Protein AF-A0A1M7PQL8-F1 (afdb_monomer)

Solvent-accessible surface area (backbone atoms only — not comparable to full-atom values): 23890 Å² total; per-residue (Å²): 131,82,83,75,63,72,38,68,62,72,72,78,59,60,89,75,49,54,70,71,56,49,52,54,48,48,51,36,32,55,42,34,55,55,24,52,73,41,58,70,81,51,71,71,56,58,67,63,54,74,60,62,89,80,75,95,67,90,59,54,65,70,33,50,55,44,54,72,72,46,70,92,71,74,80,54,58,63,59,41,51,53,42,38,59,57,44,66,77,55,67,74,61,66,78,37,24,42,46,60,50,46,44,52,52,38,19,65,71,71,73,48,77,70,73,78,43,85,56,72,45,51,51,88,59,36,72,87,49,68,38,62,46,65,55,90,87,39,71,55,61,39,37,46,62,77,56,66,45,72,47,49,54,58,20,20,50,37,52,26,50,33,37,58,48,45,38,53,45,93,69,59,35,70,61,37,21,52,34,52,24,44,47,46,36,20,63,72,71,72,43,82,85,45,79,76,59,59,73,59,63,53,58,54,44,74,41,50,63,61,41,40,51,54,48,12,29,61,72,56,49,47,69,57,41,54,52,50,54,47,47,45,46,34,50,52,17,56,59,48,64,73,54,91,54,74,76,69,48,49,50,58,49,39,50,53,52,51,52,51,50,56,69,75,44,93,62,93,65,56,84,89,72,50,81,85,66,82,53,52,70,66,44,52,50,53,31,22,76,68,68,60,22,44,50,68,59,53,51,52,50,50,53,52,51,56,58,51,47,78,28,24,50,72,76,52,74,48,60,54,68,64,65,44,50,42,92,76,66,92,56,49,53,55,31,38,38,37,28,40,46,77,35,61,70,63,38,65,64,45,50,59,54,52,36,64,75,36,48,93,78,32,36,68,40,77,49,74,64,90,63,88,95,70,66,79,56,44,38,39,38,36,32,32,34,77,66,69,75,45,101,82,72,55,86,74,7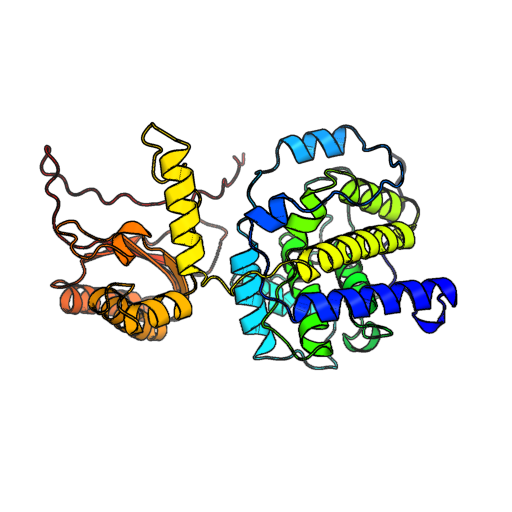9,86,77,83,72,80,75,73,83,75,73,90,75,133

Organism: NCBI:txid551987

Sequence (410 aa):
MEQTTYHMFQPLDWNRLSKPAQQAWQQADRQLRKAMACAQPTYELLATLDSTPHTEVDIRDSISTALAQRSPYSYSVTQEKTCLAQVMRRLPPRQASIYEIASGVRALLFGQREPLRTFNVSIIYLPWLHIAPPQPDNPVFRRWCDIDQGPPLFAALNLYVLMLSAHPFSDGNGRTARILFNLLLSWRHGSADHYIPLADIFKRDPGRYEELMARAAADGSHHRVLAHLRRALTAYAQQIQHIETPREDDLERAVRLSQAHAQAQASHLGLNETPPYPVGVDAVRAAAQGGRARQSLVQALDAVAAELRTYGRISYVLVRLDDLLAVSCDTPVPVAYFIHLERKEAFTLHVREMRSRYKEVIHLQFAVFTGDVVIDAKVLIGLASLYSKGADNRSTPPAIVHGFDAGDTN

pLDDT: mean 74.2, std 20.43, range [19.73, 98.06]

Radius of gyration: 23.34 Å; Cα contacts (8 Å, |Δi|>4): 497; chains: 1; bounding box: 71×51×65 Å

Nearest PDB structures (foldseek):
  3eqx-assembly1_B  TM=5.444E-01  e=1.096E-04  Shewanella oneidensis
  3zcn-assembly2_B  TM=5.449E-01  e=1.331E-04  Shewanella oneidensis
  6i7k-assembly1_A  TM=5.901E-01  e=1.246E-03  Homo sapiens
  8cil-assembly1_B  TM=5.036E-01  e=5.623E-03  Coxiella burnetii
  6wqe-assembly1_A  TM=2.311E-01  e=3.444E+00  Shewanella woodyi

Mean predicted aligned error: 13.0 Å

Structure (mmCIF, N/CA/C/O backbone):
data_AF-A0A1M7PQL8-F1
#
_entry.id   AF-A0A1M7PQL8-F1
#
loop_
_atom_site.group_PDB
_atom_site.id
_atom_site.type_symbol
_atom_site.label_atom_id
_atom_site.label_alt_id
_atom_site.label_comp_id
_atom_site.label_asym_id
_atom_site.label_entity_id
_atom_site.label_seq_id
_atom_site.pdbx_PDB_ins_code
_atom_site.Cartn_x
_atom_site.Cartn_y
_atom_site.Cartn_z
_atom_site.occupancy
_atom_site.B_iso_or_equiv
_atom_site.auth_seq_id
_atom_site.auth_comp_id
_atom_site.auth_asym_id
_atom_site.auth_atom_id
_atom_site.pdbx_PDB_model_num
ATOM 1 N N . MET A 1 1 ? 1.493 8.187 -35.130 1.00 49.38 1 MET A N 1
ATOM 2 C CA . MET A 1 1 ? 1.844 7.900 -33.726 1.00 49.38 1 MET A CA 1
ATOM 3 C C . MET A 1 1 ? 2.810 6.737 -33.738 1.00 49.38 1 MET A C 1
ATOM 5 O O . MET A 1 1 ? 2.400 5.646 -34.115 1.00 49.38 1 MET A O 1
ATOM 9 N N . GLU A 1 2 ? 4.085 6.976 -33.440 1.00 44.75 2 GLU A N 1
ATOM 10 C CA . GLU A 1 2 ? 5.041 5.886 -33.225 1.00 44.75 2 GLU A CA 1
ATOM 11 C C . GLU A 1 2 ? 4.548 5.035 -32.049 1.00 44.75 2 GLU A C 1
ATOM 13 O O . GLU A 1 2 ? 4.126 5.572 -31.024 1.00 44.75 2 GLU A O 1
ATOM 18 N N . GLN A 1 3 ? 4.528 3.712 -32.213 1.00 55.28 3 GLN A N 1
ATOM 19 C CA . GLN A 1 3 ? 4.263 2.801 -31.106 1.00 55.28 3 GLN A CA 1
ATOM 20 C C . GLN A 1 3 ? 5.455 2.880 -30.153 1.00 55.28 3 GLN A C 1
ATOM 22 O O . GLN A 1 3 ? 6.477 2.239 -30.380 1.00 55.28 3 GLN A O 1
ATOM 27 N N . THR A 1 4 ? 5.350 3.696 -29.106 1.00 65.12 4 THR A N 1
ATOM 28 C CA . THR A 1 4 ? 6.354 3.719 -28.044 1.00 65.12 4 THR A CA 1
ATOM 29 C C . THR A 1 4 ? 6.377 2.341 -27.391 1.00 65.12 4 THR A C 1
ATOM 31 O O . THR A 1 4 ? 5.390 1.917 -26.787 1.00 65.12 4 THR A O 1
ATOM 34 N N . THR A 1 5 ? 7.484 1.616 -27.544 1.00 80.56 5 THR A N 1
ATOM 35 C CA . THR A 1 5 ? 7.668 0.299 -26.932 1.00 80.56 5 THR A CA 1
ATOM 36 C C . THR A 1 5 ? 7.567 0.431 -25.416 1.00 80.56 5 THR A C 1
ATOM 38 O O . THR A 1 5 ? 8.381 1.098 -24.785 1.00 80.56 5 THR A O 1
ATOM 41 N N . TYR A 1 6 ? 6.553 -0.199 -24.823 1.00 87.81 6 TYR A N 1
ATOM 42 C CA . TYR A 1 6 ? 6.398 -0.255 -23.374 1.00 87.81 6 TYR A CA 1
ATOM 43 C C . TYR A 1 6 ? 7.397 -1.256 -22.783 1.00 87.81 6 TYR A C 1
ATOM 45 O O . TYR A 1 6 ? 7.320 -2.460 -23.037 1.00 87.81 6 TYR A O 1
ATOM 53 N N . HIS A 1 7 ? 8.318 -0.771 -21.958 1.00 92.81 7 HIS A N 1
ATOM 54 C CA . HIS A 1 7 ? 9.251 -1.606 -21.217 1.00 92.81 7 HIS A CA 1
ATOM 55 C C . HIS A 1 7 ? 8.623 -2.032 -19.890 1.00 92.81 7 HIS A C 1
ATOM 57 O O . HIS A 1 7 ? 8.544 -1.252 -18.945 1.00 92.81 7 HIS A O 1
ATOM 63 N N . MET A 1 8 ? 8.201 -3.293 -19.795 1.00 93.69 8 MET A N 1
ATOM 64 C CA . MET A 1 8 ? 7.762 -3.859 -18.521 1.00 93.69 8 MET A CA 1
ATOM 65 C C . MET A 1 8 ? 8.951 -4.066 -17.575 1.00 93.69 8 MET A C 1
ATOM 67 O O . MET A 1 8 ? 10.018 -4.538 -17.978 1.00 93.69 8 MET A O 1
ATOM 71 N N . PHE A 1 9 ? 8.744 -3.787 -16.290 1.00 96.12 9 PHE A N 1
ATOM 72 C CA . PHE A 1 9 ? 9.739 -4.035 -15.261 1.00 96.12 9 PHE A CA 1
ATOM 73 C C . PHE A 1 9 ? 10.102 -5.521 -15.138 1.00 96.12 9 PHE A C 1
ATOM 75 O O . PHE A 1 9 ? 9.248 -6.383 -14.919 1.00 96.12 9 PHE A O 1
ATOM 82 N N . GLN A 1 10 ? 11.403 -5.799 -15.190 1.00 95.75 10 GLN A N 1
ATOM 83 C CA . GLN A 1 10 ? 11.985 -7.085 -14.826 1.00 95.75 10 GLN A CA 1
ATOM 84 C C . GLN A 1 10 ? 12.623 -6.955 -13.436 1.00 95.75 10 GLN A C 1
ATOM 86 O O . GLN A 1 10 ? 13.514 -6.114 -13.279 1.00 95.75 10 GLN A O 1
ATOM 91 N N . PRO A 1 11 ? 12.206 -7.760 -12.437 1.00 96.06 11 PRO A N 1
ATOM 92 C CA . PRO A 1 11 ? 12.820 -7.743 -11.114 1.00 96.06 11 PRO A CA 1
ATOM 93 C C . PRO A 1 11 ? 14.341 -7.882 -11.184 1.00 96.06 11 PRO A C 1
ATOM 95 O O . PRO A 1 11 ? 14.864 -8.730 -11.912 1.00 96.06 11 PRO A O 1
ATOM 98 N N . LEU A 1 12 ? 15.046 -7.042 -10.428 1.00 95.69 12 LEU A N 1
ATOM 99 C CA . LEU A 1 12 ? 16.500 -7.062 -10.373 1.00 95.69 12 LEU A CA 1
ATOM 100 C C . LEU A 1 12 ? 16.983 -8.293 -9.598 1.00 95.69 12 LEU A C 1
ATOM 102 O O . LEU A 1 12 ? 16.497 -8.588 -8.508 1.00 95.69 12 LEU A O 1
ATOM 106 N N . ASP A 1 13 ? 17.992 -8.970 -10.138 1.00 95.19 13 ASP A N 1
ATOM 107 C CA . ASP A 1 13 ? 18.681 -10.068 -9.460 1.00 95.19 13 ASP A CA 1
ATOM 108 C C . ASP A 1 13 ? 19.663 -9.494 -8.429 1.00 95.19 13 ASP A C 1
ATOM 110 O O . ASP A 1 13 ? 20.608 -8.777 -8.777 1.00 95.19 13 ASP A O 1
ATOM 114 N N . TRP A 1 14 ? 19.439 -9.819 -7.154 1.00 96.50 14 TRP A N 1
ATOM 115 C CA . TRP A 1 14 ? 20.276 -9.376 -6.038 1.00 96.50 14 TRP A CA 1
ATOM 116 C C . TRP A 1 14 ? 21.760 -9.690 -6.264 1.00 96.50 14 TRP A C 1
ATOM 118 O O . TRP A 1 14 ? 22.627 -8.851 -5.999 1.00 96.50 14 TRP A O 1
ATOM 128 N N . ASN A 1 15 ? 22.056 -10.876 -6.798 1.00 96.56 15 ASN A N 1
ATOM 129 C CA . ASN A 1 15 ? 23.420 -11.366 -6.978 1.00 96.56 15 ASN A CA 1
ATOM 130 C C . ASN A 1 15 ? 24.146 -10.678 -8.141 1.00 96.56 15 ASN A C 1
ATOM 132 O O . ASN A 1 15 ? 25.369 -10.759 -8.228 1.00 96.56 15 ASN A O 1
ATOM 136 N N . ARG A 1 16 ? 23.411 -9.974 -9.013 1.00 96.25 16 ARG A N 1
ATOM 137 C CA . ARG A 1 16 ? 23.969 -9.199 -10.133 1.00 96.25 16 ARG A CA 1
ATOM 138 C C . ARG A 1 16 ? 24.224 -7.734 -9.792 1.00 96.25 16 ARG A C 1
ATOM 140 O O . ARG A 1 16 ? 24.802 -7.014 -10.603 1.00 96.25 16 ARG A O 1
ATOM 147 N N . LEU A 1 17 ? 23.794 -7.267 -8.620 1.00 96.06 17 LEU A N 1
ATOM 148 C CA . LEU A 1 17 ? 24.092 -5.911 -8.172 1.00 96.06 17 LEU A CA 1
ATOM 149 C C . LEU A 1 17 ? 25.580 -5.755 -7.837 1.00 96.06 17 LEU A C 1
ATOM 151 O O . LEU A 1 17 ? 26.220 -6.665 -7.313 1.00 96.06 17 LEU A O 1
ATOM 155 N N . SER A 1 18 ? 26.122 -4.558 -8.066 1.00 96.94 18 SER A N 1
ATOM 156 C CA . SER A 1 18 ? 27.468 -4.222 -7.601 1.00 96.94 18 SER A CA 1
ATOM 157 C C . SER A 1 18 ? 27.540 -4.252 -6.068 1.00 96.94 18 SER A C 1
ATOM 159 O O . SER A 1 18 ? 26.557 -3.957 -5.382 1.00 96.94 18 SER A O 1
ATOM 161 N N . LYS A 1 19 ? 28.718 -4.552 -5.504 1.00 97.81 19 LYS A N 1
ATOM 162 C CA . LYS A 1 19 ? 28.919 -4.556 -4.040 1.00 97.81 19 LYS A CA 1
ATOM 163 C C . LYS A 1 19 ? 28.482 -3.238 -3.371 1.00 97.81 19 LYS A C 1
ATOM 165 O O . LYS A 1 19 ? 27.768 -3.320 -2.371 1.00 97.81 19 LYS A O 1
ATOM 170 N N . PRO A 1 20 ? 28.808 -2.041 -3.908 1.00 97.81 20 PRO A N 1
ATOM 171 C CA . PRO A 1 20 ? 28.310 -0.788 -3.339 1.00 97.81 20 PRO A CA 1
ATOM 172 C C . PRO A 1 20 ? 26.779 -0.690 -3.346 1.00 97.81 20 PRO A C 1
ATOM 174 O O . PRO A 1 20 ? 26.184 -0.251 -2.363 1.00 97.81 20 PRO A O 1
ATOM 177 N N . ALA A 1 21 ? 26.116 -1.146 -4.415 1.00 96.38 21 ALA A N 1
ATOM 178 C CA . ALA A 1 21 ? 24.656 -1.153 -4.480 1.00 96.38 21 ALA A CA 1
ATOM 179 C C . ALA A 1 21 ? 24.049 -2.111 -3.442 1.00 96.38 21 ALA A C 1
ATOM 181 O O . ALA A 1 21 ? 23.117 -1.730 -2.734 1.00 96.38 21 ALA A O 1
ATOM 182 N N . GLN A 1 22 ? 24.603 -3.319 -3.296 1.00 97.88 22 GLN A N 1
ATOM 183 C CA . GLN A 1 22 ? 24.173 -4.275 -2.270 1.00 97.88 22 GLN A CA 1
ATOM 184 C C . GLN A 1 22 ? 24.321 -3.693 -0.855 1.00 97.88 22 GLN A C 1
ATOM 186 O O . GLN A 1 22 ? 23.382 -3.746 -0.060 1.00 97.88 22 GLN A O 1
ATOM 191 N N . GLN A 1 23 ? 25.460 -3.069 -0.546 1.00 98.00 23 GLN A N 1
ATOM 192 C CA . GLN A 1 23 ? 25.683 -2.414 0.748 1.00 98.00 23 GLN A CA 1
ATOM 193 C C . GLN A 1 23 ? 24.655 -1.306 1.011 1.00 98.00 23 GLN A C 1
ATOM 195 O O . GLN A 1 23 ? 24.094 -1.227 2.106 1.00 98.00 23 GLN A O 1
ATOM 200 N N . ALA A 1 24 ? 24.348 -0.496 -0.005 1.00 97.06 24 ALA A N 1
ATOM 201 C CA . ALA A 1 24 ? 23.373 0.584 0.089 1.00 97.06 24 ALA A CA 1
ATOM 202 C C . ALA A 1 24 ? 21.938 0.069 0.346 1.00 97.06 24 ALA A C 1
ATOM 204 O O . ALA A 1 24 ? 21.175 0.695 1.087 1.00 97.06 24 ALA A O 1
ATOM 205 N N . TRP A 1 25 ? 21.568 -1.078 -0.229 1.00 97.94 25 TRP A N 1
ATOM 206 C CA . TRP A 1 25 ? 20.296 -1.759 0.045 1.00 97.94 25 TRP A CA 1
ATOM 207 C C . TRP A 1 25 ? 20.239 -2.363 1.445 1.00 97.94 25 TRP A C 1
ATOM 209 O O . TRP A 1 25 ? 19.253 -2.170 2.151 1.00 97.94 25 TRP A O 1
ATOM 219 N N . GLN A 1 26 ? 21.302 -3.042 1.876 1.00 98.06 26 GLN A N 1
ATOM 220 C CA . GLN A 1 26 ? 21.389 -3.606 3.225 1.00 98.06 26 GLN A CA 1
ATOM 221 C C . GLN A 1 26 ? 21.332 -2.521 4.305 1.00 98.06 26 GLN A C 1
ATOM 223 O O . GLN A 1 26 ? 20.722 -2.720 5.352 1.00 98.06 26 GLN A O 1
ATOM 228 N N . GLN A 1 27 ? 21.968 -1.370 4.074 1.00 97.56 27 GLN A N 1
ATOM 229 C CA . GLN A 1 27 ? 21.899 -0.239 4.995 1.00 97.56 27 GLN A CA 1
ATOM 230 C C . GLN A 1 27 ? 20.477 0.318 5.100 1.00 97.56 27 GLN A C 1
ATOM 232 O O . GLN A 1 27 ? 19.996 0.512 6.217 1.00 97.56 27 GLN A O 1
ATOM 237 N N . ALA A 1 28 ? 19.808 0.531 3.963 1.00 96.69 28 ALA A N 1
ATOM 238 C CA . ALA A 1 28 ? 18.430 1.013 3.932 1.00 96.69 28 ALA A CA 1
ATOM 239 C C . ALA A 1 28 ? 17.472 0.035 4.634 1.00 96.69 28 ALA A C 1
ATOM 241 O O . ALA A 1 28 ? 16.659 0.455 5.450 1.00 96.69 28 ALA A O 1
ATOM 242 N N . ASP A 1 29 ? 17.626 -1.271 4.394 1.00 97.19 29 ASP A N 1
ATOM 243 C CA . ASP A 1 29 ? 16.840 -2.319 5.054 1.00 97.19 29 ASP A CA 1
ATOM 244 C C . ASP A 1 29 ? 17.034 -2.319 6.578 1.00 97.19 29 ASP A C 1
ATOM 246 O O . ASP A 1 29 ? 16.063 -2.325 7.332 1.00 97.19 29 ASP A O 1
ATOM 250 N N . ARG A 1 30 ? 18.284 -2.210 7.057 1.00 96.25 30 ARG A N 1
ATOM 251 C CA . ARG A 1 30 ? 18.570 -2.105 8.499 1.00 96.25 30 ARG A CA 1
ATOM 252 C C . ARG A 1 30 ? 17.926 -0.874 9.133 1.00 96.25 30 ARG A C 1
ATOM 254 O O . ARG A 1 30 ? 17.442 -0.966 10.258 1.00 96.25 30 ARG A O 1
ATOM 261 N N . GLN A 1 31 ? 17.949 0.271 8.450 1.00 94.75 31 GLN A N 1
ATOM 262 C CA . GLN A 1 31 ? 17.297 1.487 8.939 1.00 94.75 31 GLN A CA 1
ATOM 263 C C . GLN A 1 31 ? 15.778 1.309 8.977 1.00 94.75 31 GLN A C 1
ATOM 265 O O . GLN A 1 31 ? 15.152 1.596 9.994 1.00 94.75 31 GLN A O 1
ATOM 270 N N . LEU A 1 32 ? 15.187 0.774 7.912 1.00 94.38 32 LEU A N 1
ATOM 271 C CA . LEU A 1 32 ? 13.749 0.556 7.863 1.00 94.38 32 LEU A CA 1
ATOM 272 C C . LEU A 1 32 ? 13.291 -0.434 8.936 1.00 94.38 32 LEU A C 1
ATOM 274 O O . LEU A 1 32 ? 12.334 -0.152 9.645 1.00 94.38 32 LEU A O 1
ATOM 278 N N . ARG A 1 33 ? 14.026 -1.531 9.149 1.00 93.62 33 ARG A N 1
ATOM 279 C CA . ARG A 1 33 ? 13.736 -2.500 10.214 1.00 93.62 33 ARG A CA 1
ATOM 280 C C . ARG A 1 33 ? 13.748 -1.862 11.604 1.00 93.62 33 ARG A C 1
ATOM 282 O O . ARG A 1 33 ? 12.894 -2.186 12.421 1.00 93.62 33 ARG A O 1
ATOM 289 N N . LYS A 1 34 ? 14.702 -0.964 11.878 1.00 92.00 34 LYS A N 1
ATOM 290 C CA . LYS A 1 34 ? 14.731 -0.198 13.135 1.00 92.00 34 LYS A CA 1
ATOM 291 C C . LYS A 1 34 ? 13.512 0.718 13.257 1.00 92.00 34 LYS A C 1
ATOM 293 O O . LYS A 1 34 ? 12.881 0.720 14.302 1.00 92.00 34 LYS A O 1
ATOM 298 N N . ALA A 1 35 ? 13.152 1.432 12.189 1.00 90.19 35 ALA A N 1
ATOM 299 C CA . ALA A 1 35 ? 11.970 2.296 12.176 1.00 90.19 35 ALA A CA 1
ATOM 300 C C . ALA A 1 35 ? 10.662 1.506 12.363 1.00 90.19 35 ALA A C 1
ATOM 302 O O . ALA A 1 35 ? 9.774 1.948 13.078 1.00 90.19 35 ALA A O 1
ATOM 303 N N . MET A 1 36 ? 10.564 0.300 11.796 1.00 89.81 36 MET A N 1
ATOM 304 C CA . MET A 1 36 ? 9.406 -0.583 11.976 1.00 89.81 36 MET A CA 1
ATOM 305 C C . MET A 1 36 ? 9.271 -1.137 13.402 1.00 89.81 36 MET A C 1
ATOM 307 O O . MET A 1 36 ? 8.200 -1.619 13.764 1.00 89.81 36 MET A O 1
ATOM 311 N N . ALA A 1 37 ? 10.337 -1.093 14.208 1.00 88.25 37 ALA A N 1
ATOM 312 C CA . ALA A 1 37 ? 10.271 -1.413 15.633 1.00 88.25 37 ALA A CA 1
ATOM 313 C C . ALA A 1 37 ? 9.764 -0.230 16.481 1.00 88.25 37 ALA A C 1
ATOM 315 O O . ALA A 1 37 ? 9.406 -0.424 17.641 1.00 88.25 37 ALA A O 1
ATOM 316 N N . CYS A 1 38 ? 9.722 0.981 15.915 1.00 85.75 38 CYS A N 1
ATOM 317 C CA . CYS A 1 38 ? 9.117 2.152 16.539 1.00 85.75 38 CYS A CA 1
ATOM 318 C C . CYS A 1 38 ? 7.586 2.127 16.384 1.00 85.75 38 CYS A C 1
ATOM 320 O O . CYS A 1 38 ? 7.021 1.381 15.572 1.00 85.75 38 CYS A O 1
ATOM 322 N N . ALA A 1 39 ? 6.907 2.983 17.152 1.00 80.81 39 ALA A N 1
ATOM 323 C CA . ALA A 1 39 ? 5.477 3.216 16.994 1.00 80.81 39 ALA A CA 1
ATOM 324 C C . ALA A 1 39 ? 5.142 3.683 15.565 1.00 80.81 39 ALA A C 1
ATOM 326 O O . ALA A 1 39 ? 5.950 4.314 14.881 1.00 80.81 39 ALA A O 1
ATOM 327 N N . GLN A 1 40 ? 3.931 3.357 15.112 1.00 82.81 40 GLN A N 1
ATOM 328 C CA . GLN A 1 40 ? 3.425 3.799 13.818 1.00 82.81 40 GLN A CA 1
ATOM 329 C C . GLN A 1 40 ? 3.420 5.341 13.758 1.00 82.81 40 GLN A C 1
ATOM 331 O O . GLN A 1 40 ? 2.816 5.960 14.635 1.00 82.81 40 GLN A O 1
ATOM 336 N N . PRO A 1 41 ? 4.016 5.977 12.731 1.00 78.50 41 PRO A N 1
ATOM 337 C CA . PRO A 1 41 ? 3.990 7.431 12.597 1.00 78.50 41 PRO A CA 1
ATOM 338 C C . PRO A 1 41 ? 2.565 7.983 12.465 1.00 78.50 41 PRO A C 1
ATOM 340 O O . PRO A 1 41 ? 1.694 7.380 11.820 1.00 78.50 41 PRO A O 1
ATOM 343 N N . THR A 1 42 ? 2.348 9.171 13.031 1.00 71.88 42 THR A N 1
ATOM 344 C CA . THR A 1 42 ? 1.105 9.935 12.871 1.00 71.88 42 THR A CA 1
ATOM 345 C C . THR A 1 42 ? 1.029 10.610 11.493 1.00 71.88 42 THR A C 1
ATOM 347 O O . THR A 1 42 ? 2.018 10.662 10.772 1.00 71.88 42 THR A O 1
ATOM 350 N N . TYR A 1 43 ? -0.135 11.114 11.073 1.00 69.31 43 TYR A N 1
ATOM 351 C CA . TYR A 1 43 ? -0.323 11.707 9.735 1.00 69.31 43 TYR A CA 1
ATOM 352 C C . TYR A 1 43 ? 0.334 13.077 9.697 1.00 69.31 43 TYR A C 1
ATOM 354 O O . TYR A 1 43 ? 0.850 13.482 8.669 1.00 69.31 43 TYR A O 1
ATOM 362 N N . GLU A 1 44 ? 0.335 13.752 10.837 1.00 69.75 44 GLU A N 1
ATOM 363 C CA . GLU A 1 44 ? 1.013 15.002 11.116 1.00 69.75 44 GLU A CA 1
ATOM 364 C C . GLU A 1 44 ? 2.513 14.820 10.962 1.00 69.75 44 GLU A C 1
ATOM 366 O O . GLU A 1 44 ? 3.160 15.594 10.270 1.00 69.75 44 GLU A O 1
ATOM 371 N N . LEU A 1 45 ? 3.053 13.729 11.502 1.00 76.50 45 LEU A N 1
ATOM 372 C CA . LEU A 1 45 ? 4.444 13.381 11.283 1.00 76.50 45 LEU A CA 1
ATOM 373 C C . LEU A 1 45 ? 4.724 12.995 9.823 1.00 76.50 45 LEU A C 1
ATOM 375 O O . LEU A 1 45 ? 5.700 13.444 9.233 1.00 76.50 45 LEU A O 1
ATOM 379 N N . LEU A 1 46 ? 3.857 12.194 9.200 1.00 77.31 46 LEU A N 1
ATOM 380 C CA . LEU A 1 46 ? 3.957 11.932 7.761 1.00 77.31 46 LEU A CA 1
ATOM 381 C C . LEU A 1 46 ? 3.871 13.234 6.949 1.00 77.31 46 LEU A C 1
ATOM 383 O O . LEU A 1 46 ? 4.377 13.294 5.828 1.00 77.31 46 LEU A O 1
ATOM 387 N N . ALA A 1 47 ? 3.239 14.271 7.512 1.00 74.12 47 ALA A N 1
ATOM 388 C CA . ALA A 1 47 ? 3.129 15.590 6.925 1.00 74.12 47 ALA A CA 1
ATOM 389 C C . ALA A 1 47 ? 4.374 16.458 7.061 1.00 74.12 47 ALA A C 1
ATOM 391 O O . ALA A 1 47 ? 4.575 17.335 6.223 1.00 74.12 47 ALA A O 1
ATOM 392 N N . THR A 1 48 ? 5.230 16.165 8.033 1.00 77.75 48 THR A N 1
ATOM 393 C CA . THR A 1 48 ? 6.529 16.815 8.204 1.00 77.75 48 THR A CA 1
ATOM 394 C C . THR A 1 48 ? 7.675 16.006 7.608 1.00 77.75 48 THR A C 1
ATOM 396 O O . THR A 1 48 ? 8.827 16.376 7.813 1.00 77.75 48 THR A O 1
ATOM 399 N N . LEU A 1 49 ? 7.396 14.906 6.892 1.00 77.62 49 LEU A N 1
ATOM 400 C CA . LEU A 1 49 ? 8.443 14.132 6.228 1.00 77.62 49 LEU A CA 1
ATOM 401 C C . LEU A 1 49 ? 9.222 15.012 5.254 1.00 77.62 49 LEU A C 1
ATOM 403 O O . LEU A 1 49 ? 8.639 15.528 4.295 1.00 77.62 49 LEU A O 1
ATOM 407 N N . ASP A 1 50 ? 10.527 15.136 5.485 1.00 72.94 50 ASP A N 1
ATOM 408 C CA . ASP A 1 50 ? 11.391 15.894 4.591 1.00 72.94 50 ASP A CA 1
ATOM 409 C C . ASP A 1 50 ? 11.405 15.238 3.208 1.00 72.94 50 ASP A C 1
ATOM 411 O O . ASP A 1 50 ? 11.546 14.017 3.056 1.00 72.94 50 ASP A O 1
ATOM 415 N N . SER A 1 51 ? 11.267 16.062 2.170 1.00 66.38 51 SER A N 1
ATOM 416 C CA . SER A 1 51 ? 11.434 15.598 0.798 1.00 66.38 51 SER A CA 1
ATOM 417 C C . SER A 1 51 ? 12.858 15.075 0.617 1.00 66.38 51 SER A C 1
ATOM 419 O O . SER A 1 51 ? 13.824 15.723 1.020 1.00 66.38 51 SER A O 1
ATOM 421 N N . THR A 1 52 ? 13.014 13.914 -0.020 1.00 63.25 52 THR A N 1
ATOM 422 C CA . THR A 1 52 ? 14.346 13.370 -0.297 1.00 63.25 52 THR A CA 1
ATOM 423 C C . THR A 1 52 ? 15.207 14.346 -1.096 1.00 63.25 52 THR A C 1
ATOM 425 O O . THR A 1 52 ? 14.696 14.924 -2.058 1.00 63.25 52 THR A O 1
ATOM 428 N N . PRO A 1 53 ? 16.518 14.453 -0.799 1.00 56.88 53 PRO A N 1
ATOM 429 C CA . PRO A 1 53 ? 17.431 15.252 -1.602 1.00 56.88 53 PRO A CA 1
ATOM 430 C C . PRO A 1 53 ? 17.345 14.866 -3.084 1.00 56.88 53 PRO A C 1
ATOM 432 O O . PRO A 1 53 ? 17.352 13.687 -3.465 1.00 56.88 53 PRO A O 1
ATOM 435 N N . HIS A 1 54 ? 17.194 15.903 -3.900 1.00 60.12 54 HIS A N 1
ATOM 436 C CA . HIS A 1 54 ? 16.696 15.833 -5.262 1.00 60.12 54 HIS A CA 1
ATOM 437 C C . HIS A 1 54 ? 17.701 15.198 -6.228 1.00 60.12 54 HIS A C 1
ATOM 439 O O . HIS A 1 54 ? 18.867 15.570 -6.290 1.00 60.12 54 HIS A O 1
ATOM 445 N N . THR A 1 55 ? 17.227 14.260 -7.048 1.00 64.81 55 THR A N 1
ATOM 446 C CA . THR A 1 55 ? 17.802 14.059 -8.387 1.00 64.81 55 THR A CA 1
ATOM 447 C C . THR A 1 55 ? 16.997 14.960 -9.307 1.00 64.81 55 THR A C 1
ATOM 449 O O . THR A 1 55 ? 15.787 14.753 -9.370 1.00 64.81 55 THR A O 1
ATOM 452 N N . GLU A 1 56 ? 17.595 15.968 -9.938 1.00 77.00 56 GLU A N 1
ATOM 453 C CA . GLU A 1 56 ? 16.871 16.844 -10.869 1.00 77.00 56 GLU A CA 1
ATOM 454 C C . GLU A 1 56 ? 16.184 15.993 -11.945 1.00 77.00 56 GLU A C 1
ATOM 456 O O . GLU A 1 56 ? 16.825 15.287 -12.724 1.00 77.00 56 GLU A O 1
ATOM 461 N N . VAL A 1 57 ? 14.855 15.989 -11.912 1.00 87.81 57 VAL A N 1
ATOM 462 C CA . VAL A 1 57 ? 14.005 15.335 -12.897 1.00 87.81 57 VAL A CA 1
ATOM 463 C C . VAL A 1 57 ? 12.973 16.374 -13.272 1.00 87.81 57 VAL A C 1
ATOM 465 O O . VAL A 1 57 ? 12.213 16.818 -12.415 1.00 87.81 57 VAL A O 1
ATOM 468 N N . ASP A 1 58 ? 12.981 16.757 -14.540 1.00 91.44 58 ASP A N 1
ATOM 469 C CA . ASP A 1 58 ? 11.969 17.639 -15.098 1.00 91.44 58 ASP A CA 1
ATOM 470 C C . ASP A 1 58 ? 10.629 16.895 -15.177 1.00 91.44 58 ASP A C 1
ATOM 472 O O . ASP A 1 58 ? 10.546 15.828 -15.806 1.00 91.44 58 ASP A O 1
ATOM 476 N N . ILE A 1 59 ? 9.628 17.413 -14.462 1.00 91.81 59 ILE A N 1
ATOM 477 C CA . ILE A 1 59 ? 8.294 16.821 -14.339 1.00 91.81 59 ILE A CA 1
ATOM 478 C C . ILE A 1 59 ? 7.436 17.393 -15.459 1.00 91.81 59 ILE A C 1
ATOM 480 O O . ILE A 1 59 ? 7.234 18.600 -15.535 1.00 91.81 59 ILE A O 1
ATOM 484 N N . ARG A 1 60 ? 6.887 16.519 -16.305 1.00 91.00 60 ARG A N 1
ATOM 485 C CA . ARG A 1 60 ? 5.996 16.938 -17.392 1.00 91.00 60 ARG A CA 1
ATOM 486 C C . ARG A 1 60 ? 4.772 17.689 -16.864 1.00 91.00 60 ARG A C 1
ATOM 488 O O . ARG A 1 60 ? 4.121 17.219 -15.930 1.00 91.00 60 ARG A O 1
ATOM 495 N N . ASP A 1 61 ? 4.384 18.761 -17.557 1.00 91.12 61 ASP A N 1
ATOM 496 C CA . ASP A 1 61 ? 3.174 19.545 -17.258 1.00 91.12 61 ASP A CA 1
ATOM 497 C C . ASP A 1 61 ? 1.935 18.667 -17.109 1.00 91.12 61 ASP A C 1
ATOM 499 O O . ASP A 1 61 ? 1.141 18.842 -16.192 1.00 91.12 61 ASP A O 1
ATOM 503 N N . SER A 1 62 ? 1.801 17.657 -17.964 1.00 88.19 62 SER A N 1
ATOM 504 C CA . SER A 1 62 ? 0.657 16.757 -17.948 1.00 88.19 62 SER A CA 1
ATOM 505 C C . SER A 1 62 ? 0.577 15.893 -16.677 1.00 88.19 62 SER A C 1
ATOM 507 O O . SER A 1 62 ? -0.523 15.546 -16.249 1.00 88.19 62 SER A O 1
ATOM 509 N N . ILE A 1 63 ? 1.710 15.585 -16.031 1.00 90.12 63 ILE A N 1
ATOM 510 C CA . ILE A 1 63 ? 1.745 14.940 -14.706 1.00 90.12 63 ILE A CA 1
ATOM 511 C C . ILE A 1 63 ? 1.349 15.954 -13.635 1.00 90.12 63 ILE A C 1
ATOM 513 O O . ILE A 1 63 ? 0.504 15.657 -12.791 1.00 90.12 63 ILE A O 1
ATOM 517 N N . SER A 1 64 ? 1.919 17.158 -13.690 1.00 90.50 64 SER A N 1
ATOM 518 C CA . SER A 1 64 ? 1.613 18.244 -12.755 1.00 90.50 64 SER A CA 1
ATOM 519 C C . SER A 1 64 ? 0.120 18.598 -12.760 1.00 90.50 64 SER A C 1
ATOM 521 O O . SER A 1 64 ? -0.492 18.689 -11.697 1.00 90.50 64 SER A O 1
ATOM 523 N N . THR A 1 65 ? -0.503 18.709 -13.939 1.00 88.94 65 THR A N 1
ATOM 524 C CA . THR A 1 65 ? -1.947 18.944 -14.095 1.00 88.94 65 THR A CA 1
ATOM 525 C C . THR A 1 65 ? -2.774 17.810 -13.494 1.00 88.94 65 THR A C 1
ATOM 527 O O . THR A 1 65 ? -3.702 18.073 -12.731 1.00 88.94 65 THR A O 1
ATOM 530 N N . ALA A 1 66 ? -2.428 16.552 -13.785 1.00 84.94 66 ALA A N 1
ATOM 531 C CA . ALA A 1 66 ? -3.148 15.402 -13.240 1.00 84.94 66 ALA A CA 1
ATOM 532 C C . ALA A 1 66 ? -3.042 15.325 -11.706 1.00 84.94 66 ALA A C 1
ATOM 534 O O . ALA A 1 66 ? -3.991 14.936 -11.025 1.00 84.94 66 ALA A O 1
ATOM 535 N N . LEU A 1 67 ? -1.900 15.721 -11.140 1.00 85.00 67 LEU A N 1
ATOM 536 C CA . LEU A 1 67 ? -1.708 15.772 -9.694 1.00 85.00 67 LEU A CA 1
ATOM 537 C C . LEU A 1 67 ? -2.435 16.936 -9.025 1.00 85.00 67 LEU A C 1
ATOM 539 O O . LEU A 1 67 ? -2.893 16.768 -7.899 1.00 85.00 67 LEU A O 1
ATOM 543 N N . ALA A 1 68 ? -2.596 18.076 -9.699 1.00 84.88 68 ALA A N 1
ATOM 544 C CA . ALA A 1 68 ? -3.371 19.201 -9.176 1.00 84.88 68 ALA A CA 1
ATOM 545 C C . ALA A 1 68 ? -4.862 18.857 -8.992 1.00 84.88 68 ALA A C 1
ATOM 547 O O . ALA A 1 68 ? -5.523 19.410 -8.119 1.00 84.88 68 ALA A O 1
ATOM 548 N N . GLN A 1 69 ? -5.381 17.910 -9.780 1.00 80.81 69 GLN A N 1
ATOM 549 C CA . GLN A 1 69 ? -6.753 17.396 -9.670 1.00 80.81 69 GLN A CA 1
ATOM 550 C C . GLN A 1 69 ? -6.908 16.312 -8.592 1.00 80.81 69 GLN A C 1
ATOM 552 O O . GLN A 1 69 ? -8.014 15.848 -8.314 1.00 80.81 69 GLN A O 1
ATOM 557 N N . ARG A 1 70 ? -5.805 15.857 -7.989 1.00 74.19 70 ARG A N 1
ATOM 558 C CA . ARG A 1 70 ? -5.822 14.763 -7.021 1.00 74.19 70 ARG A CA 1
ATOM 559 C C . ARG A 1 70 ? -6.385 15.246 -5.689 1.00 74.19 70 ARG A C 1
ATOM 561 O O . ARG A 1 70 ? -5.936 16.251 -5.146 1.00 74.19 70 ARG A O 1
ATOM 568 N N . SER A 1 71 ? -7.270 14.443 -5.094 1.00 66.94 71 SER A N 1
ATOM 569 C CA . SER A 1 71 ? -7.670 14.649 -3.700 1.00 66.94 71 SER A CA 1
ATOM 570 C C . SER A 1 71 ? -6.425 14.729 -2.796 1.00 66.94 71 SER A C 1
ATOM 572 O O . SER A 1 71 ? -5.608 13.790 -2.796 1.00 66.94 71 SER A O 1
ATOM 574 N N . PRO A 1 72 ? -6.276 15.794 -1.985 1.00 62.12 72 PRO A N 1
ATOM 575 C CA . PRO A 1 72 ? -5.151 15.917 -1.060 1.00 62.12 72 PRO A CA 1
ATOM 576 C C . PRO A 1 72 ? -5.143 14.758 -0.051 1.00 62.12 72 PRO A C 1
ATOM 578 O O . PRO A 1 72 ? -4.083 14.255 0.345 1.00 62.12 72 PRO A O 1
ATOM 581 N N . TYR A 1 73 ? -6.325 14.232 0.276 1.00 56.28 73 TYR A N 1
ATOM 582 C CA . TYR A 1 73 ? -6.512 13.150 1.231 1.00 56.28 73 TYR A CA 1
ATOM 583 C C . TYR A 1 73 ? -6.661 11.797 0.527 1.00 56.28 73 TYR A C 1
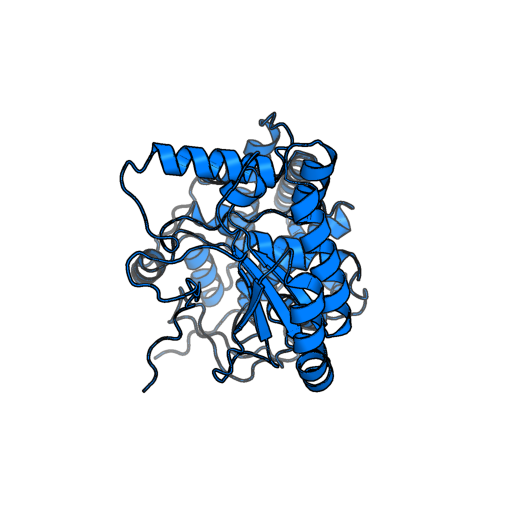ATOM 585 O O . TYR A 1 73 ? -7.421 11.639 -0.427 1.00 56.28 73 TYR A O 1
ATOM 593 N N . SER A 1 74 ? -5.908 10.800 1.002 1.00 57.19 74 SER A N 1
ATOM 594 C CA . SER A 1 74 ? -6.056 9.397 0.599 1.00 57.19 74 SER A CA 1
ATOM 595 C C . SER A 1 74 ? -6.368 8.581 1.843 1.00 57.19 74 SER A C 1
ATOM 597 O O . SER A 1 74 ? -5.460 8.187 2.564 1.00 57.19 74 SER A O 1
ATOM 599 N N . TYR A 1 75 ? -7.644 8.289 2.088 1.00 57.44 75 TYR A N 1
ATOM 600 C CA . TYR A 1 75 ? -8.073 7.487 3.244 1.00 57.44 75 TYR A CA 1
ATOM 601 C C . TYR A 1 75 ? -7.793 5.981 3.082 1.00 57.44 75 TYR A C 1
ATOM 603 O O . TYR A 1 75 ? -8.321 5.150 3.819 1.00 57.44 75 TYR A O 1
ATOM 611 N N . SER A 1 76 ? -6.955 5.598 2.113 1.00 69.81 76 SER A N 1
ATOM 612 C CA . SER A 1 76 ? -6.708 4.196 1.786 1.00 69.81 76 SER A CA 1
ATOM 613 C C . SER A 1 76 ? -5.868 3.468 2.834 1.00 69.81 76 SER A C 1
ATOM 615 O O . SER A 1 76 ? -5.974 2.251 2.927 1.00 69.81 76 SER A O 1
ATOM 617 N N . VAL A 1 77 ? -5.079 4.169 3.658 1.00 73.25 77 VAL A N 1
ATOM 618 C CA . VAL A 1 77 ? -4.169 3.535 4.632 1.00 73.25 77 VAL A CA 1
ATOM 619 C C . VAL A 1 77 ? -4.918 2.635 5.614 1.00 73.25 77 VAL A C 1
ATOM 621 O O . VAL A 1 77 ? -4.472 1.523 5.866 1.00 73.25 77 VAL A O 1
ATOM 624 N N . THR A 1 78 ? -6.075 3.045 6.137 1.00 67.50 78 THR A N 1
ATOM 625 C CA . THR A 1 78 ? -6.846 2.207 7.077 1.00 67.50 78 THR A CA 1
ATOM 626 C C . THR A 1 78 ? -7.383 0.948 6.405 1.00 67.50 78 THR A C 1
ATOM 628 O O . THR A 1 78 ? -7.298 -0.149 6.968 1.00 67.50 78 THR A O 1
ATOM 631 N N . GLN A 1 79 ? -7.902 1.087 5.182 1.00 72.94 79 GLN A N 1
ATOM 632 C CA . GLN A 1 79 ? -8.366 -0.044 4.380 1.00 72.94 79 GLN A CA 1
ATOM 633 C C . GLN A 1 79 ? -7.204 -1.002 4.074 1.00 72.94 79 GLN A C 1
ATOM 635 O O . GLN A 1 79 ? -7.338 -2.216 4.224 1.00 72.94 79 GLN A O 1
ATOM 640 N N . GLU A 1 80 ? -6.046 -0.453 3.705 1.00 83.00 80 GLU A N 1
ATOM 641 C CA . GLU A 1 80 ? -4.822 -1.194 3.408 1.00 83.00 80 GLU A CA 1
ATOM 642 C C . GLU A 1 80 ? -4.280 -1.920 4.651 1.00 83.00 80 GLU A C 1
ATOM 644 O O . GLU A 1 80 ? -4.003 -3.114 4.565 1.00 83.00 80 GLU A O 1
ATOM 649 N N . LYS A 1 81 ? -4.214 -1.257 5.817 1.00 81.12 81 LYS A N 1
ATOM 650 C CA . LYS A 1 81 ? -3.830 -1.855 7.113 1.00 81.12 81 LYS A CA 1
ATOM 651 C C . LYS A 1 81 ? -4.742 -3.018 7.488 1.00 81.12 81 LYS A C 1
ATOM 653 O O . LYS A 1 81 ? -4.269 -4.096 7.843 1.00 81.12 81 LYS A O 1
ATOM 658 N N . THR A 1 82 ? -6.054 -2.816 7.378 1.00 76.19 82 THR A N 1
ATOM 659 C CA . THR A 1 82 ? -7.049 -3.850 7.697 1.00 76.19 82 THR A CA 1
ATOM 660 C C . THR A 1 82 ? -6.904 -5.048 6.763 1.00 76.19 82 THR A C 1
ATOM 662 O O . THR A 1 82 ? -6.896 -6.196 7.211 1.00 76.19 82 THR A O 1
ATOM 665 N N . CYS A 1 83 ? -6.740 -4.793 5.463 1.00 81.31 83 CYS A N 1
ATOM 666 C CA . CYS A 1 83 ? -6.508 -5.840 4.479 1.00 81.31 83 CYS A CA 1
ATOM 667 C C . CYS A 1 83 ? -5.195 -6.585 4.751 1.00 81.31 83 CYS A C 1
ATOM 669 O O . CYS A 1 83 ? -5.189 -7.814 4.742 1.00 81.31 83 CYS A O 1
ATOM 671 N N . LEU A 1 84 ? -4.104 -5.875 5.049 1.00 87.31 84 LEU A N 1
ATOM 672 C CA . LEU A 1 84 ? -2.823 -6.477 5.413 1.00 87.31 84 LEU A CA 1
ATOM 673 C C . LEU A 1 84 ? -2.975 -7.412 6.617 1.00 87.31 84 LEU A C 1
ATOM 675 O O . LEU A 1 84 ? -2.546 -8.559 6.546 1.00 87.31 84 LEU A O 1
ATOM 679 N N . ALA A 1 85 ? -3.636 -6.963 7.687 1.00 81.75 85 ALA A N 1
ATOM 680 C CA . ALA A 1 85 ? -3.870 -7.781 8.874 1.00 81.75 85 ALA A CA 1
ATOM 681 C C . ALA A 1 85 ? -4.669 -9.058 8.553 1.00 81.75 85 ALA A C 1
ATOM 683 O O . ALA A 1 85 ? -4.373 -10.128 9.085 1.00 81.75 85 ALA A O 1
ATOM 684 N N . GLN A 1 86 ? -5.659 -8.978 7.656 1.00 82.06 86 GLN A N 1
ATOM 685 C CA . GLN A 1 86 ? -6.418 -10.149 7.202 1.00 82.06 86 GLN A CA 1
ATOM 686 C C . GLN A 1 86 ? -5.563 -11.114 6.373 1.00 82.06 86 GLN A C 1
ATOM 688 O O . GLN A 1 86 ? -5.639 -12.325 6.580 1.00 82.06 86 GLN A O 1
ATOM 693 N N . VAL A 1 87 ? -4.740 -10.592 5.462 1.00 87.38 87 VAL A N 1
ATOM 694 C CA . VAL A 1 87 ? -3.860 -11.402 4.606 1.00 87.38 87 VAL A CA 1
ATOM 695 C C . VAL A 1 87 ? -2.752 -12.057 5.430 1.00 87.38 87 VAL A C 1
ATOM 697 O O . VAL A 1 87 ? -2.470 -13.232 5.239 1.00 87.38 87 VAL A O 1
ATOM 700 N N . MET A 1 88 ? -2.183 -11.359 6.416 1.00 87.06 88 MET A N 1
ATOM 701 C CA . MET A 1 88 ? -1.159 -11.906 7.317 1.00 87.06 88 MET A CA 1
ATOM 702 C C . MET A 1 88 ? -1.650 -13.119 8.122 1.00 87.06 88 MET A C 1
ATOM 704 O O . MET A 1 88 ? -0.858 -14.006 8.428 1.00 87.06 88 MET A O 1
ATOM 708 N N . ARG A 1 89 ? -2.956 -13.212 8.421 1.00 84.88 89 ARG A N 1
ATOM 709 C CA . ARG A 1 89 ? -3.558 -14.400 9.069 1.00 84.88 89 ARG A CA 1
ATOM 710 C C . ARG A 1 89 ? -3.624 -15.619 8.147 1.00 84.88 89 ARG A C 1
ATOM 712 O O . ARG A 1 89 ? -3.825 -16.733 8.620 1.00 84.88 89 ARG A O 1
ATOM 719 N N . ARG A 1 90 ? -3.504 -15.414 6.836 1.00 83.50 90 ARG A N 1
ATOM 720 C CA . ARG A 1 90 ? -3.571 -16.440 5.792 1.00 83.50 90 ARG A CA 1
ATOM 721 C C . ARG A 1 90 ? -2.368 -16.269 4.875 1.00 83.50 90 ARG A C 1
ATOM 723 O O . ARG A 1 90 ? -2.516 -15.827 3.737 1.00 83.50 90 ARG A O 1
ATOM 730 N N . LEU A 1 91 ? -1.183 -16.578 5.409 1.00 75.25 91 LEU A N 1
ATOM 731 C CA . LEU A 1 91 ? 0.063 -16.442 4.660 1.00 75.25 91 LEU A CA 1
ATOM 732 C C . LEU A 1 91 ? -0.076 -17.098 3.280 1.00 75.25 91 LEU A C 1
ATOM 734 O O . LEU A 1 91 ? -0.579 -18.224 3.188 1.00 75.25 91 LEU A O 1
ATOM 738 N N . PRO A 1 92 ? 0.347 -16.406 2.211 1.00 78.19 92 PRO A N 1
ATOM 739 C CA . PRO A 1 92 ? 0.213 -16.945 0.876 1.00 78.19 92 PRO A CA 1
ATOM 740 C C . PRO A 1 92 ? 1.027 -18.240 0.733 1.00 78.19 92 PRO A C 1
ATOM 742 O O . PRO A 1 92 ? 2.128 -18.344 1.289 1.00 78.19 92 PRO A O 1
ATOM 745 N N . PRO A 1 93 ? 0.529 -19.234 -0.023 1.00 86.06 93 PRO A N 1
ATOM 746 C CA . PRO A 1 93 ? 1.303 -20.427 -0.327 1.00 86.06 93 PRO A CA 1
ATOM 747 C C . PRO A 1 93 ? 2.614 -20.036 -1.015 1.00 86.06 93 PRO A C 1
ATOM 749 O O . PRO A 1 93 ? 2.604 -19.259 -1.964 1.00 86.06 93 PRO A O 1
ATOM 752 N N . ARG A 1 94 ? 3.748 -20.612 -0.595 1.00 82.56 94 ARG A N 1
ATOM 753 C CA . ARG A 1 94 ? 5.063 -20.311 -1.202 1.00 82.56 94 ARG A CA 1
ATOM 754 C C . ARG A 1 94 ? 5.117 -20.550 -2.715 1.00 82.56 94 ARG A C 1
ATOM 756 O O . ARG A 1 94 ? 5.901 -19.902 -3.396 1.00 82.56 94 ARG A O 1
ATOM 763 N N . GLN A 1 95 ? 4.314 -21.492 -3.212 1.00 91.81 95 GLN A N 1
ATOM 764 C CA . GLN A 1 95 ? 4.237 -21.841 -4.633 1.00 91.81 95 GLN A CA 1
ATOM 765 C C . GLN A 1 95 ? 3.243 -20.975 -5.417 1.00 91.81 95 GLN A C 1
ATOM 767 O O . GLN A 1 95 ? 3.206 -21.088 -6.637 1.00 91.81 95 GLN A O 1
ATOM 772 N N . ALA A 1 96 ? 2.451 -20.129 -4.748 1.00 94.94 96 ALA A N 1
ATOM 773 C CA . ALA A 1 96 ? 1.539 -19.228 -5.437 1.00 94.94 96 ALA A CA 1
ATOM 774 C C . ALA A 1 96 ? 2.329 -18.192 -6.247 1.00 94.94 96 ALA A C 1
ATO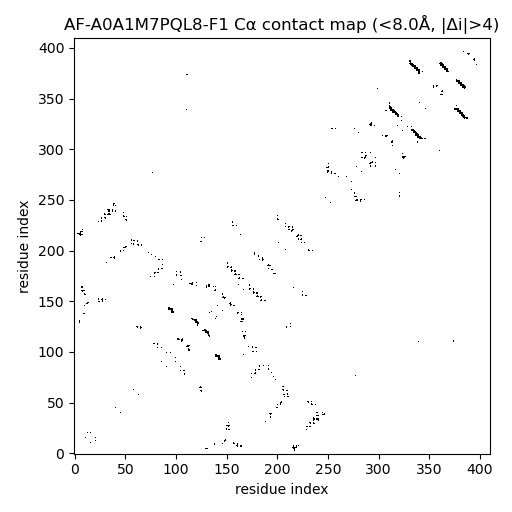M 776 O O . ALA A 1 96 ? 3.377 -17.688 -5.819 1.00 94.94 96 ALA A O 1
ATOM 777 N N . SER A 1 97 ? 1.809 -17.872 -7.422 1.00 96.88 97 SER A N 1
ATOM 778 C CA . SER A 1 97 ? 2.284 -16.766 -8.241 1.00 96.88 97 SER A CA 1
ATOM 779 C C . SER A 1 97 ? 2.026 -15.423 -7.559 1.00 96.88 97 SER A C 1
ATOM 781 O O . SER A 1 97 ? 1.123 -15.271 -6.730 1.00 96.88 97 SER A O 1
ATOM 783 N N . ILE A 1 98 ? 2.806 -14.413 -7.940 1.00 97.00 98 ILE A N 1
ATOM 784 C CA . ILE A 1 98 ? 2.596 -13.036 -7.48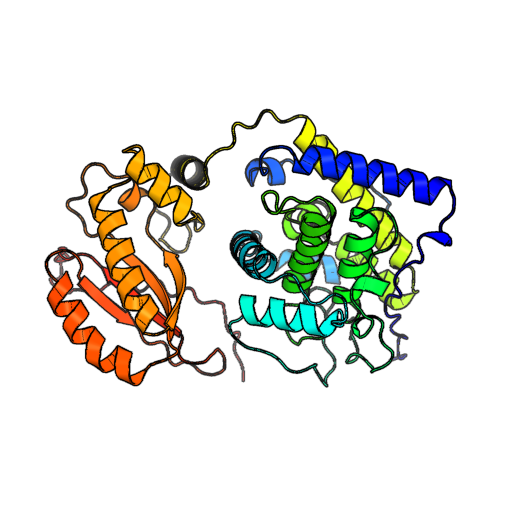0 1.00 97.00 98 ILE A CA 1
ATOM 785 C C . ILE A 1 98 ? 1.173 -12.567 -7.832 1.00 97.00 98 ILE A C 1
ATOM 787 O O . ILE A 1 98 ? 0.504 -11.968 -6.989 1.00 97.00 98 ILE A O 1
ATOM 791 N N . TYR A 1 99 ? 0.680 -12.894 -9.031 1.00 97.56 99 TYR A N 1
ATOM 792 C CA . TYR A 1 99 ? -0.679 -12.582 -9.471 1.00 97.56 99 TYR A CA 1
ATOM 793 C C . TYR A 1 99 ? -1.761 -13.225 -8.593 1.00 97.56 99 TYR A C 1
ATOM 795 O O . TYR A 1 99 ? -2.704 -12.538 -8.210 1.00 97.56 99 TYR A O 1
ATOM 803 N N . GLU A 1 100 ? -1.646 -14.507 -8.233 1.00 96.81 100 GLU A N 1
ATOM 804 C CA . GLU A 1 100 ? -2.647 -15.177 -7.385 1.00 96.81 100 GLU A CA 1
ATOM 805 C C . GLU A 1 100 ? -2.758 -14.514 -6.009 1.00 96.81 100 GLU A C 1
ATOM 807 O O . GLU A 1 100 ? -3.861 -14.274 -5.509 1.00 96.81 100 GLU A O 1
ATOM 812 N N . ILE A 1 101 ? -1.617 -14.148 -5.420 1.00 96.69 101 ILE A N 1
ATOM 813 C CA . ILE A 1 101 ? -1.572 -13.437 -4.139 1.00 96.69 101 ILE A CA 1
ATOM 814 C C . ILE A 1 101 ? -2.172 -12.039 -4.300 1.00 96.69 101 ILE A C 1
ATOM 816 O O . ILE A 1 101 ? -3.022 -11.637 -3.503 1.00 96.69 101 ILE A O 1
ATOM 820 N N . ALA A 1 102 ? -1.792 -11.316 -5.357 1.00 97.12 102 ALA A N 1
ATOM 821 C CA . ALA A 1 102 ? -2.341 -10.003 -5.675 1.00 97.12 102 ALA A CA 1
ATOM 822 C C . ALA A 1 102 ? -3.862 -10.040 -5.874 1.00 97.12 102 ALA A C 1
ATOM 824 O O . ALA A 1 102 ? -4.569 -9.173 -5.366 1.00 97.12 102 ALA A O 1
ATOM 825 N N . SER A 1 103 ? -4.374 -11.060 -6.566 1.00 95.88 103 SER A N 1
ATOM 826 C CA . SER A 1 103 ? -5.803 -11.265 -6.808 1.00 95.88 103 SER A CA 1
ATOM 827 C C . SER A 1 103 ? -6.550 -11.526 -5.499 1.00 95.88 103 SER A C 1
ATOM 829 O O . SER A 1 103 ? -7.602 -10.933 -5.260 1.00 95.88 103 SER A O 1
ATOM 831 N N . GLY A 1 104 ? -5.970 -12.316 -4.588 1.00 90.75 104 GLY A N 1
ATOM 832 C CA . GLY A 1 104 ? -6.504 -12.513 -3.238 1.00 90.75 104 GLY A CA 1
ATOM 833 C C . GLY A 1 104 ? -6.548 -11.223 -2.410 1.00 90.75 104 GLY A C 1
ATOM 834 O O . GLY A 1 104 ? -7.581 -10.905 -1.819 1.00 90.75 104 GLY A O 1
ATOM 835 N N . VAL A 1 105 ? -5.459 -10.446 -2.407 1.00 92.69 105 VAL A N 1
ATOM 836 C CA . VAL A 1 105 ? -5.388 -9.136 -1.733 1.00 92.69 105 VAL A CA 1
ATOM 837 C C . VAL A 1 105 ? -6.428 -8.172 -2.301 1.00 92.69 105 VAL A C 1
ATOM 839 O O . VAL A 1 105 ? -7.185 -7.554 -1.552 1.00 92.69 105 VAL A O 1
ATOM 842 N N . ARG A 1 106 ? -6.515 -8.069 -3.630 1.00 91.81 106 ARG A N 1
ATOM 843 C CA . ARG A 1 106 ? -7.504 -7.224 -4.297 1.00 91.81 106 ARG A CA 1
ATOM 844 C C . ARG A 1 106 ? -8.925 -7.674 -3.956 1.00 91.81 106 ARG A C 1
ATOM 846 O O . ARG A 1 106 ? -9.766 -6.842 -3.631 1.00 91.81 106 ARG A O 1
ATOM 853 N N . ALA A 1 107 ? -9.204 -8.973 -3.964 1.00 82.19 107 ALA A N 1
ATOM 854 C CA . ALA A 1 107 ? -10.521 -9.480 -3.600 1.00 82.19 107 ALA A CA 1
ATOM 855 C C . ALA A 1 107 ? -10.921 -9.095 -2.170 1.00 82.19 107 ALA A C 1
ATOM 857 O O . ALA A 1 107 ? -12.075 -8.756 -1.930 1.00 82.19 107 ALA A O 1
ATOM 858 N N . LEU A 1 108 ? -9.974 -9.064 -1.230 1.00 78.62 108 LEU A N 1
ATOM 859 C CA . LEU A 1 108 ? -10.238 -8.591 0.130 1.00 78.62 108 LEU A CA 1
ATOM 860 C C . LEU A 1 108 ? -10.514 -7.086 0.188 1.00 78.62 108 LEU A C 1
ATOM 862 O O . LEU A 1 108 ? -11.434 -6.678 0.900 1.00 78.62 108 LEU A O 1
ATOM 866 N N . LEU A 1 109 ? -9.757 -6.286 -0.570 1.00 75.94 109 LEU A N 1
ATOM 867 C CA . LEU A 1 109 ? -9.931 -4.835 -0.659 1.00 75.94 109 LEU A CA 1
ATOM 868 C C . LEU A 1 109 ? -11.287 -4.433 -1.247 1.00 75.94 109 LEU A C 1
ATOM 870 O O . LEU A 1 109 ? -11.949 -3.539 -0.721 1.00 75.94 109 LEU A O 1
ATOM 874 N N . PHE A 1 110 ? -11.679 -5.074 -2.346 1.00 76.44 110 PHE A N 1
ATOM 875 C CA . PHE A 1 110 ? -12.840 -4.675 -3.141 1.00 76.44 110 PHE A CA 1
ATOM 876 C C . PHE A 1 110 ? -14.074 -5.543 -2.884 1.00 76.44 110 PHE A C 1
ATOM 878 O O . PHE A 1 110 ? -15.166 -5.182 -3.307 1.00 76.44 110 PHE A O 1
ATOM 885 N N . GLY A 1 111 ? -13.929 -6.656 -2.165 1.00 74.06 111 GLY A N 1
ATOM 886 C CA . GLY A 1 111 ? -15.008 -7.604 -1.886 1.00 74.06 111 GLY A CA 1
ATOM 887 C C . GLY A 1 111 ? -15.317 -8.563 -3.037 1.00 74.06 111 GLY A C 1
ATOM 888 O O . GLY A 1 111 ? -16.227 -9.366 -2.901 1.00 74.06 111 GLY A O 1
ATOM 889 N N . GLN A 1 112 ? -14.575 -8.506 -4.146 1.00 73.94 112 GLN A N 1
ATOM 890 C CA . GLN A 1 112 ? -14.795 -9.363 -5.310 1.00 73.94 112 GLN A CA 1
ATOM 891 C C . GLN A 1 112 ? -13.493 -9.673 -6.046 1.00 73.94 112 GLN A C 1
ATOM 893 O O . GLN A 1 112 ? -12.595 -8.828 -6.145 1.00 73.94 112 GLN A O 1
ATOM 898 N N . ARG A 1 113 ? -13.402 -10.888 -6.592 1.00 80.81 113 ARG A N 1
ATOM 899 C CA . ARG A 1 113 ? -12.318 -11.261 -7.504 1.00 80.81 113 ARG A CA 1
ATOM 900 C C . ARG A 1 113 ? -12.548 -10.595 -8.856 1.00 80.81 113 ARG A C 1
ATOM 902 O O . ARG A 1 113 ? -13.663 -10.580 -9.357 1.00 80.81 113 ARG A O 1
ATOM 909 N N . GLU A 1 114 ? -11.480 -10.067 -9.435 1.00 87.88 114 GLU A N 1
ATOM 910 C CA . GLU A 1 114 ? -11.466 -9.613 -10.824 1.00 87.88 114 GLU A CA 1
ATOM 911 C C . GLU A 1 114 ? -10.591 -10.591 -11.617 1.00 87.88 114 GLU A C 1
ATOM 913 O O . GLU A 1 114 ? -9.511 -10.951 -11.126 1.00 87.88 114 GLU A O 1
ATOM 918 N N . PRO A 1 115 ? -11.032 -11.054 -12.800 1.00 92.62 115 PRO A N 1
ATOM 919 C CA . PRO A 1 115 ? -10.160 -11.805 -13.691 1.00 92.62 115 PRO A CA 1
ATOM 920 C C . PRO A 1 115 ? -8.965 -10.946 -14.134 1.00 92.62 115 PRO A C 1
ATOM 922 O O . PRO A 1 115 ? -8.937 -9.729 -13.956 1.00 92.62 115 PRO A O 1
ATOM 925 N N . LEU A 1 116 ? -7.948 -11.582 -14.714 1.00 95.62 116 LEU A N 1
ATOM 926 C CA . LEU A 1 116 ? -6.859 -10.858 -15.366 1.00 95.62 116 LEU A CA 1
ATOM 927 C C . LEU A 1 116 ? -7.449 -9.955 -16.455 1.00 95.62 116 LEU A C 1
ATOM 929 O O . LEU A 1 116 ? -8.245 -10.423 -17.272 1.00 95.62 116 LEU A O 1
ATOM 933 N N . ARG A 1 117 ? -7.067 -8.674 -16.480 1.00 95.25 117 ARG A N 1
ATOM 934 C CA . ARG A 1 117 ? -7.578 -7.769 -17.515 1.00 95.25 117 ARG A CA 1
ATOM 935 C C . ARG A 1 117 ? -7.109 -8.196 -18.907 1.00 95.25 117 ARG A C 1
ATOM 937 O O . ARG A 1 117 ? -5.984 -8.657 -19.088 1.00 95.25 117 ARG A O 1
ATOM 944 N N . THR A 1 118 ? -7.950 -7.944 -19.901 1.00 94.81 118 THR A N 1
ATOM 945 C CA . THR A 1 118 ? -7.702 -8.276 -21.314 1.00 94.81 118 THR A CA 1
ATOM 946 C C . THR A 1 118 ? -7.568 -7.043 -22.209 1.00 94.81 118 THR A C 1
ATOM 948 O O . THR A 1 118 ? -7.376 -7.172 -23.413 1.00 94.81 118 THR A O 1
ATOM 951 N N . PHE A 1 119 ? -7.646 -5.843 -21.632 1.00 91.88 119 PHE A N 1
ATOM 952 C CA . PHE A 1 119 ? -7.623 -4.564 -22.342 1.00 91.88 119 PHE A CA 1
ATOM 953 C C . PHE A 1 119 ? -6.509 -3.654 -21.821 1.00 91.88 119 PHE A C 1
ATOM 955 O O . PHE A 1 119 ? -6.022 -3.831 -20.701 1.00 91.88 119 PHE A O 1
ATOM 962 N N . ASN A 1 120 ? -6.103 -2.677 -22.634 1.00 90.88 120 ASN A N 1
ATOM 963 C CA . ASN A 1 120 ? -5.106 -1.677 -22.256 1.00 90.88 120 ASN A CA 1
ATOM 964 C C . ASN A 1 120 ? -5.657 -0.747 -21.175 1.00 90.88 120 ASN A C 1
ATOM 966 O O . ASN A 1 120 ? -6.807 -0.328 -21.237 1.00 90.88 120 ASN A O 1
ATOM 970 N N . VAL A 1 121 ? -4.811 -0.380 -20.219 1.00 89.94 121 VAL A N 1
ATOM 971 C CA . VAL A 1 121 ? -5.148 0.589 -19.168 1.00 89.94 121 VAL A CA 1
ATOM 972 C C . VAL A 1 121 ? -4.092 1.676 -19.129 1.00 89.94 121 VAL A C 1
ATOM 974 O O . VAL A 1 121 ? -2.939 1.432 -19.481 1.00 89.94 121 VAL A O 1
ATOM 977 N N . SER A 1 122 ? -4.473 2.866 -18.691 1.00 85.00 122 SER A N 1
ATOM 978 C CA . SER A 1 122 ? -3.531 3.920 -18.337 1.00 85.00 122 SER A CA 1
ATOM 979 C C . SER A 1 122 ? -3.463 4.071 -16.827 1.00 85.00 122 SER A C 1
ATOM 981 O O . SER A 1 122 ? -4.449 3.872 -16.116 1.00 85.00 122 SER A O 1
ATOM 983 N N . ILE A 1 123 ? -2.300 4.468 -16.320 1.00 80.00 123 ILE A N 1
ATOM 984 C CA . ILE A 1 123 ? -2.219 4.948 -14.939 1.00 80.00 123 ILE A CA 1
ATOM 985 C C . ILE A 1 123 ? -2.927 6.305 -14.910 1.00 80.00 123 ILE A C 1
ATOM 987 O O . ILE A 1 123 ? -2.674 7.125 -15.784 1.00 80.00 123 ILE A O 1
ATOM 991 N N . ILE A 1 124 ? -3.794 6.549 -13.922 1.00 69.25 124 ILE A N 1
ATOM 992 C CA . ILE A 1 124 ? -4.624 7.771 -13.819 1.00 69.25 124 ILE A CA 1
ATOM 993 C C . ILE A 1 124 ? -3.816 9.059 -14.067 1.00 69.25 124 ILE A C 1
ATOM 995 O O . ILE A 1 124 ? -4.282 9.962 -14.749 1.00 69.25 124 ILE A O 1
ATOM 999 N N . TYR A 1 125 ? -2.579 9.122 -13.569 1.00 67.62 125 TYR A N 1
ATOM 1000 C CA . TYR A 1 125 ? -1.706 10.300 -13.688 1.00 67.62 125 TYR A CA 1
ATOM 1001 C C . TYR A 1 125 ? -0.803 10.298 -14.930 1.00 67.62 125 TYR A C 1
ATOM 1003 O O . TYR A 1 125 ? -0.014 11.215 -15.126 1.00 67.62 125 TYR A O 1
ATOM 1011 N N . LEU A 1 126 ? -0.894 9.253 -15.750 1.00 76.69 126 LEU A N 1
ATOM 1012 C CA . LEU A 1 126 ? -0.149 9.057 -16.989 1.00 76.69 126 LEU A CA 1
ATOM 1013 C C . LEU A 1 126 ? -1.118 8.567 -18.084 1.00 76.69 126 LEU A C 1
ATOM 1015 O O . LEU A 1 126 ? -0.961 7.445 -18.569 1.00 76.69 126 LEU A O 1
ATOM 1019 N N . PRO A 1 127 ? -2.137 9.357 -18.476 1.00 73.12 127 PRO A N 1
ATOM 1020 C CA . PRO A 1 127 ? -3.146 8.939 -19.456 1.00 73.12 127 PRO A CA 1
ATOM 1021 C C . PRO A 1 127 ? -2.558 8.550 -20.822 1.00 73.12 127 PRO A C 1
ATOM 1023 O O . PRO A 1 127 ? -3.139 7.734 -21.529 1.00 73.12 127 PRO A O 1
ATOM 1026 N N . TRP A 1 128 ? -1.378 9.073 -21.172 1.00 77.50 128 TRP A N 1
ATOM 1027 C CA . TRP A 1 128 ? -0.627 8.696 -22.378 1.00 77.50 128 TRP A CA 1
ATOM 1028 C C . TRP A 1 128 ? 0.183 7.397 -22.230 1.00 77.50 128 TRP A C 1
ATOM 1030 O O . TRP A 1 128 ? 0.688 6.871 -23.221 1.00 77.50 128 TRP A O 1
ATOM 1040 N N . LEU A 1 129 ? 0.361 6.882 -21.009 1.00 83.00 129 LEU A N 1
ATOM 1041 C CA . LEU A 1 129 ? 1.072 5.632 -20.762 1.00 83.00 129 LEU A CA 1
ATOM 1042 C C . LEU A 1 129 ? 0.089 4.463 -20.812 1.00 83.00 129 LEU A C 1
ATOM 1044 O O . LEU A 1 129 ? -0.497 4.082 -19.798 1.00 83.00 129 LEU A O 1
ATOM 1048 N N . HIS A 1 130 ? -0.060 3.875 -21.994 1.00 85.25 130 HIS A N 1
ATOM 1049 C CA . HIS A 1 130 ? -0.874 2.681 -22.181 1.00 85.25 130 HIS A CA 1
ATOM 1050 C C . HIS A 1 130 ? -0.091 1.423 -21.798 1.00 85.25 130 HIS A C 1
ATOM 1052 O O . HIS A 1 130 ? 0.924 1.089 -22.405 1.00 85.25 130 HIS A O 1
ATOM 1058 N N . ILE A 1 131 ? -0.590 0.704 -20.798 1.00 88.50 131 ILE A N 1
ATOM 1059 C CA . ILE A 1 131 ? -0.033 -0.560 -20.329 1.00 88.50 131 ILE A CA 1
ATOM 1060 C C . ILE A 1 131 ? -0.829 -1.699 -20.966 1.00 88.50 131 ILE A C 1
ATOM 1062 O O . ILE A 1 131 ? -2.027 -1.862 -20.708 1.00 88.50 131 ILE A O 1
ATOM 1066 N N . ALA A 1 132 ? -0.160 -2.512 -21.781 1.00 90.56 132 ALA A N 1
ATOM 1067 C CA . ALA A 1 132 ? -0.742 -3.706 -22.393 1.00 90.56 132 ALA A CA 1
ATOM 1068 C C . ALA A 1 132 ? -1.151 -4.749 -21.333 1.00 90.56 132 ALA A C 1
ATOM 1070 O O . ALA A 1 132 ? -0.556 -4.767 -20.250 1.00 90.56 132 ALA A O 1
ATOM 1071 N N . PRO A 1 133 ? -2.170 -5.593 -21.582 1.00 93.25 133 PRO A N 1
ATOM 1072 C CA . PRO A 1 133 ? -2.546 -6.662 -20.656 1.00 93.25 133 PRO A CA 1
ATOM 1073 C C . PRO A 1 133 ? -1.359 -7.601 -20.394 1.00 93.25 133 PRO A C 1
ATOM 1075 O O . PRO A 1 133 ? -0.585 -7.865 -21.323 1.00 93.25 133 PRO A O 1
ATOM 1078 N N . PRO A 1 134 ? -1.185 -8.102 -19.153 1.00 94.56 134 PRO A N 1
ATOM 1079 C CA . PRO A 1 134 ? -0.066 -8.979 -18.851 1.00 94.56 134 PRO A CA 1
ATOM 1080 C C . PRO A 1 134 ? -0.062 -10.242 -19.713 1.00 94.56 134 PRO A C 1
ATOM 1082 O O . PRO A 1 134 ? -1.088 -10.906 -19.838 1.00 94.56 134 PRO A O 1
ATOM 1085 N N . GLN A 1 135 ? 1.100 -10.584 -20.264 1.00 94.75 135 GLN A N 1
ATOM 1086 C CA . GLN A 1 135 ? 1.308 -11.803 -21.045 1.00 94.75 135 GLN A CA 1
ATOM 1087 C C . GLN A 1 135 ? 1.760 -12.962 -20.140 1.00 94.75 135 GLN A C 1
ATOM 1089 O O . GLN A 1 135 ? 2.328 -12.697 -19.078 1.00 94.75 135 GLN A O 1
ATOM 1094 N N . PRO A 1 136 ? 1.528 -14.237 -20.510 1.00 93.81 136 PRO A N 1
ATOM 1095 C CA . PRO A 1 136 ? 1.841 -15.391 -19.655 1.00 93.81 136 PRO A CA 1
ATOM 1096 C C . PRO A 1 136 ? 3.304 -15.495 -19.191 1.00 93.81 136 PRO A C 1
ATOM 1098 O O . PRO A 1 136 ? 3.576 -16.069 -18.140 1.00 93.81 136 PRO A O 1
ATOM 1101 N N . ASP A 1 137 ? 4.247 -14.935 -19.948 1.00 94.31 137 ASP A N 1
ATOM 1102 C CA . ASP A 1 137 ? 5.677 -14.882 -19.630 1.00 94.31 137 ASP A CA 1
ATOM 1103 C C . ASP A 1 137 ? 6.061 -13.709 -18.705 1.00 94.31 137 ASP A C 1
ATOM 1105 O O . ASP A 1 137 ? 7.211 -13.608 -18.256 1.00 94.31 137 ASP A O 1
ATOM 1109 N N . ASN A 1 138 ? 5.106 -12.837 -18.359 1.00 95.44 138 ASN A N 1
ATOM 1110 C CA . ASN A 1 138 ? 5.362 -11.689 -17.502 1.00 95.44 138 ASN A CA 1
ATOM 1111 C C . ASN A 1 138 ? 5.789 -12.106 -16.084 1.00 95.44 138 ASN A C 1
ATOM 1113 O O . ASN A 1 138 ? 5.205 -13.019 -15.494 1.00 95.44 138 ASN A O 1
ATOM 1117 N N . PRO A 1 139 ? 6.723 -11.373 -15.439 1.00 96.12 139 PRO A N 1
ATOM 1118 C CA . PRO A 1 139 ? 7.209 -11.724 -14.107 1.00 96.12 139 PRO A CA 1
ATOM 1119 C C . PRO A 1 139 ? 6.136 -11.738 -13.012 1.00 96.12 139 PRO A C 1
ATOM 1121 O O . PRO A 1 139 ? 6.355 -12.355 -11.976 1.00 96.12 139 PRO A O 1
ATOM 1124 N N . VAL A 1 140 ? 4.976 -11.104 -13.225 1.00 96.50 140 VAL A N 1
ATOM 1125 C CA . VAL A 1 140 ? 3.836 -11.147 -12.291 1.00 96.50 140 VAL A CA 1
ATOM 1126 C C . VAL A 1 140 ? 3.245 -12.559 -12.137 1.00 96.50 140 VAL A C 1
ATOM 1128 O O . VAL A 1 140 ? 2.585 -12.839 -11.142 1.00 96.50 140 VAL A O 1
ATOM 1131 N N . PHE A 1 141 ? 3.513 -13.469 -13.077 1.00 97.31 141 PHE A N 1
ATOM 1132 C CA . PHE A 1 141 ? 3.109 -14.876 -12.991 1.00 97.31 141 PHE A CA 1
ATOM 1133 C C . PHE A 1 141 ? 4.193 -15.787 -12.399 1.00 97.31 141 PHE A C 1
ATOM 1135 O O . PHE A 1 141 ? 3.942 -16.969 -12.172 1.00 97.31 141 PHE A O 1
ATOM 1142 N N . ARG A 1 142 ? 5.386 -15.257 -12.088 1.00 95.56 142 ARG A N 1
ATOM 1143 C CA . ARG A 1 142 ? 6.412 -16.010 -11.349 1.00 95.56 142 ARG A CA 1
ATOM 1144 C C . ARG A 1 142 ? 5.952 -16.274 -9.922 1.00 95.56 142 ARG A C 1
ATOM 1146 O O . ARG A 1 142 ? 5.109 -15.552 -9.380 1.00 95.56 142 ARG A O 1
ATOM 1153 N N . ARG A 1 143 ? 6.530 -17.301 -9.298 1.00 95.06 143 ARG A N 1
ATOM 1154 C CA . ARG A 1 143 ? 6.202 -17.653 -7.916 1.00 95.06 143 ARG A CA 1
ATOM 1155 C C . ARG A 1 143 ? 6.699 -16.563 -6.985 1.00 95.06 143 ARG A C 1
ATOM 1157 O O . ARG A 1 143 ? 7.755 -15.971 -7.200 1.00 95.06 143 ARG A O 1
ATOM 1164 N N . TRP A 1 144 ? 5.968 -16.350 -5.901 1.00 91.38 144 TRP A N 1
ATOM 1165 C CA . TRP A 1 144 ? 6.346 -15.407 -4.853 1.00 91.38 144 TRP A CA 1
ATOM 1166 C C . TRP A 1 144 ? 7.768 -15.630 -4.327 1.00 91.38 144 TRP A C 1
ATOM 1168 O O . TRP A 1 144 ? 8.506 -14.679 -4.093 1.00 91.38 144 TRP A O 1
ATOM 1178 N N . CYS A 1 145 ? 8.185 -16.889 -4.175 1.00 89.56 145 CYS A N 1
ATOM 1179 C CA . CYS A 1 145 ? 9.531 -17.208 -3.708 1.00 89.56 145 CYS A CA 1
ATOM 1180 C C . CYS A 1 145 ? 10.643 -16.812 -4.693 1.00 89.56 145 CYS A C 1
ATOM 1182 O O . CYS A 1 145 ? 11.779 -16.636 -4.262 1.00 89.56 145 CYS A O 1
ATOM 1184 N N . ASP A 1 146 ? 10.341 -16.638 -5.984 1.00 90.06 146 ASP A N 1
ATOM 1185 C CA . ASP A 1 146 ? 11.351 -16.314 -6.994 1.00 90.06 146 ASP A CA 1
ATOM 1186 C C . ASP A 1 146 ? 11.809 -14.841 -6.889 1.00 90.06 146 ASP A C 1
ATOM 1188 O O . ASP A 1 146 ? 12.948 -14.530 -7.245 1.00 90.06 146 ASP A O 1
ATOM 1192 N N . ILE A 1 147 ? 10.956 -13.941 -6.368 1.00 87.50 147 ILE A N 1
ATOM 1193 C CA . ILE A 1 147 ? 11.270 -12.511 -6.158 1.00 87.50 147 ILE A CA 1
ATOM 1194 C C . ILE A 1 147 ? 11.785 -12.204 -4.740 1.00 87.50 147 ILE A C 1
ATOM 1196 O O . ILE A 1 147 ? 12.281 -11.108 -4.481 1.00 87.50 147 ILE A O 1
ATOM 1200 N N . ASP A 1 148 ? 11.707 -13.173 -3.825 1.00 86.81 148 ASP A N 1
ATOM 1201 C CA . ASP A 1 148 ? 12.089 -13.047 -2.414 1.00 86.81 148 ASP A CA 1
ATOM 1202 C C . ASP A 1 148 ? 13.609 -13.213 -2.189 1.00 86.81 148 ASP A C 1
ATOM 1204 O O . ASP A 1 148 ? 14.080 -14.047 -1.409 1.00 86.81 148 ASP A O 1
ATOM 1208 N N . GLN A 1 149 ? 14.399 -12.419 -2.917 1.00 90.19 149 GLN A N 1
ATOM 1209 C CA . GLN A 1 149 ? 15.864 -12.443 -2.883 1.00 90.19 149 GLN A CA 1
ATOM 1210 C C . GLN A 1 149 ? 16.447 -11.188 -2.224 1.00 90.19 149 GLN A C 1
ATOM 1212 O O . GLN A 1 149 ? 15.889 -10.099 -2.320 1.00 90.19 149 GLN A O 1
ATOM 1217 N N . GLY A 1 150 ? 17.619 -11.322 -1.597 1.00 94.75 150 GLY A N 1
ATOM 1218 C CA . GLY A 1 150 ? 18.316 -10.202 -0.960 1.00 94.75 150 GLY A CA 1
ATOM 1219 C C . GLY A 1 150 ? 17.648 -9.697 0.334 1.00 94.75 150 GLY A C 1
ATOM 1220 O O . GLY A 1 150 ? 16.921 -10.443 1.002 1.00 94.75 150 GLY A O 1
ATOM 1221 N N . PRO A 1 151 ? 17.939 -8.447 0.744 1.00 97.00 151 PRO A N 1
ATOM 1222 C CA . PRO A 1 151 ? 17.303 -7.804 1.891 1.00 97.00 151 PRO A CA 1
ATOM 1223 C C . PRO A 1 151 ? 15.787 -7.625 1.682 1.00 97.00 151 PRO A C 1
ATOM 1225 O O . PRO A 1 151 ? 15.376 -7.310 0.563 1.00 97.00 151 PRO A O 1
ATOM 1228 N N . PRO A 1 152 ? 14.952 -7.760 2.729 1.00 96.81 152 PRO A N 1
ATOM 1229 C CA . PRO A 1 152 ? 13.494 -7.609 2.639 1.00 96.81 152 PRO A CA 1
ATOM 1230 C C . PRO A 1 152 ? 13.011 -6.359 1.891 1.00 96.81 152 PRO A C 1
ATOM 1232 O O . PRO A 1 152 ? 12.158 -6.468 1.012 1.00 96.81 152 PRO A O 1
ATOM 1235 N N . LEU A 1 153 ? 13.593 -5.187 2.160 1.00 97.44 153 LEU A N 1
ATOM 1236 C CA . LEU A 1 153 ? 13.263 -3.943 1.459 1.00 97.44 153 LEU A CA 1
ATOM 1237 C C . LEU A 1 153 ? 13.533 -4.014 -0.052 1.00 97.44 153 LEU A C 1
ATOM 1239 O O . LEU A 1 153 ? 12.751 -3.493 -0.849 1.00 97.44 153 LEU A O 1
ATOM 1243 N N . PHE A 1 154 ? 14.617 -4.671 -0.464 1.00 97.94 154 PHE A N 1
ATOM 1244 C CA . PHE A 1 154 ? 14.935 -4.847 -1.880 1.00 97.94 154 PHE A CA 1
ATOM 1245 C C . PHE A 1 154 ? 13.891 -5.726 -2.574 1.00 97.94 154 PHE A C 1
ATOM 1247 O O . PHE A 1 154 ? 13.351 -5.336 -3.612 1.00 97.94 154 PHE A O 1
ATOM 1254 N N . ALA A 1 155 ? 13.565 -6.880 -1.990 1.00 97.25 155 ALA A N 1
ATOM 1255 C CA . ALA A 1 155 ? 12.543 -7.773 -2.530 1.00 97.25 155 ALA A CA 1
ATOM 1256 C C . ALA A 1 155 ? 11.167 -7.079 -2.591 1.00 97.25 155 ALA A C 1
ATOM 1258 O O . ALA A 1 155 ? 10.465 -7.158 -3.601 1.00 97.25 155 ALA A O 1
ATOM 1259 N N . ALA A 1 156 ? 10.817 -6.313 -1.552 1.00 97.31 156 ALA A N 1
ATOM 1260 C CA . ALA A 1 156 ? 9.526 -5.639 -1.456 1.00 97.31 156 ALA A CA 1
ATOM 1261 C C . ALA A 1 156 ? 9.385 -4.528 -2.500 1.00 97.31 156 ALA A C 1
ATOM 1263 O O . ALA A 1 156 ? 8.336 -4.415 -3.134 1.00 97.31 156 ALA A O 1
ATOM 1264 N N . LEU A 1 157 ? 10.438 -3.736 -2.737 1.00 97.69 157 LEU A N 1
ATOM 1265 C CA . LEU A 1 157 ? 10.416 -2.717 -3.788 1.00 97.69 157 LEU A CA 1
ATOM 1266 C C . LEU A 1 157 ? 10.408 -3.317 -5.201 1.00 97.69 157 LEU A C 1
ATOM 1268 O O . LEU A 1 157 ? 9.724 -2.772 -6.066 1.00 97.69 157 LEU A O 1
ATOM 1272 N N . ASN A 1 158 ? 11.085 -4.447 -5.441 1.00 97.62 158 ASN A N 1
ATOM 1273 C CA . ASN A 1 158 ? 10.954 -5.170 -6.712 1.00 97.62 158 ASN A CA 1
ATOM 1274 C C . ASN A 1 158 ? 9.501 -5.602 -6.954 1.00 97.62 158 ASN A C 1
ATOM 1276 O O . ASN A 1 158 ? 8.952 -5.357 -8.026 1.00 97.62 158 ASN A O 1
ATOM 1280 N N . LEU A 1 159 ? 8.862 -6.194 -5.945 1.00 97.38 159 LEU A N 1
ATOM 1281 C CA . LEU A 1 159 ? 7.462 -6.602 -6.010 1.00 97.38 159 LEU A CA 1
ATOM 1282 C C . LEU A 1 159 ? 6.517 -5.411 -6.234 1.00 97.38 159 LEU A C 1
ATOM 1284 O O . LEU A 1 159 ? 5.619 -5.483 -7.073 1.00 97.38 159 LEU A O 1
ATOM 1288 N N . TYR A 1 160 ? 6.741 -4.305 -5.523 1.00 97.75 160 TYR A N 1
ATOM 1289 C CA . TYR A 1 160 ? 5.961 -3.076 -5.665 1.00 97.75 160 TYR A CA 1
ATOM 1290 C C . TYR A 1 160 ? 6.015 -2.527 -7.096 1.00 97.75 160 TYR A C 1
ATOM 1292 O O . TYR A 1 160 ? 4.972 -2.315 -7.714 1.00 97.75 160 TYR A O 1
ATOM 1300 N N . VAL A 1 161 ? 7.219 -2.339 -7.648 1.00 96.88 161 VAL A N 1
ATOM 1301 C CA . VAL A 1 161 ? 7.396 -1.800 -9.008 1.00 96.88 161 VAL A CA 1
ATOM 1302 C C . VAL A 1 161 ? 6.866 -2.776 -10.062 1.00 96.88 161 VAL A C 1
ATOM 1304 O O . VAL A 1 161 ? 6.208 -2.342 -11.008 1.00 96.88 161 VAL A O 1
ATOM 1307 N N . LEU A 1 162 ? 7.064 -4.087 -9.874 1.00 97.12 162 LEU A N 1
ATOM 1308 C CA . LEU A 1 162 ? 6.513 -5.117 -10.759 1.00 97.12 162 LEU A CA 1
ATOM 1309 C C . LEU A 1 162 ? 4.993 -5.033 -10.848 1.00 97.12 162 LEU A C 1
ATOM 1311 O O . LEU A 1 162 ? 4.448 -5.024 -11.947 1.00 97.12 162 LEU A O 1
ATOM 1315 N N . MET A 1 163 ? 4.307 -4.939 -9.710 1.00 96.88 163 MET A N 1
ATOM 1316 C CA . MET A 1 163 ? 2.846 -4.874 -9.688 1.00 96.88 163 MET A CA 1
ATOM 1317 C C . MET A 1 163 ? 2.300 -3.642 -10.407 1.00 96.88 163 MET A C 1
ATOM 1319 O O . MET A 1 163 ? 1.273 -3.726 -11.078 1.00 96.88 163 MET A O 1
ATOM 1323 N N . LEU A 1 164 ? 2.989 -2.508 -10.299 1.00 94.50 164 LEU A N 1
ATOM 1324 C CA . LEU A 1 164 ? 2.567 -1.270 -10.951 1.00 94.50 164 LEU A CA 1
ATOM 1325 C C . LEU A 1 164 ? 2.850 -1.255 -12.447 1.00 94.50 164 LEU A C 1
ATOM 1327 O O . LEU A 1 164 ? 2.042 -0.706 -13.194 1.00 94.50 164 LEU A O 1
ATOM 1331 N N . SER A 1 165 ? 3.958 -1.869 -12.866 1.00 94.31 165 SER A N 1
ATOM 1332 C CA . SER A 1 165 ? 4.307 -2.019 -14.277 1.00 94.31 165 SER A CA 1
ATOM 1333 C C . SER A 1 165 ? 3.429 -3.065 -14.973 1.00 94.31 165 SER A C 1
ATOM 1335 O O . SER A 1 165 ? 2.871 -2.788 -16.025 1.00 94.31 165 SER A O 1
ATOM 1337 N N . ALA A 1 166 ? 3.224 -4.243 -14.379 1.00 95.50 166 ALA A N 1
ATOM 1338 C CA . ALA A 1 166 ? 2.342 -5.256 -14.960 1.00 95.50 166 ALA A CA 1
ATOM 1339 C C . ALA A 1 166 ? 0.876 -4.787 -14.978 1.00 95.50 166 ALA A C 1
ATOM 1341 O O . ALA A 1 166 ? 0.140 -5.034 -15.934 1.00 95.50 166 ALA A O 1
ATOM 1342 N N . HIS A 1 167 ? 0.459 -4.086 -13.920 1.00 95.25 167 HIS A N 1
ATOM 1343 C CA . HIS A 1 167 ? -0.866 -3.491 -13.794 1.00 95.25 167 HIS A CA 1
ATOM 1344 C C . HIS A 1 167 ? -2.003 -4.498 -14.061 1.00 95.25 167 HIS A C 1
ATOM 1346 O O . HIS A 1 167 ? -2.827 -4.238 -14.921 1.00 95.25 167 HIS A O 1
ATOM 1352 N N . PRO A 1 168 ? -2.058 -5.685 -13.427 1.00 96.88 168 PRO A N 1
ATOM 1353 C CA . PRO A 1 168 ? -2.911 -6.795 -13.882 1.00 96.88 168 PRO A CA 1
ATOM 1354 C C . PRO A 1 168 ? -4.432 -6.589 -13.752 1.00 96.88 168 PRO A C 1
A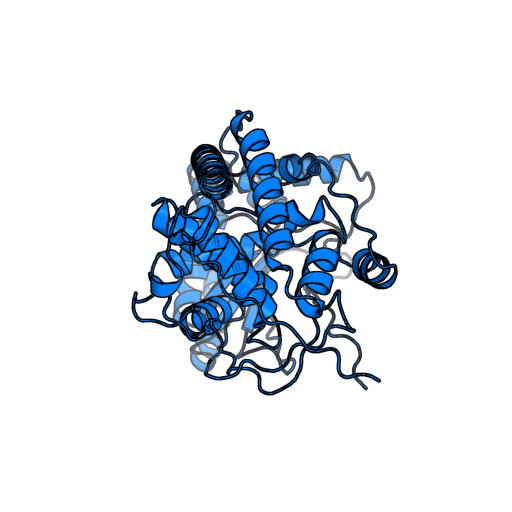TOM 1356 O O . PRO A 1 168 ? -5.193 -7.414 -14.257 1.00 96.88 168 PRO A O 1
ATOM 1359 N N . PHE A 1 169 ? -4.876 -5.519 -13.093 1.00 94.31 169 PHE A N 1
ATOM 1360 C CA . PHE A 1 169 ? -6.286 -5.228 -12.822 1.00 94.31 169 PHE A CA 1
ATOM 1361 C C . PHE A 1 169 ? -6.742 -3.937 -13.511 1.00 94.31 169 PHE A C 1
ATOM 1363 O O . PHE A 1 169 ? -5.910 -3.085 -13.829 1.00 94.31 169 PHE A O 1
ATOM 1370 N N . SER A 1 170 ? -8.050 -3.763 -13.695 1.00 89.38 170 SER A N 1
ATOM 1371 C CA . SER A 1 170 ? -8.647 -2.510 -14.189 1.00 89.38 170 SER A CA 1
ATOM 1372 C C . SER A 1 170 ? -8.526 -1.353 -13.190 1.00 89.38 170 SER A C 1
ATOM 1374 O O . SER A 1 170 ? -8.254 -0.225 -13.587 1.00 89.38 170 SER A O 1
ATOM 1376 N N . ASP A 1 171 ? -8.653 -1.638 -11.891 1.00 86.44 171 ASP A N 1
ATOM 1377 C CA . ASP A 1 171 ? -8.452 -0.689 -10.789 1.00 86.44 171 ASP A CA 1
ATOM 1378 C C . ASP A 1 171 ? -7.766 -1.380 -9.594 1.00 86.44 171 ASP A C 1
ATOM 1380 O O . ASP A 1 171 ? -7.752 -2.604 -9.442 1.00 86.44 171 ASP A O 1
ATOM 1384 N N . GLY A 1 172 ? -7.172 -0.576 -8.715 1.00 88.06 172 GLY A N 1
ATOM 1385 C CA . GLY A 1 172 ? -6.662 -1.021 -7.428 1.00 88.06 172 GLY A CA 1
ATOM 1386 C C . GLY A 1 172 ? -5.221 -1.503 -7.456 1.00 88.06 172 GLY A C 1
ATOM 1387 O O . GLY A 1 172 ? -4.721 -1.909 -6.408 1.00 88.06 172 GLY A O 1
ATOM 1388 N N . ASN A 1 173 ? -4.522 -1.415 -8.592 1.00 93.06 173 ASN A N 1
ATOM 1389 C CA . ASN A 1 173 ? -3.122 -1.836 -8.720 1.00 93.06 173 ASN A CA 1
ATOM 1390 C C . ASN A 1 173 ? -2.216 -1.119 -7.708 1.00 93.06 173 ASN A C 1
ATOM 1392 O O . ASN A 1 173 ? -1.448 -1.768 -7.005 1.00 93.06 173 ASN A O 1
ATOM 1396 N N . GLY A 1 174 ? -2.385 0.200 -7.547 1.00 92.25 174 GLY A N 1
ATOM 1397 C CA . GLY A 1 174 ? -1.671 1.002 -6.546 1.00 92.25 174 GLY A CA 1
ATOM 1398 C C . GLY A 1 174 ? -1.862 0.511 -5.109 1.00 92.25 174 GLY A C 1
ATOM 1399 O O . GLY A 1 174 ? -0.891 0.281 -4.391 1.00 92.25 174 GLY A O 1
ATOM 1400 N N . ARG A 1 175 ? -3.123 0.327 -4.699 1.00 91.38 175 ARG A N 1
ATOM 1401 C CA . ARG A 1 175 ? -3.500 -0.145 -3.353 1.00 91.38 175 ARG A CA 1
ATOM 1402 C C . ARG A 1 175 ? -2.991 -1.566 -3.103 1.00 91.38 175 ARG A C 1
ATOM 1404 O O . ARG A 1 175 ? -2.377 -1.835 -2.075 1.00 91.38 175 ARG A O 1
ATOM 1411 N N . THR A 1 176 ? -3.168 -2.447 -4.084 1.00 95.12 176 THR A N 1
ATOM 1412 C CA . THR A 1 176 ? -2.714 -3.842 -4.029 1.00 95.12 176 THR A CA 1
ATOM 1413 C C . THR A 1 176 ? -1.191 -3.921 -3.921 1.00 95.12 176 THR A C 1
ATOM 1415 O O . THR A 1 176 ? -0.684 -4.615 -3.046 1.00 95.12 176 THR A O 1
ATOM 1418 N N . ALA A 1 177 ? -0.448 -3.156 -4.728 1.00 97.12 177 ALA A N 1
ATOM 1419 C CA . ALA A 1 177 ? 1.014 -3.118 -4.682 1.00 97.12 177 ALA A CA 1
ATOM 1420 C C . ALA A 1 177 ? 1.546 -2.661 -3.314 1.00 97.12 177 ALA A C 1
ATOM 1422 O O . ALA A 1 177 ? 2.486 -3.261 -2.796 1.00 97.12 177 ALA A O 1
ATOM 1423 N N . ARG A 1 178 ? 0.932 -1.642 -2.691 1.00 96.88 178 ARG A N 1
ATOM 1424 C CA . ARG A 1 178 ? 1.316 -1.177 -1.343 1.00 96.88 178 ARG A CA 1
ATOM 1425 C C . ARG A 1 178 ? 1.077 -2.223 -0.258 1.00 96.88 178 ARG A C 1
ATOM 1427 O O . ARG A 1 178 ? 1.904 -2.366 0.642 1.00 96.88 178 ARG A O 1
ATOM 1434 N N . ILE A 1 179 ? -0.020 -2.973 -0.346 1.00 95.25 179 ILE A N 1
ATOM 1435 C CA . ILE A 1 179 ? -0.295 -4.060 0.601 1.00 95.25 179 ILE A CA 1
ATOM 1436 C C . ILE A 1 179 ? 0.677 -5.212 0.387 1.00 95.25 179 ILE A C 1
ATOM 1438 O O . ILE A 1 179 ? 1.196 -5.728 1.365 1.00 95.25 179 ILE A O 1
ATOM 1442 N N . LEU A 1 180 ? 0.969 -5.591 -0.858 1.00 96.94 180 LEU A N 1
ATOM 1443 C CA . LEU A 1 180 ? 1.940 -6.645 -1.162 1.00 96.94 180 LEU A CA 1
ATOM 1444 C C . LEU A 1 180 ? 3.360 -6.279 -0.709 1.00 96.94 180 LEU A C 1
ATOM 1446 O O . LEU A 1 180 ? 4.063 -7.124 -0.158 1.00 96.94 180 LEU A O 1
ATOM 1450 N N . PHE A 1 181 ? 3.751 -5.014 -0.878 1.00 97.44 181 PHE A N 1
ATOM 1451 C CA . PHE A 1 181 ? 4.992 -4.465 -0.333 1.00 97.44 181 PHE A CA 1
ATOM 1452 C C . PHE A 1 181 ? 5.063 -4.652 1.189 1.00 97.44 181 PHE A C 1
ATOM 1454 O O . PHE A 1 181 ? 6.022 -5.234 1.699 1.00 97.44 181 PHE A O 1
ATOM 1461 N N . ASN A 1 182 ? 4.028 -4.205 1.908 1.00 96.56 182 ASN A N 1
ATOM 1462 C CA . ASN A 1 182 ? 3.977 -4.331 3.363 1.00 96.56 182 ASN A CA 1
ATOM 1463 C C . ASN A 1 182 ? 3.872 -5.797 3.810 1.00 96.56 182 ASN A C 1
ATOM 1465 O O . ASN A 1 182 ? 4.522 -6.177 4.771 1.00 96.56 182 ASN A O 1
ATOM 1469 N N . LEU A 1 183 ? 3.133 -6.640 3.086 1.00 95.00 183 LEU A N 1
ATOM 1470 C CA . LEU A 1 183 ? 3.012 -8.075 3.344 1.00 95.00 183 LEU A CA 1
ATOM 1471 C C . LEU A 1 183 ? 4.376 -8.762 3.316 1.00 95.00 183 LEU A C 1
ATOM 1473 O O . LEU A 1 183 ? 4.706 -9.490 4.249 1.00 95.00 183 LEU A O 1
ATOM 1477 N N . LEU A 1 184 ? 5.179 -8.519 2.275 1.00 94.44 184 LEU A N 1
ATOM 1478 C CA . LEU A 1 184 ? 6.504 -9.123 2.165 1.00 94.44 184 LEU A CA 1
ATOM 1479 C C . LEU A 1 184 ? 7.439 -8.633 3.279 1.00 94.44 184 LEU A C 1
ATOM 1481 O O . LEU A 1 184 ? 8.109 -9.452 3.909 1.00 94.44 184 LEU A O 1
ATOM 1485 N N . LEU A 1 185 ? 7.456 -7.324 3.554 1.00 94.12 185 LEU A N 1
ATOM 1486 C CA . LEU A 1 185 ? 8.259 -6.758 4.642 1.00 94.12 185 LEU A CA 1
ATOM 1487 C C . LEU A 1 185 ? 7.861 -7.325 6.003 1.00 94.12 185 LEU A C 1
ATOM 1489 O O . LEU A 1 185 ? 8.717 -7.822 6.734 1.00 94.12 185 LEU A O 1
ATOM 1493 N N . SER A 1 186 ? 6.569 -7.296 6.326 1.00 92.44 186 SER A N 1
ATOM 1494 C CA . SER A 1 186 ? 6.033 -7.804 7.585 1.00 92.44 186 SER A CA 1
ATOM 1495 C C . SER A 1 186 ? 6.315 -9.287 7.769 1.00 92.44 186 SER A C 1
ATOM 1497 O O . SER A 1 186 ? 6.731 -9.706 8.849 1.00 92.44 186 SER A O 1
ATOM 1499 N N . TRP A 1 187 ? 6.155 -10.082 6.711 1.00 91.06 187 TRP A N 1
ATOM 1500 C CA . TRP A 1 187 ? 6.460 -11.507 6.738 1.00 91.06 187 TRP A CA 1
ATOM 1501 C C . TRP A 1 187 ? 7.951 -11.777 6.976 1.00 91.06 187 TRP A C 1
ATOM 1503 O O . TRP A 1 187 ? 8.299 -12.582 7.838 1.00 91.06 187 TRP A O 1
ATOM 1513 N N . ARG A 1 188 ? 8.844 -11.076 6.267 1.00 91.69 188 ARG A N 1
ATOM 1514 C CA . ARG A 1 188 ? 10.300 -11.271 6.376 1.00 91.69 188 ARG A CA 1
ATOM 1515 C C . ARG A 1 188 ? 10.901 -10.705 7.663 1.00 91.69 188 ARG A C 1
ATOM 1517 O O . ARG A 1 188 ? 11.929 -11.203 8.118 1.00 91.69 188 ARG A O 1
ATOM 1524 N N . HIS A 1 189 ? 10.299 -9.672 8.246 1.00 89.81 189 HIS A N 1
ATOM 1525 C CA . HIS A 1 189 ? 10.729 -9.106 9.526 1.00 89.81 189 HIS A CA 1
ATOM 1526 C C . HIS A 1 189 ? 10.019 -9.719 10.740 1.00 89.81 189 HIS A C 1
ATOM 1528 O O . HIS A 1 189 ? 10.472 -9.500 11.861 1.00 89.81 189 HIS A O 1
ATOM 1534 N N . GLY A 1 190 ? 8.951 -10.496 10.534 1.00 83.25 190 GLY A N 1
ATOM 1535 C CA . GLY A 1 190 ? 8.180 -11.123 11.608 1.00 83.25 190 GLY A CA 1
ATOM 1536 C C . GLY A 1 190 ? 7.302 -10.147 12.398 1.00 83.25 190 GLY A C 1
ATOM 1537 O O . GLY A 1 190 ? 7.036 -10.396 13.568 1.00 83.25 190 GLY A O 1
ATOM 1538 N N . SER A 1 191 ? 6.870 -9.035 11.790 1.00 78.00 191 SER A N 1
ATOM 1539 C CA . SER A 1 191 ? 6.023 -8.024 12.441 1.00 78.00 191 SER A CA 1
ATOM 1540 C C . SER A 1 191 ? 4.977 -7.461 11.480 1.00 78.00 191 SER A C 1
ATOM 1542 O O . SER A 1 191 ? 5.322 -6.883 10.451 1.00 78.00 191 SER A O 1
ATOM 1544 N N . ALA A 1 192 ? 3.695 -7.605 11.826 1.00 69.19 192 ALA A N 1
ATOM 1545 C CA . ALA A 1 192 ? 2.569 -7.004 11.101 1.00 69.19 192 ALA A CA 1
ATOM 1546 C C . ALA A 1 192 ? 2.123 -5.652 11.693 1.00 69.19 192 ALA A C 1
ATOM 1548 O O . ALA A 1 192 ? 1.191 -5.036 11.180 1.00 69.19 192 ALA A O 1
ATOM 1549 N N . ASP A 1 193 ? 2.769 -5.203 12.770 1.00 76.00 193 ASP A N 1
ATOM 1550 C CA . ASP A 1 193 ? 2.299 -4.079 13.586 1.00 76.00 193 ASP A CA 1
ATOM 1551 C C . ASP A 1 193 ? 2.594 -2.710 12.965 1.00 76.00 193 ASP A C 1
ATOM 1553 O O . ASP A 1 193 ? 1.965 -1.718 13.337 1.00 76.00 193 ASP A O 1
ATOM 1557 N N . HIS A 1 194 ? 3.539 -2.653 12.024 1.00 85.12 194 HIS A N 1
ATOM 1558 C CA . HIS A 1 194 ? 3.984 -1.415 11.400 1.00 85.12 194 HIS A CA 1
ATOM 1559 C C . HIS A 1 194 ? 3.653 -1.418 9.905 1.00 85.12 194 HIS A C 1
ATOM 1561 O O . HIS A 1 194 ? 4.189 -2.214 9.134 1.00 85.12 194 HIS A O 1
ATOM 1567 N N . TYR A 1 195 ? 2.775 -0.504 9.500 1.00 90.00 195 TYR A N 1
ATOM 1568 C CA . TYR A 1 195 ? 2.369 -0.293 8.116 1.00 90.00 195 TYR A CA 1
ATOM 1569 C C . TYR A 1 195 ? 3.099 0.908 7.528 1.00 90.00 195 TYR A C 1
ATOM 1571 O O . TYR A 1 195 ? 2.949 2.026 8.009 1.00 90.00 195 TYR A O 1
ATOM 1579 N N . ILE A 1 196 ? 3.843 0.718 6.449 1.00 92.81 196 ILE A N 1
ATOM 1580 C CA . ILE A 1 196 ? 4.536 1.803 5.760 1.00 92.81 196 ILE A CA 1
ATOM 1581 C C . ILE A 1 196 ? 3.565 2.463 4.767 1.00 92.81 196 ILE A C 1
ATOM 1583 O O . ILE A 1 196 ? 3.172 1.831 3.775 1.00 92.81 196 ILE A O 1
ATOM 1587 N N . PRO A 1 197 ? 3.192 3.740 4.977 1.00 90.50 197 PRO A N 1
ATOM 1588 C CA . PRO A 1 197 ? 2.206 4.443 4.165 1.00 90.50 197 PRO A CA 1
ATOM 1589 C C . PRO A 1 197 ? 2.855 5.007 2.895 1.00 90.50 197 PRO A C 1
ATOM 1591 O O . PRO A 1 197 ? 3.026 6.213 2.736 1.00 90.50 197 PRO A O 1
ATOM 1594 N N . LEU A 1 198 ? 3.224 4.122 1.963 1.00 92.00 198 LEU A N 1
ATOM 1595 C CA . LEU A 1 198 ? 3.928 4.492 0.725 1.00 92.00 198 LEU A CA 1
ATOM 1596 C C . LEU A 1 198 ? 3.232 5.613 -0.062 1.00 92.00 198 LEU A C 1
ATOM 1598 O O . LEU A 1 198 ? 3.901 6.459 -0.644 1.00 92.00 198 LEU A O 1
ATOM 1602 N N . ALA A 1 199 ? 1.895 5.641 -0.071 1.00 86.81 199 ALA A N 1
ATOM 1603 C CA . ALA A 1 199 ? 1.143 6.690 -0.755 1.00 86.81 199 ALA A CA 1
ATOM 1604 C C . ALA A 1 199 ? 1.439 8.086 -0.186 1.00 86.81 199 ALA A C 1
ATOM 1606 O O . ALA A 1 199 ? 1.539 9.033 -0.960 1.00 86.81 199 ALA A O 1
ATOM 1607 N N . ASP A 1 200 ? 1.588 8.208 1.132 1.00 85.19 200 ASP A N 1
ATOM 1608 C CA . ASP A 1 200 ? 1.861 9.476 1.811 1.00 85.19 200 ASP A CA 1
ATOM 1609 C C . ASP A 1 200 ? 3.339 9.850 1.738 1.00 85.19 200 ASP A C 1
ATOM 1611 O O . ASP A 1 200 ? 3.659 11.017 1.527 1.00 85.19 200 ASP A O 1
ATOM 1615 N N . ILE A 1 201 ? 4.232 8.857 1.815 1.00 88.25 201 ILE A N 1
ATOM 1616 C CA . ILE A 1 201 ? 5.675 9.057 1.623 1.00 88.25 201 ILE A CA 1
ATOM 1617 C C . ILE A 1 201 ? 5.944 9.623 0.222 1.00 88.25 201 ILE A C 1
ATOM 1619 O O . ILE A 1 201 ? 6.675 10.597 0.080 1.00 88.25 201 ILE A O 1
ATOM 1623 N N . PHE A 1 202 ? 5.328 9.059 -0.822 1.00 85.06 202 PHE A N 1
ATOM 1624 C CA . PHE A 1 202 ? 5.592 9.481 -2.204 1.00 85.06 202 PHE A CA 1
ATOM 1625 C C . PHE A 1 202 ? 4.844 10.752 -2.620 1.00 85.06 202 PHE A C 1
ATOM 1627 O O . PHE A 1 202 ? 5.277 11.427 -3.546 1.00 85.06 202 PHE A O 1
ATOM 1634 N N . LYS A 1 203 ? 3.783 11.150 -1.905 1.00 81.50 203 LYS A N 1
ATOM 1635 C CA . LYS A 1 203 ? 3.139 12.465 -2.096 1.00 81.50 203 LYS A CA 1
ATOM 1636 C C . LYS A 1 203 ? 4.066 13.647 -1.774 1.00 81.50 203 LYS A C 1
ATOM 1638 O O . LYS A 1 203 ? 3.764 14.759 -2.193 1.00 81.50 203 LYS A O 1
ATOM 1643 N N . ARG A 1 204 ? 5.162 13.428 -1.035 1.00 79.81 204 ARG A N 1
ATOM 1644 C CA . ARG A 1 204 ? 6.119 14.478 -0.635 1.00 79.81 204 ARG A CA 1
ATOM 1645 C C . ARG A 1 204 ? 7.027 14.955 -1.766 1.00 79.81 204 ARG A C 1
ATOM 1647 O O . ARG A 1 204 ? 7.665 15.989 -1.622 1.00 79.81 204 ARG A O 1
ATOM 1654 N N . ASP A 1 205 ? 7.080 14.222 -2.872 1.00 81.50 205 ASP A N 1
ATOM 1655 C CA . ASP A 1 205 ? 7.826 14.604 -4.071 1.00 81.50 205 ASP A CA 1
ATOM 1656 C C . ASP A 1 205 ? 6.882 14.534 -5.284 1.00 81.50 205 ASP A C 1
ATOM 1658 O O . ASP A 1 205 ? 6.973 13.606 -6.099 1.00 81.50 205 ASP A O 1
ATOM 1662 N N . PRO A 1 206 ? 5.883 15.442 -5.337 1.00 84.50 206 PRO A N 1
ATOM 1663 C CA . PRO A 1 206 ? 4.758 15.331 -6.255 1.00 84.50 206 PRO A CA 1
ATOM 1664 C C . PRO A 1 206 ? 5.252 15.283 -7.698 1.00 84.50 206 PRO A C 1
ATOM 1666 O O . PRO A 1 206 ? 5.992 16.154 -8.138 1.00 84.50 206 PRO A O 1
ATOM 1669 N N . GLY A 1 207 ? 4.849 14.250 -8.436 1.00 88.44 207 GLY A N 1
ATOM 1670 C CA . GLY A 1 207 ? 5.113 14.114 -9.867 1.00 88.44 207 GLY A CA 1
ATOM 1671 C C . GLY A 1 207 ? 6.435 13.452 -10.194 1.00 88.44 207 GLY A C 1
ATOM 1672 O O . GLY A 1 207 ? 6.561 12.868 -11.267 1.00 88.44 207 GLY A O 1
ATOM 1673 N N . ARG A 1 208 ? 7.411 13.453 -9.281 1.00 90.31 208 ARG A N 1
ATOM 1674 C CA . ARG A 1 208 ? 8.718 12.848 -9.556 1.00 90.31 208 ARG A CA 1
ATOM 1675 C C . ARG A 1 208 ? 8.645 11.335 -9.629 1.00 90.31 208 ARG A C 1
ATOM 1677 O O . ARG A 1 208 ? 9.262 10.728 -10.503 1.00 90.31 208 ARG A O 1
ATOM 1684 N N . TYR A 1 209 ? 7.898 10.722 -8.717 1.00 90.69 209 TYR A N 1
ATOM 1685 C CA . TYR A 1 209 ? 7.682 9.283 -8.735 1.00 90.69 209 TYR A CA 1
ATOM 1686 C C . TYR A 1 209 ? 6.976 8.848 -10.029 1.00 90.69 209 TYR A C 1
ATOM 1688 O O . TYR A 1 209 ? 7.417 7.908 -10.696 1.00 90.69 209 TYR A O 1
ATOM 1696 N N . GLU A 1 210 ? 5.920 9.566 -10.409 1.00 91.56 210 GLU A N 1
ATOM 1697 C CA . GLU A 1 210 ? 5.157 9.342 -11.632 1.00 91.56 210 GLU A CA 1
ATOM 1698 C C . GLU A 1 210 ? 6.028 9.542 -12.883 1.00 91.56 210 GLU A C 1
ATOM 1700 O O . GLU A 1 210 ? 6.019 8.699 -13.780 1.00 91.56 210 GLU A O 1
ATOM 1705 N N . GLU A 1 211 ? 6.845 10.596 -12.919 1.00 92.56 211 GLU A N 1
ATOM 1706 C CA . GLU A 1 211 ? 7.765 10.890 -14.020 1.00 92.56 211 GLU A CA 1
ATOM 1707 C C . GLU A 1 211 ? 8.844 9.812 -14.163 1.00 92.56 211 GLU A C 1
ATOM 1709 O O . GLU A 1 211 ? 9.119 9.348 -15.270 1.00 92.56 211 GLU A O 1
ATOM 1714 N N . LEU A 1 212 ? 9.430 9.351 -13.054 1.00 93.00 212 LEU A N 1
ATOM 1715 C CA . LEU A 1 212 ? 10.408 8.263 -13.073 1.00 93.00 212 LEU A CA 1
ATOM 1716 C C . LEU A 1 212 ? 9.791 6.955 -13.579 1.00 93.00 212 LEU A C 1
ATOM 1718 O O . LEU A 1 212 ? 10.437 6.248 -14.350 1.00 93.00 212 LEU A O 1
ATOM 1722 N N . MET A 1 213 ? 8.552 6.642 -13.185 1.00 92.50 213 MET A N 1
ATOM 1723 C CA . MET A 1 213 ? 7.817 5.491 -13.718 1.00 92.50 213 MET A CA 1
ATOM 1724 C C . MET A 1 213 ? 7.553 5.642 -15.220 1.00 92.50 213 MET A C 1
ATOM 1726 O O . MET A 1 213 ? 7.733 4.686 -15.971 1.00 92.50 213 MET A O 1
ATOM 1730 N N . ALA A 1 214 ? 7.174 6.839 -15.670 1.00 91.38 214 ALA A N 1
ATOM 1731 C CA . ALA A 1 214 ? 6.907 7.117 -17.075 1.00 91.38 214 ALA A CA 1
ATOM 1732 C C . ALA A 1 214 ? 8.170 7.016 -17.943 1.00 91.38 214 ALA A C 1
ATOM 1734 O O . ALA A 1 214 ? 8.114 6.447 -19.031 1.00 91.38 214 ALA A O 1
ATOM 1735 N N . ARG A 1 215 ? 9.315 7.531 -17.470 1.00 92.31 215 ARG A N 1
ATOM 1736 C CA . ARG A 1 215 ? 10.612 7.368 -18.149 1.00 92.31 215 ARG A CA 1
ATOM 1737 C C . ARG A 1 215 ? 11.025 5.905 -18.180 1.00 92.31 215 ARG A C 1
ATOM 1739 O O . ARG A 1 215 ? 11.305 5.395 -19.254 1.00 92.31 215 ARG A O 1
ATOM 1746 N N . ALA A 1 216 ? 10.949 5.215 -17.043 1.00 93.56 216 ALA A N 1
ATOM 1747 C CA . ALA A 1 216 ? 11.303 3.803 -16.949 1.00 93.56 216 ALA A CA 1
ATOM 1748 C C . ALA A 1 216 ? 10.462 2.908 -17.872 1.00 93.56 216 ALA A C 1
ATOM 1750 O O . ALA A 1 216 ? 10.992 1.954 -18.437 1.00 93.56 216 ALA A O 1
ATOM 1751 N N . ALA A 1 217 ? 9.182 3.228 -18.067 1.00 91.75 217 ALA A N 1
ATOM 1752 C CA . ALA A 1 217 ? 8.334 2.530 -19.025 1.00 91.75 217 ALA A CA 1
ATOM 1753 C C . ALA A 1 217 ? 8.715 2.806 -20.492 1.00 91.75 217 ALA A C 1
ATOM 1755 O O . ALA A 1 217 ? 8.430 1.975 -21.348 1.00 91.75 217 ALA A O 1
ATOM 1756 N N . ALA A 1 218 ? 9.354 3.941 -20.788 1.00 90.75 218 ALA A N 1
ATOM 1757 C CA . ALA A 1 218 ? 9.783 4.317 -22.135 1.00 90.75 218 ALA A CA 1
ATOM 1758 C C . ALA A 1 218 ? 11.212 3.858 -22.476 1.00 90.75 218 ALA A C 1
ATOM 1760 O O . ALA A 1 218 ? 11.478 3.537 -23.626 1.00 90.75 218 ALA A O 1
ATOM 1761 N N . ASP A 1 219 ? 12.130 3.827 -21.503 1.00 92.69 219 ASP A N 1
ATOM 1762 C CA . ASP A 1 219 ? 13.561 3.549 -21.728 1.00 92.69 219 ASP A CA 1
ATOM 1763 C C . ASP A 1 219 ? 14.106 2.345 -20.931 1.00 92.69 219 ASP A C 1
ATOM 1765 O O . ASP A 1 219 ? 15.294 2.023 -20.991 1.00 92.69 219 ASP A O 1
ATOM 1769 N N . GLY A 1 220 ? 13.259 1.678 -20.143 1.00 93.50 220 GLY A N 1
ATOM 1770 C CA . GLY A 1 220 ? 13.638 0.543 -19.301 1.00 93.50 220 GLY A CA 1
ATOM 1771 C C . GLY A 1 220 ? 14.388 0.905 -18.010 1.00 93.50 220 GLY A C 1
ATOM 1772 O O . GLY A 1 220 ? 14.765 -0.000 -17.261 1.00 93.50 220 GLY A O 1
ATOM 1773 N N . SER A 1 221 ? 14.583 2.186 -17.675 1.00 93.81 221 SER A N 1
ATOM 1774 C CA . SER A 1 221 ? 15.422 2.669 -16.559 1.00 93.81 221 SER A CA 1
ATOM 1775 C C . SER A 1 221 ? 14.846 2.487 -15.139 1.00 93.81 221 SER A C 1
ATOM 1777 O O . SER A 1 221 ? 15.132 3.259 -14.222 1.00 93.81 221 SER A O 1
ATOM 1779 N N . HIS A 1 222 ? 14.113 1.402 -14.882 1.00 94.75 222 HIS A N 1
ATOM 1780 C CA . HIS A 1 222 ? 13.467 1.100 -13.594 1.00 94.75 222 HIS A CA 1
ATOM 1781 C C . HIS A 1 222 ? 14.417 1.053 -12.383 1.00 94.75 222 HIS A C 1
ATOM 1783 O O . HIS A 1 222 ? 13.990 1.259 -11.246 1.00 94.75 222 HIS A O 1
ATOM 1789 N N . HIS A 1 223 ? 15.719 0.839 -12.591 1.00 93.75 223 HIS A N 1
ATOM 1790 C CA . HIS A 1 223 ? 16.717 0.949 -11.522 1.00 93.75 223 HIS A CA 1
ATOM 1791 C C . HIS A 1 223 ? 16.733 2.349 -10.874 1.00 93.75 223 HIS A C 1
ATOM 1793 O O . HIS A 1 223 ? 16.996 2.463 -9.675 1.00 93.75 223 HIS A O 1
ATOM 1799 N N . ARG A 1 224 ? 16.408 3.409 -11.632 1.00 93.75 224 ARG A N 1
ATOM 1800 C CA . ARG A 1 224 ? 16.283 4.786 -11.126 1.00 93.75 224 ARG A CA 1
ATOM 1801 C C . ARG A 1 224 ? 15.064 4.944 -10.225 1.00 93.75 224 ARG A C 1
ATOM 1803 O O . ARG A 1 224 ? 15.180 5.568 -9.171 1.00 93.75 224 ARG A O 1
ATOM 1810 N N . VAL A 1 225 ? 13.942 4.315 -10.590 1.00 94.50 225 VAL A N 1
ATOM 1811 C CA . VAL A 1 225 ? 12.737 4.237 -9.747 1.00 94.50 225 VAL A CA 1
ATOM 1812 C C . VAL A 1 225 ? 13.094 3.574 -8.419 1.00 94.50 225 VAL A C 1
ATOM 1814 O O . VAL A 1 225 ? 12.917 4.176 -7.366 1.00 94.50 225 VAL A O 1
ATOM 1817 N N . LEU A 1 226 ? 13.682 2.375 -8.450 1.00 95.88 226 LEU A N 1
ATOM 1818 C CA . LEU A 1 226 ? 14.059 1.651 -7.232 1.00 95.88 226 LEU A CA 1
ATOM 1819 C C . LEU A 1 226 ? 15.032 2.447 -6.350 1.00 95.88 226 LEU A C 1
ATOM 1821 O O . LEU A 1 226 ? 14.876 2.472 -5.130 1.00 95.88 226 LEU A O 1
ATOM 1825 N N . ALA A 1 227 ? 16.016 3.125 -6.948 1.00 94.00 227 ALA A N 1
ATOM 1826 C CA . ALA A 1 227 ? 16.948 3.975 -6.213 1.00 94.00 227 ALA A CA 1
ATOM 1827 C C . ALA A 1 227 ? 16.249 5.168 -5.539 1.00 94.00 227 ALA A C 1
ATOM 1829 O O . ALA A 1 227 ? 16.578 5.490 -4.396 1.00 94.00 227 ALA A O 1
ATOM 1830 N N . HIS A 1 228 ? 15.285 5.798 -6.217 1.00 93.44 228 HIS A N 1
ATOM 1831 C CA . HIS A 1 228 ? 14.471 6.875 -5.658 1.00 93.44 228 HIS A CA 1
ATOM 1832 C C . HIS A 1 228 ? 13.602 6.378 -4.491 1.00 93.44 228 HIS A C 1
ATOM 1834 O O . HIS A 1 228 ? 13.699 6.928 -3.396 1.00 93.44 228 HIS A O 1
ATOM 1840 N N . LEU A 1 229 ? 12.861 5.277 -4.670 1.00 94.56 229 LEU A N 1
ATOM 1841 C CA . LEU A 1 229 ? 12.014 4.698 -3.617 1.00 94.56 229 LEU A CA 1
ATOM 1842 C C . LEU A 1 229 ? 12.831 4.257 -2.394 1.00 94.56 229 LEU A C 1
ATOM 1844 O O . LEU A 1 229 ? 12.419 4.484 -1.259 1.00 94.56 229 LEU A O 1
ATOM 1848 N N . ARG A 1 230 ? 14.023 3.680 -2.607 1.00 95.56 230 ARG A N 1
ATOM 1849 C CA . ARG A 1 230 ? 14.949 3.330 -1.520 1.00 95.56 230 ARG A CA 1
ATOM 1850 C C . ARG A 1 230 ? 15.359 4.562 -0.716 1.00 95.56 230 ARG A C 1
ATOM 1852 O O . ARG A 1 230 ? 15.340 4.503 0.507 1.00 95.56 230 ARG A O 1
ATOM 1859 N N . ARG A 1 231 ? 15.724 5.667 -1.379 1.00 93.50 231 ARG A N 1
ATOM 1860 C CA . ARG A 1 231 ? 16.087 6.920 -0.691 1.00 93.50 231 ARG A CA 1
ATOM 1861 C C . ARG A 1 231 ? 14.912 7.487 0.102 1.00 93.50 231 ARG A C 1
ATOM 1863 O O . ARG A 1 231 ? 15.121 7.886 1.241 1.00 93.50 231 ARG A O 1
ATOM 1870 N N . ALA A 1 232 ? 13.703 7.456 -0.461 1.00 92.50 232 ALA A N 1
ATOM 1871 C CA . ALA A 1 232 ? 12.491 7.907 0.224 1.00 92.50 232 ALA A CA 1
ATOM 1872 C C . ALA A 1 232 ? 12.221 7.097 1.495 1.00 92.50 232 ALA A C 1
ATOM 1874 O O . ALA A 1 232 ? 11.960 7.662 2.553 1.00 92.50 232 ALA A O 1
ATOM 1875 N N . LEU A 1 233 ? 12.380 5.775 1.423 1.00 94.62 233 LEU A N 1
ATOM 1876 C CA . LEU A 1 233 ? 12.210 4.895 2.577 1.00 94.62 233 LEU A CA 1
ATOM 1877 C C . LEU A 1 233 ? 13.343 5.008 3.602 1.00 94.62 233 LEU A C 1
ATOM 1879 O O . LEU A 1 233 ? 13.097 4.853 4.795 1.00 94.62 233 LEU A O 1
ATOM 1883 N N . THR A 1 234 ? 14.564 5.324 3.169 1.00 93.69 234 THR A N 1
ATOM 1884 C CA . THR A 1 234 ? 15.665 5.673 4.075 1.00 93.69 234 THR A CA 1
ATOM 1885 C C . THR A 1 234 ? 15.381 6.974 4.827 1.00 93.69 234 THR A C 1
ATOM 1887 O O . THR A 1 234 ? 15.536 6.985 6.045 1.00 93.69 234 THR A O 1
ATOM 1890 N N . ALA A 1 235 ? 14.931 8.030 4.141 1.00 90.75 235 ALA A N 1
ATOM 1891 C CA . ALA A 1 235 ? 14.577 9.304 4.771 1.00 90.75 235 ALA A CA 1
ATOM 1892 C C . ALA A 1 235 ? 13.424 9.128 5.773 1.00 90.75 235 ALA A C 1
ATOM 1894 O O . ALA A 1 235 ? 13.541 9.513 6.934 1.00 90.75 235 ALA A O 1
ATOM 1895 N N . TYR A 1 236 ? 12.371 8.415 5.362 1.00 91.94 236 TYR A N 1
ATOM 1896 C CA . TYR A 1 236 ? 11.276 7.992 6.237 1.00 91.94 236 TYR A CA 1
ATOM 1897 C C . TYR A 1 236 ? 11.780 7.263 7.492 1.00 91.94 236 TYR A C 1
ATOM 1899 O O . TYR A 1 236 ? 11.405 7.605 8.613 1.00 91.94 236 TYR A O 1
ATOM 1907 N N . ALA A 1 237 ? 12.664 6.276 7.319 1.00 92.44 237 ALA A N 1
ATOM 1908 C CA . ALA A 1 237 ? 13.188 5.494 8.429 1.00 92.44 237 ALA A CA 1
ATOM 1909 C C . ALA A 1 237 ? 14.055 6.325 9.385 1.00 92.44 237 ALA A C 1
ATOM 1911 O O . ALA A 1 237 ? 13.992 6.116 10.594 1.00 92.44 237 ALA A O 1
ATOM 1912 N N . GLN A 1 238 ? 14.861 7.252 8.860 1.00 90.94 238 GLN A N 1
ATOM 1913 C CA . GLN A 1 238 ? 15.659 8.172 9.671 1.00 90.94 238 GLN A CA 1
ATOM 1914 C C . GLN A 1 238 ? 14.757 9.064 10.517 1.00 90.94 238 GLN A C 1
ATOM 1916 O O . GLN A 1 238 ? 14.955 9.156 11.722 1.00 90.94 238 GLN A O 1
ATOM 1921 N N . GLN A 1 239 ? 13.728 9.649 9.909 1.00 88.12 239 GLN A N 1
ATOM 1922 C CA . GLN A 1 239 ? 12.835 10.553 10.616 1.00 88.12 239 GLN A CA 1
ATOM 1923 C C . GLN A 1 239 ? 12.073 9.844 11.735 1.00 88.12 239 GLN A C 1
ATOM 1925 O O . GLN A 1 239 ? 12.013 10.366 12.837 1.00 88.12 239 GLN A O 1
ATOM 1930 N N . ILE A 1 240 ? 11.576 8.627 11.505 1.00 86.94 240 ILE A N 1
ATOM 1931 C CA . ILE A 1 240 ? 10.813 7.877 12.519 1.00 86.94 240 ILE A CA 1
ATOM 1932 C C . ILE A 1 240 ? 11.666 7.413 13.694 1.00 86.94 240 ILE A C 1
ATOM 1934 O O . ILE A 1 240 ? 11.189 7.397 14.824 1.00 86.94 240 ILE A O 1
ATOM 1938 N N . GLN A 1 241 ? 12.928 7.054 13.454 1.00 84.00 241 GLN A N 1
ATOM 1939 C CA . GLN A 1 241 ? 13.823 6.591 14.520 1.00 84.00 241 GLN A CA 1
ATOM 1940 C C . GLN A 1 241 ? 14.094 7.649 15.594 1.00 84.00 241 GLN A C 1
ATOM 1942 O O . GLN A 1 241 ? 14.483 7.291 16.702 1.00 84.00 241 GLN A O 1
ATOM 1947 N N . HIS A 1 242 ? 13.914 8.930 15.277 1.00 76.06 242 HIS A N 1
ATOM 1948 C CA . HIS A 1 242 ? 14.160 10.034 16.204 1.00 76.06 242 HIS A CA 1
ATOM 1949 C C . HIS A 1 242 ? 12.925 10.447 17.002 1.00 76.06 242 HIS A C 1
ATOM 1951 O O . HIS A 1 242 ? 12.972 11.434 17.731 1.00 76.06 242 HIS A O 1
ATOM 1957 N N . ILE A 1 243 ? 11.821 9.715 16.864 1.00 68.94 243 ILE A N 1
ATOM 1958 C CA . ILE A 1 243 ? 10.541 10.149 17.399 1.00 68.94 243 ILE A CA 1
ATOM 1959 C C . ILE A 1 243 ? 10.175 9.234 18.543 1.00 68.94 243 ILE A C 1
ATOM 1961 O O . ILE A 1 243 ? 9.706 8.108 18.366 1.00 68.94 243 ILE A O 1
ATOM 1965 N N . GLU A 1 244 ? 10.358 9.774 19.741 1.00 57.59 244 GLU A N 1
ATOM 1966 C CA . GLU A 1 244 ? 9.680 9.314 20.942 1.00 57.59 244 GLU A CA 1
ATOM 1967 C C . GLU A 1 244 ? 8.197 9.658 20.801 1.00 57.59 244 GLU A C 1
ATOM 1969 O O . GLU A 1 244 ? 7.686 10.594 21.404 1.00 57.59 244 GLU A O 1
ATOM 1974 N N . THR A 1 245 ? 7.493 8.937 19.933 1.00 54.31 245 THR A N 1
ATOM 1975 C CA . THR A 1 245 ? 6.036 8.977 19.965 1.00 54.31 245 THR A CA 1
ATOM 1976 C C . THR A 1 245 ? 5.623 7.923 20.974 1.00 54.31 245 THR A C 1
ATOM 1978 O O . THR A 1 245 ? 5.878 6.735 20.732 1.00 54.31 245 THR A O 1
ATOM 1981 N N . PRO A 1 246 ? 4.964 8.300 22.085 1.00 54.88 246 PRO A N 1
ATOM 1982 C CA . PRO A 1 246 ? 4.079 7.364 22.755 1.00 54.88 246 PRO A CA 1
ATOM 1983 C C . PRO A 1 246 ? 3.211 6.719 21.675 1.00 54.88 246 PRO A C 1
ATOM 1985 O O . PRO A 1 246 ? 2.812 7.392 20.720 1.00 54.88 246 PRO A O 1
ATOM 1988 N N . ARG A 1 247 ? 2.975 5.411 21.775 1.00 56.66 247 ARG A N 1
ATOM 1989 C CA . ARG A 1 247 ? 2.064 4.703 20.871 1.00 56.66 247 ARG A CA 1
ATOM 1990 C C . ARG A 1 247 ? 0.661 5.273 21.129 1.00 56.66 247 ARG A C 1
ATOM 1992 O O . ARG A 1 247 ? -0.051 4.748 21.973 1.00 56.66 247 ARG A O 1
ATOM 1999 N N . GLU A 1 248 ? 0.341 6.393 20.479 1.00 61.66 248 GLU A N 1
ATOM 2000 C CA . GLU A 1 248 ? -0.958 7.063 20.543 1.00 61.66 248 GLU A CA 1
ATOM 2001 C C . GLU A 1 248 ? -1.972 6.073 19.975 1.00 61.66 248 GLU A C 1
ATOM 2003 O O . GLU A 1 248 ? -1.801 5.556 18.865 1.00 61.66 248 GLU A O 1
ATOM 2008 N N . ASP A 1 249 ? -2.975 5.739 20.779 1.00 68.06 249 ASP A N 1
ATOM 2009 C CA . ASP A 1 249 ? -4.060 4.868 20.349 1.00 68.06 249 ASP A CA 1
ATOM 2010 C C . ASP A 1 249 ? -4.806 5.526 19.173 1.00 68.06 249 ASP A C 1
ATOM 2012 O O . ASP A 1 249 ? -4.937 6.752 19.120 1.00 68.06 249 ASP A O 1
ATOM 2016 N N . ASP A 1 250 ? -5.320 4.731 18.226 1.00 59.81 250 ASP A N 1
ATOM 2017 C CA . ASP A 1 250 ? -6.031 5.256 17.047 1.00 59.81 250 ASP A CA 1
ATOM 2018 C C . ASP A 1 250 ? -7.194 6.177 17.480 1.00 59.81 250 ASP A C 1
ATOM 2020 O O . ASP A 1 250 ? -7.505 7.157 16.798 1.00 59.81 250 ASP A O 1
ATOM 2024 N N . LEU A 1 251 ? -7.801 5.898 18.645 1.00 66.06 251 LEU A N 1
ATOM 2025 C CA . LEU A 1 251 ? -8.834 6.740 19.242 1.00 66.06 251 LEU A CA 1
ATOM 2026 C C . LEU A 1 251 ? -8.287 8.084 19.738 1.00 66.06 251 LEU A C 1
ATOM 2028 O O . LEU A 1 251 ? -8.853 9.116 19.394 1.00 66.06 251 LEU A O 1
ATOM 2032 N N . GLU A 1 252 ? -7.206 8.091 20.524 1.00 67.94 252 GLU A N 1
ATOM 2033 C CA . GLU A 1 252 ? -6.590 9.321 21.059 1.00 67.94 252 GLU A CA 1
ATOM 2034 C C . GLU A 1 252 ? -6.213 10.279 19.939 1.00 67.94 252 GLU A C 1
ATOM 2036 O O . GLU A 1 252 ? -6.521 11.472 19.976 1.00 67.94 252 GLU A O 1
ATOM 2041 N N . ARG A 1 253 ? -5.639 9.715 18.882 1.00 64.00 253 ARG A N 1
ATOM 2042 C CA . ARG A 1 253 ? -5.273 10.462 17.695 1.00 64.00 253 ARG A CA 1
ATOM 2043 C C . ARG A 1 253 ? -6.477 11.057 16.983 1.00 64.00 253 ARG A C 1
ATOM 2045 O O . ARG A 1 253 ? -6.434 12.220 16.583 1.00 64.00 253 ARG A O 1
ATOM 2052 N N . ALA A 1 254 ? -7.541 10.273 16.812 1.00 64.94 254 ALA A N 1
ATOM 2053 C CA . ALA A 1 254 ? -8.791 10.776 16.261 1.00 64.94 254 ALA A CA 1
ATOM 2054 C C . ALA A 1 254 ? -9.321 11.951 17.097 1.00 64.94 254 ALA A C 1
ATOM 2056 O O . ALA A 1 254 ? -9.745 12.953 16.525 1.00 64.94 254 ALA A O 1
ATOM 2057 N N . VAL A 1 255 ? -9.239 11.865 18.435 1.00 68.50 255 VAL A N 1
ATOM 2058 C CA . VAL A 1 255 ? -9.703 12.927 19.349 1.00 68.50 255 VAL A CA 1
ATOM 2059 C C . VAL A 1 255 ? -8.903 14.197 19.126 1.00 68.50 255 VAL A C 1
ATOM 2061 O O . VAL A 1 255 ? -9.481 15.256 18.884 1.00 68.50 255 VAL A O 1
ATOM 2064 N N . ARG A 1 256 ? -7.575 14.084 19.152 1.00 74.25 256 ARG A N 1
ATOM 2065 C CA . ARG A 1 256 ? -6.666 15.214 18.971 1.00 74.25 256 ARG A CA 1
ATOM 2066 C C . ARG A 1 256 ? -6.865 15.889 17.615 1.00 74.25 256 ARG A C 1
ATOM 2068 O O . ARG A 1 256 ? -6.929 17.112 17.547 1.00 74.25 256 ARG A O 1
ATOM 2075 N N . LEU A 1 257 ? -6.997 15.109 16.541 1.00 62.00 257 LEU A N 1
ATOM 2076 C CA . LEU A 1 257 ? -7.254 15.630 15.197 1.00 62.00 257 LEU A CA 1
ATOM 2077 C C . LEU A 1 257 ? -8.629 16.301 15.072 1.00 62.00 257 LEU A C 1
ATOM 2079 O O . LEU A 1 257 ? -8.745 17.327 14.404 1.00 62.00 257 LEU A O 1
ATOM 2083 N N . SER A 1 258 ? -9.662 15.744 15.710 1.00 65.31 258 SER A N 1
ATOM 2084 C CA . SER A 1 258 ? -10.992 16.364 15.796 1.00 65.31 258 SER A CA 1
ATOM 2085 C C . SER A 1 258 ? -10.928 17.717 16.498 1.00 65.31 258 SER A C 1
ATOM 2087 O O . SER A 1 258 ? -11.396 18.722 15.968 1.00 65.31 258 SER A O 1
ATOM 2089 N N . GLN A 1 259 ? -10.248 17.772 17.644 1.00 67.75 259 GLN A N 1
ATOM 2090 C CA . GLN A 1 259 ? -10.058 19.002 18.410 1.00 67.75 259 GLN A CA 1
ATOM 2091 C C . GLN A 1 259 ? -9.253 20.051 17.635 1.00 67.75 259 GLN A C 1
ATOM 2093 O O . GLN A 1 259 ? -9.643 21.215 17.606 1.00 67.75 259 GLN A O 1
ATOM 2098 N N . ALA A 1 260 ? -8.164 19.649 16.976 1.00 63.38 260 ALA A N 1
ATOM 2099 C CA . ALA A 1 260 ? -7.346 20.553 16.173 1.00 63.38 260 ALA A CA 1
ATOM 2100 C C . ALA A 1 260 ? -8.128 21.133 14.981 1.00 63.38 260 ALA A C 1
ATOM 2102 O O . ALA A 1 260 ? -8.021 22.327 14.708 1.00 63.38 260 ALA A O 1
ATOM 2103 N N . HIS A 1 261 ? -8.954 20.328 14.299 1.00 62.34 261 HIS A N 1
ATOM 2104 C CA . HIS A 1 261 ? -9.832 20.835 13.238 1.00 62.34 261 HIS A CA 1
ATOM 2105 C C . HIS A 1 261 ? -10.917 21.770 13.783 1.00 62.34 261 HIS A C 1
ATOM 2107 O O . HIS A 1 261 ? -11.112 22.846 13.223 1.00 62.34 261 HIS A O 1
ATOM 2113 N N . ALA A 1 262 ? -11.555 21.424 14.906 1.00 63.34 262 ALA A N 1
ATOM 2114 C CA . ALA A 1 262 ? -12.539 22.289 15.559 1.00 63.34 262 ALA A CA 1
ATOM 2115 C C . ALA A 1 262 ? -11.944 23.647 15.978 1.00 63.34 262 ALA A C 1
ATOM 2117 O O . ALA A 1 262 ? -12.620 24.668 15.912 1.00 63.34 262 ALA A O 1
ATOM 2118 N N . GLN A 1 263 ? -10.669 23.675 16.381 1.00 65.62 263 GLN A N 1
ATOM 2119 C CA . GLN A 1 263 ? -9.950 24.908 16.718 1.00 65.62 263 GLN A CA 1
ATOM 2120 C C . GLN A 1 263 ? -9.541 25.720 15.482 1.00 65.62 263 GLN A C 1
ATOM 2122 O O . GLN A 1 263 ? -9.554 26.948 15.527 1.00 65.62 263 GLN A O 1
ATOM 2127 N N . ALA A 1 264 ? -9.171 25.056 14.385 1.00 61.06 264 ALA A N 1
ATOM 2128 C CA . ALA A 1 264 ? -8.737 25.714 13.153 1.00 61.06 264 ALA A CA 1
ATOM 2129 C C . ALA A 1 264 ? -9.899 26.309 12.335 1.00 61.06 264 ALA A C 1
ATOM 2131 O O . ALA A 1 264 ? -9.677 27.206 11.522 1.00 61.06 264 ALA A O 1
ATOM 2132 N N . GLN A 1 265 ? -11.128 25.824 12.529 1.00 58.47 265 GLN A N 1
ATOM 2133 C CA . GLN A 1 265 ? -12.302 26.226 11.753 1.00 58.47 265 GLN A CA 1
ATOM 2134 C C . GLN A 1 265 ? -13.407 26.747 12.678 1.00 58.47 265 GLN A C 1
ATOM 2136 O O . GLN A 1 265 ? -14.217 25.994 13.206 1.00 58.47 265 GLN A O 1
ATOM 2141 N N . ALA A 1 266 ? -13.468 28.072 12.839 1.00 47.16 266 ALA A N 1
ATOM 2142 C CA . ALA A 1 266 ? -14.465 28.774 13.655 1.00 47.16 266 ALA A CA 1
ATOM 2143 C C . ALA A 1 266 ? -15.898 28.772 13.064 1.00 47.16 266 ALA A C 1
ATOM 2145 O O . ALA A 1 266 ? -16.786 29.435 13.598 1.00 47.16 266 ALA A O 1
ATOM 2146 N N . SER A 1 267 ? -16.154 28.051 11.968 1.00 46.28 267 SER A N 1
ATOM 2147 C CA . SER A 1 267 ? -17.457 28.004 11.296 1.00 46.28 267 SER A CA 1
ATOM 2148 C C . SER A 1 267 ? -17.852 26.565 10.981 1.00 46.28 267 SER A C 1
ATOM 2150 O O . SER A 1 267 ? -17.069 25.831 10.383 1.00 46.28 267 SER A O 1
ATOM 2152 N N . HIS A 1 268 ? -19.073 26.198 11.381 1.00 43.41 268 HIS A N 1
ATOM 2153 C CA . HIS A 1 268 ? -19.712 24.898 11.178 1.00 43.41 268 HIS A CA 1
ATOM 2154 C C . HIS A 1 268 ? -19.547 24.374 9.750 1.00 43.41 268 HIS A C 1
ATOM 2156 O O . HIS A 1 268 ? -20.290 24.752 8.847 1.00 43.41 268 HIS A O 1
ATOM 2162 N N . LEU A 1 269 ? -18.595 23.468 9.583 1.00 40.97 269 LEU A N 1
ATOM 2163 C CA . LEU A 1 269 ? -18.517 22.610 8.420 1.00 40.97 269 LEU A CA 1
ATOM 2164 C C . LEU A 1 269 ? -19.594 21.528 8.514 1.00 40.97 269 LEU A C 1
ATOM 2166 O O . LEU A 1 269 ? -19.854 20.970 9.587 1.00 40.97 269 LEU A O 1
ATOM 2170 N N . GLY A 1 270 ? -20.228 21.224 7.386 1.00 38.03 270 GLY A N 1
ATOM 2171 C CA . GLY A 1 270 ? -21.111 20.069 7.291 1.00 38.03 270 GLY A CA 1
ATOM 2172 C C . GLY A 1 270 ? -20.335 18.771 7.550 1.00 38.03 270 GLY A C 1
ATOM 2173 O O . GLY A 1 270 ? -19.120 18.703 7.371 1.00 38.03 270 GLY A O 1
ATOM 2174 N N . LEU A 1 271 ? -21.036 17.695 7.922 1.00 37.66 271 LEU A N 1
ATOM 2175 C CA . LEU A 1 271 ? -20.450 16.354 8.125 1.00 37.66 271 LEU A CA 1
ATOM 2176 C C . LEU A 1 271 ? -19.579 15.860 6.947 1.00 37.66 271 LEU A C 1
ATOM 2178 O O . LEU A 1 271 ? -18.700 15.033 7.159 1.00 37.66 271 LEU A O 1
ATOM 2182 N N . ASN A 1 272 ? -19.793 16.379 5.732 1.00 37.62 272 ASN A N 1
ATOM 2183 C CA . ASN A 1 272 ? -19.023 16.043 4.527 1.00 37.62 272 ASN A CA 1
ATOM 2184 C C . ASN A 1 272 ? -17.671 16.766 4.418 1.00 37.62 272 ASN A C 1
ATOM 2186 O O . ASN A 1 272 ? -16.820 16.360 3.634 1.00 37.62 272 ASN A O 1
ATOM 2190 N N . GLU A 1 273 ? -17.477 17.843 5.172 1.00 42.47 273 GLU A N 1
ATOM 2191 C CA . GLU A 1 273 ? -16.280 18.685 5.119 1.00 42.47 273 GLU A CA 1
ATOM 2192 C C . GLU A 1 273 ? -15.330 18.391 6.297 1.00 42.47 273 GLU A C 1
ATOM 2194 O O . GLU A 1 273 ? -14.183 18.837 6.306 1.00 42.47 273 GLU A O 1
ATOM 2199 N N . THR A 1 274 ? -15.777 17.589 7.274 1.00 47.72 274 THR A N 1
ATOM 2200 C CA . THR A 1 274 ? -14.928 17.090 8.363 1.00 47.72 274 THR A CA 1
ATOM 2201 C C . THR A 1 274 ? -14.222 15.804 7.916 1.00 47.72 274 THR A C 1
ATOM 2203 O O . THR A 1 274 ? -14.892 14.862 7.485 1.00 47.72 274 THR A O 1
ATOM 2206 N N . PRO A 1 275 ? -12.886 15.696 8.026 1.00 50.47 275 PRO A N 1
ATOM 2207 C CA . PRO A 1 275 ? -12.175 14.477 7.653 1.00 50.47 275 PRO A CA 1
ATOM 2208 C C . PRO A 1 275 ? -12.649 13.273 8.485 1.00 50.47 275 PRO A C 1
ATOM 2210 O O . PRO A 1 275 ? -12.680 13.372 9.712 1.00 50.47 275 PRO A O 1
ATOM 2213 N N . PRO A 1 276 ? -12.979 12.118 7.876 1.00 50.91 276 PRO A N 1
ATOM 2214 C CA . PRO A 1 276 ? -13.287 10.917 8.640 1.00 50.91 276 PRO A CA 1
ATOM 2215 C C . PRO A 1 276 ? -12.057 10.479 9.444 1.00 50.91 276 PRO A C 1
ATOM 2217 O O . PRO A 1 276 ? -10.962 10.341 8.891 1.00 50.91 276 PRO A O 1
ATOM 2220 N N . TYR A 1 277 ? -12.246 10.225 10.741 1.00 57.72 277 TYR A N 1
ATOM 2221 C CA . TYR A 1 277 ? -11.201 9.705 11.622 1.00 57.72 277 TYR A CA 1
ATOM 2222 C C . TYR A 1 277 ? -11.342 8.187 11.758 1.00 57.72 277 TYR A C 1
ATOM 2224 O O . TYR A 1 277 ? -12.240 7.710 12.454 1.00 57.72 277 TYR A O 1
ATOM 2232 N N . PRO A 1 278 ? -10.499 7.396 11.079 1.00 51.94 278 PRO A N 1
ATOM 2233 C CA . PRO A 1 278 ? -10.573 5.951 11.183 1.00 51.94 278 PRO A CA 1
ATOM 2234 C C . PRO A 1 278 ? -10.078 5.496 12.559 1.00 51.94 278 PRO A C 1
ATOM 2236 O O . PRO A 1 278 ? -8.895 5.630 12.859 1.00 51.94 278 PRO A O 1
ATOM 2239 N N . VAL A 1 279 ? -10.968 4.907 13.357 1.00 53.81 279 VAL A N 1
ATOM 2240 C CA . VAL A 1 279 ? -10.626 4.289 14.644 1.00 53.81 279 VAL A CA 1
ATOM 2241 C C . VAL A 1 279 ? -10.870 2.784 14.556 1.00 53.81 279 VAL A C 1
ATOM 2243 O O . VAL A 1 279 ? -11.944 2.343 14.144 1.00 53.81 279 VAL A O 1
ATOM 2246 N N . GLY A 1 280 ? -9.872 1.976 14.918 1.00 56.12 280 GLY A N 1
ATOM 2247 C CA . GLY A 1 280 ? -10.026 0.523 14.977 1.00 56.12 280 GLY A CA 1
ATOM 2248 C C . GLY A 1 280 ? -11.033 0.096 16.051 1.00 56.12 280 GLY A C 1
ATOM 2249 O O . GLY A 1 280 ? -11.049 0.644 17.148 1.00 56.12 280 GLY A O 1
ATOM 2250 N N . VAL A 1 281 ? -11.849 -0.927 15.781 1.00 61.34 281 VAL A N 1
ATOM 2251 C CA . VAL A 1 281 ? -12.827 -1.444 16.766 1.00 61.34 281 VAL A CA 1
ATOM 2252 C C . VAL A 1 281 ? -12.141 -1.914 18.054 1.00 61.34 281 VAL A C 1
ATOM 2254 O O . VAL A 1 281 ? -12.671 -1.713 19.143 1.00 61.34 281 VAL A O 1
ATOM 2257 N N . ASP A 1 282 ? 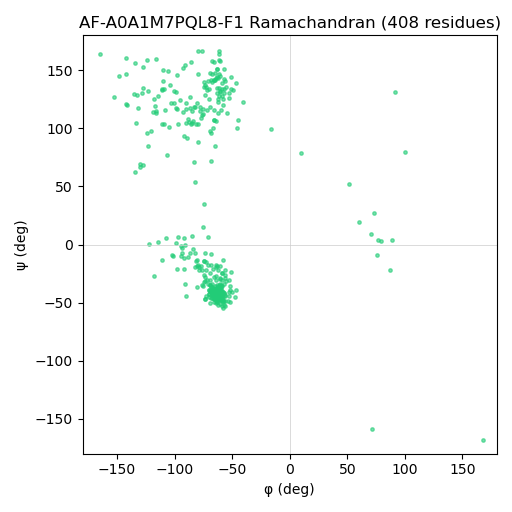-10.944 -2.492 17.947 1.00 59.28 282 ASP A N 1
ATOM 2258 C CA . ASP A 1 282 ? -10.176 -2.936 19.114 1.00 59.28 282 ASP A CA 1
ATOM 2259 C C . ASP A 1 282 ? -9.701 -1.754 19.977 1.00 59.28 282 ASP A C 1
ATOM 2261 O O . ASP A 1 282 ? -9.765 -1.841 21.202 1.00 59.28 282 ASP A O 1
ATOM 2265 N N . ALA A 1 283 ? -9.329 -0.627 19.359 1.00 59.81 283 ALA A N 1
ATOM 2266 C CA . ALA A 1 283 ? -9.014 0.622 20.059 1.00 59.81 283 ALA A CA 1
ATOM 2267 C C . ALA A 1 283 ? -10.239 1.159 20.815 1.00 59.81 283 ALA A C 1
ATOM 2269 O O . ALA A 1 283 ? -10.168 1.469 22.003 1.00 59.81 283 ALA A O 1
ATOM 2270 N N . VAL A 1 284 ? -11.405 1.165 20.162 1.00 64.88 284 VAL A N 1
ATOM 2271 C CA . VAL A 1 284 ? -12.675 1.559 20.791 1.00 64.88 284 VAL A CA 1
ATOM 2272 C C . VAL A 1 284 ? -13.020 0.664 21.990 1.00 64.88 284 VAL A C 1
ATOM 2274 O O . VAL A 1 284 ? -13.425 1.160 23.043 1.00 64.88 284 VAL A O 1
ATOM 2277 N N . ARG A 1 285 ? -12.834 -0.655 21.866 1.00 65.44 285 ARG A N 1
ATOM 2278 C CA . ARG A 1 285 ? -13.057 -1.608 22.966 1.00 65.44 285 ARG A CA 1
ATOM 2279 C C . ARG A 1 285 ? -12.090 -1.392 24.122 1.00 65.44 285 ARG A C 1
ATOM 2281 O O . ARG A 1 285 ? -12.530 -1.357 25.269 1.00 65.44 285 ARG A O 1
ATOM 2288 N N . ALA A 1 286 ? -10.802 -1.225 23.832 1.00 65.50 286 ALA A N 1
ATOM 2289 C CA . ALA A 1 286 ? -9.789 -0.942 24.843 1.00 65.50 286 ALA A CA 1
ATOM 2290 C C . ALA A 1 286 ? -10.091 0.375 25.578 1.00 65.50 286 ALA A C 1
ATOM 2292 O O . ALA A 1 286 ? -10.008 0.445 26.805 1.00 65.50 286 ALA A O 1
ATOM 2293 N N . ALA A 1 287 ? -10.525 1.407 24.852 1.00 68.88 287 ALA A N 1
ATOM 2294 C CA . ALA A 1 287 ? -10.961 2.666 25.438 1.00 68.88 287 ALA A CA 1
ATOM 2295 C C . ALA A 1 287 ? -12.191 2.506 26.340 1.00 68.88 287 ALA A C 1
ATOM 2297 O O . ALA A 1 287 ? -12.211 3.073 27.429 1.00 68.88 287 ALA A O 1
ATOM 2298 N N . ALA A 1 288 ? -13.180 1.700 25.946 1.00 68.56 288 ALA A N 1
ATOM 2299 C CA . ALA A 1 288 ? -14.350 1.422 26.779 1.00 68.56 288 ALA A CA 1
ATOM 2300 C C . ALA A 1 288 ? -13.999 0.648 28.056 1.00 68.56 288 ALA A C 1
ATOM 2302 O O . ALA A 1 288 ? -14.506 0.974 29.126 1.00 68.56 288 ALA A O 1
ATOM 2303 N N . GLN A 1 289 ? -13.097 -0.334 27.970 1.00 76.38 289 GLN A N 1
ATOM 2304 C CA . GLN A 1 289 ? -12.578 -1.049 29.144 1.00 76.38 289 GLN A CA 1
ATOM 2305 C C . GLN A 1 289 ? -11.842 -0.108 30.108 1.00 76.38 289 GLN A C 1
ATOM 2307 O O . GLN A 1 289 ? -11.938 -0.273 31.320 1.00 76.38 289 GLN A O 1
ATOM 2312 N N . GLY A 1 290 ? -11.146 0.897 29.571 1.00 79.06 290 GLY A N 1
ATOM 2313 C CA . GLY A 1 290 ? -10.482 1.948 30.342 1.00 79.06 290 GLY A CA 1
ATOM 2314 C C . GLY A 1 290 ? -11.375 3.131 30.737 1.00 79.06 290 GLY A C 1
ATOM 2315 O O . GLY A 1 290 ? -10.846 4.134 31.204 1.00 79.06 290 GLY A O 1
ATOM 2316 N N . GLY A 1 291 ? -12.694 3.071 30.507 1.00 77.62 291 GLY A N 1
ATOM 2317 C CA . GLY A 1 291 ? -13.637 4.148 30.844 1.00 77.62 291 GLY A CA 1
ATOM 2318 C C . GLY A 1 291 ? -13.539 5.415 29.979 1.00 77.62 291 GLY A C 1
ATOM 2319 O O . GLY A 1 291 ? -14.181 6.413 30.286 1.00 77.62 291 GLY A O 1
ATOM 2320 N N . ARG A 1 292 ? -12.755 5.390 28.896 1.00 72.12 292 ARG A N 1
ATOM 2321 C CA . ARG A 1 292 ? -12.555 6.510 27.954 1.00 72.12 292 ARG A CA 1
ATOM 2322 C C . ARG A 1 292 ? -13.577 6.541 26.813 1.00 72.12 292 ARG A C 1
ATOM 2324 O O . ARG A 1 292 ? -13.632 7.514 26.072 1.00 72.12 292 ARG A O 1
ATOM 2331 N N . ALA A 1 293 ? -14.363 5.478 26.658 1.00 71.19 293 ALA A N 1
ATOM 2332 C CA . ALA A 1 293 ? -15.476 5.395 25.717 1.00 71.19 293 ALA A CA 1
ATOM 2333 C C . ALA A 1 293 ? -16.708 4.787 26.403 1.00 71.19 293 ALA A C 1
ATOM 2335 O O . ALA A 1 293 ? -16.589 4.052 27.388 1.00 71.19 293 ALA A O 1
ATOM 2336 N N . ARG A 1 294 ? -17.907 5.069 25.881 1.00 72.06 294 ARG A N 1
ATOM 2337 C CA . ARG A 1 294 ? -19.171 4.597 26.474 1.00 72.06 294 ARG A CA 1
ATOM 2338 C C . ARG A 1 294 ? -19.291 3.072 26.389 1.00 72.06 294 ARG A C 1
ATOM 2340 O O . ARG A 1 294 ? -19.573 2.521 25.325 1.00 72.06 294 ARG A O 1
ATOM 2347 N N . GLN A 1 295 ? -19.143 2.383 27.521 1.00 73.38 295 GLN A N 1
ATOM 2348 C CA . GLN A 1 295 ? -19.187 0.917 27.574 1.00 73.38 295 GLN A CA 1
ATOM 2349 C C . GLN A 1 295 ? -20.510 0.338 27.052 1.00 73.38 295 GLN A C 1
ATOM 2351 O O . GLN A 1 295 ? -20.494 -0.649 26.320 1.00 73.38 295 GLN A O 1
ATOM 2356 N N . SER A 1 296 ? -21.642 0.971 27.368 1.00 69.38 296 SER A N 1
ATOM 2357 C CA . SER A 1 296 ? -22.967 0.548 26.898 1.00 69.38 296 SER A CA 1
ATOM 2358 C C . SER A 1 296 ? -23.110 0.646 25.378 1.00 69.38 296 SER A C 1
ATOM 2360 O O . SER A 1 296 ? -23.626 -0.279 24.754 1.00 69.38 296 SER A O 1
ATOM 2362 N N . LEU A 1 297 ? -22.599 1.721 24.767 1.00 69.25 297 LEU A N 1
ATOM 2363 C CA . LEU A 1 297 ? -22.572 1.869 23.314 1.00 69.25 297 LEU A CA 1
ATOM 2364 C C . LEU A 1 297 ? -21.692 0.783 22.694 1.00 69.25 297 LEU A C 1
ATOM 2366 O O . LEU A 1 297 ? -22.151 0.088 21.800 1.00 69.25 297 LEU A O 1
ATOM 2370 N N . VAL A 1 298 ? -20.474 0.564 23.196 1.00 70.56 298 VAL A N 1
ATOM 2371 C CA . VAL A 1 298 ? -19.573 -0.474 22.661 1.00 70.56 298 VAL A CA 1
ATOM 2372 C C . VAL A 1 298 ? -20.163 -1.881 22.789 1.00 70.56 298 VAL A C 1
ATOM 2374 O O . VAL A 1 298 ? -20.099 -2.650 21.835 1.00 70.56 298 VAL A O 1
ATOM 2377 N N . GLN A 1 299 ? -20.805 -2.210 23.911 1.00 73.25 299 GLN A N 1
ATOM 2378 C CA . GLN A 1 299 ? -21.511 -3.485 24.082 1.00 73.25 299 GLN A CA 1
ATOM 2379 C C . GLN A 1 299 ? -22.672 -3.637 23.095 1.00 73.25 299 GLN A C 1
ATOM 2381 O O . GLN A 1 299 ? -22.842 -4.701 22.503 1.00 73.25 299 GLN A O 1
ATOM 2386 N N . ALA A 1 300 ? -23.449 -2.573 22.889 1.00 69.38 300 ALA A N 1
ATOM 2387 C CA . ALA A 1 300 ? -24.526 -2.553 21.910 1.00 69.38 300 ALA A CA 1
ATOM 2388 C C . ALA A 1 300 ? -23.982 -2.722 20.481 1.00 69.38 300 ALA A C 1
ATOM 2390 O O . ALA A 1 300 ? -24.535 -3.497 19.699 1.00 69.38 300 ALA A O 1
ATOM 2391 N N . LEU A 1 301 ? -22.858 -2.066 20.163 1.00 70.31 301 LEU A N 1
ATOM 2392 C CA . LEU A 1 301 ? -22.174 -2.224 18.885 1.00 70.31 301 LEU A CA 1
ATOM 2393 C C . LEU A 1 301 ? -21.706 -3.668 18.677 1.00 70.31 301 LEU A C 1
ATOM 2395 O O . LEU A 1 301 ? -21.907 -4.241 17.610 1.00 70.31 301 LEU A O 1
ATOM 2399 N N . ASP A 1 302 ? -21.118 -4.278 19.703 1.00 73.88 302 ASP A N 1
ATOM 2400 C CA . ASP A 1 302 ? -20.635 -5.654 19.654 1.00 73.88 302 ASP A CA 1
ATOM 2401 C C . ASP A 1 302 ? -21.767 -6.671 19.517 1.00 73.88 302 ASP A C 1
ATOM 2403 O O . ASP A 1 302 ? -21.639 -7.611 18.730 1.00 73.88 302 ASP A O 1
ATOM 2407 N N . ALA A 1 303 ? -22.882 -6.468 20.223 1.00 74.56 303 ALA A N 1
ATOM 2408 C CA . ALA A 1 303 ? -24.068 -7.310 20.118 1.00 74.56 303 ALA A CA 1
ATOM 2409 C C . ALA A 1 303 ? -24.667 -7.253 18.706 1.00 74.56 303 ALA A C 1
ATOM 2411 O O . ALA A 1 303 ? -24.869 -8.293 18.076 1.00 74.56 303 ALA A O 1
ATOM 2412 N N . VAL A 1 304 ? -24.860 -6.041 18.171 1.00 69.38 304 VAL A N 1
ATOM 2413 C CA . VAL A 1 304 ? -25.349 -5.848 16.801 1.00 69.38 304 VAL A CA 1
ATOM 2414 C C . VAL A 1 304 ? -24.358 -6.436 15.797 1.00 69.38 304 VAL A C 1
ATOM 2416 O O . VAL A 1 304 ? -24.758 -7.198 14.924 1.00 69.38 304 VAL A O 1
ATOM 2419 N N . ALA A 1 305 ? -23.056 -6.184 15.944 1.00 73.00 305 ALA A N 1
ATOM 2420 C CA . ALA A 1 305 ? -22.032 -6.750 15.070 1.00 73.00 305 ALA A CA 1
ATOM 2421 C C . ALA A 1 305 ? -21.997 -8.287 15.103 1.00 73.00 305 ALA A C 1
ATOM 2423 O O . ALA A 1 305 ? -21.780 -8.920 14.071 1.00 73.00 305 ALA A O 1
ATOM 2424 N N . ALA A 1 306 ? -22.158 -8.906 16.273 1.00 80.12 306 ALA A N 1
ATOM 2425 C CA . ALA A 1 306 ? -22.182 -10.359 16.412 1.00 80.12 306 ALA A CA 1
ATOM 2426 C C . ALA A 1 306 ? -23.368 -10.969 15.660 1.00 80.12 306 ALA A C 1
ATOM 2428 O O . ALA A 1 306 ? -23.183 -11.917 14.899 1.00 80.12 306 ALA A O 1
ATOM 2429 N N . GLU A 1 307 ? -24.555 -10.383 15.806 1.00 79.56 307 GLU A N 1
ATOM 2430 C CA . GLU A 1 307 ? -25.749 -10.846 15.105 1.00 79.56 307 GLU A CA 1
ATOM 2431 C C . GLU A 1 307 ? -25.642 -10.624 13.592 1.00 79.56 307 GLU A C 1
ATOM 2433 O O . GLU A 1 307 ? -25.891 -11.531 12.800 1.00 79.56 307 GLU A O 1
ATOM 2438 N N . LEU A 1 308 ? -25.162 -9.456 13.172 1.00 73.12 308 LEU A N 1
ATOM 2439 C CA . LEU A 1 308 ? -24.946 -9.123 11.767 1.00 73.12 308 LEU A CA 1
ATOM 2440 C C . LEU A 1 308 ? -23.949 -10.051 11.060 1.00 73.12 308 LEU A C 1
ATOM 2442 O O . LEU A 1 308 ? -24.135 -10.376 9.886 1.00 73.12 308 LEU A O 1
ATOM 2446 N N . ARG A 1 309 ? -22.920 -10.529 11.771 1.00 78.88 309 ARG A N 1
ATOM 2447 C CA . ARG A 1 309 ? -21.949 -11.497 11.233 1.00 78.88 309 ARG A CA 1
ATOM 2448 C C . ARG A 1 309 ? -22.567 -12.849 10.871 1.00 78.88 309 ARG A C 1
ATOM 2450 O O . ARG A 1 309 ? -21.962 -13.593 10.108 1.00 78.88 309 ARG A O 1
ATOM 2457 N N . THR A 1 310 ? -23.761 -13.173 11.369 1.00 84.38 310 THR A N 1
ATOM 2458 C CA . THR A 1 310 ? -24.469 -14.412 10.991 1.00 84.38 310 THR A CA 1
ATOM 2459 C C . THR A 1 310 ? -25.049 -14.366 9.570 1.00 84.38 310 THR A C 1
ATOM 2461 O O . THR A 1 310 ? -25.399 -15.409 9.001 1.00 84.38 310 THR A O 1
ATOM 2464 N N . TYR A 1 311 ? -25.124 -13.164 8.988 1.00 75.00 311 TYR A N 1
ATOM 2465 C CA . TYR A 1 311 ? -25.712 -12.890 7.677 1.00 75.00 311 TYR A CA 1
ATOM 2466 C C . TYR A 1 311 ? -24.691 -12.498 6.608 1.00 75.00 311 TYR A C 1
ATOM 2468 O O . TYR A 1 311 ? -25.017 -12.476 5.418 1.00 75.00 311 TYR A O 1
ATOM 2476 N N . GLY A 1 312 ? -23.465 -12.177 7.011 1.00 73.75 312 GLY A N 1
ATOM 2477 C CA . GLY A 1 312 ? -22.411 -11.778 6.096 1.00 73.75 312 GLY A CA 1
ATOM 2478 C C . GLY A 1 312 ? -21.203 -11.183 6.802 1.00 73.75 312 GLY A C 1
ATOM 2479 O O . GLY A 1 312 ? -21.056 -11.243 8.023 1.00 73.75 312 GLY A O 1
ATOM 2480 N N . ARG A 1 313 ? -20.315 -10.572 6.024 1.00 66.88 313 ARG A N 1
ATOM 2481 C CA . ARG A 1 313 ? -19.060 -10.014 6.523 1.00 66.88 313 ARG A CA 1
ATOM 2482 C C . ARG A 1 313 ? -19.179 -8.509 6.746 1.00 66.88 313 ARG A C 1
ATOM 2484 O O . ARG A 1 313 ? -19.343 -7.738 5.800 1.00 66.88 313 ARG A O 1
ATOM 2491 N N . ILE A 1 314 ? -19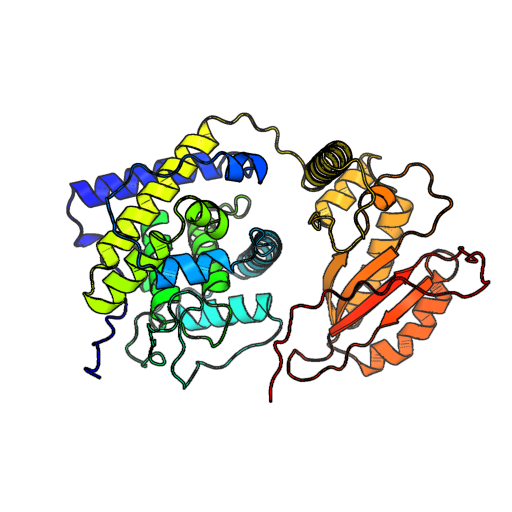.026 -8.073 7.996 1.00 63.81 314 ILE A N 1
ATOM 2492 C CA . ILE A 1 314 ? -18.903 -6.646 8.330 1.00 63.81 314 ILE A CA 1
ATOM 2493 C C . ILE A 1 314 ? -17.546 -6.144 7.833 1.00 63.81 314 ILE A C 1
ATOM 2495 O O . ILE A 1 314 ? -16.506 -6.706 8.178 1.00 63.81 314 ILE A O 1
ATOM 2499 N N . SER A 1 315 ? -17.569 -5.090 7.023 1.00 52.66 315 SER A N 1
ATOM 2500 C CA . SER A 1 315 ? -16.373 -4.461 6.463 1.00 52.66 315 SER A CA 1
ATOM 2501 C C . SER A 1 315 ? -15.838 -3.355 7.374 1.00 52.66 315 SER A C 1
ATOM 2503 O O . SER A 1 315 ? -14.634 -3.300 7.601 1.00 52.66 315 SER A O 1
ATOM 2505 N N . TYR A 1 316 ? -16.714 -2.494 7.907 1.00 54.56 316 TYR A N 1
ATOM 2506 C CA . TYR A 1 316 ? -16.361 -1.427 8.853 1.00 54.56 316 TYR A CA 1
ATOM 2507 C C . TYR A 1 316 ? -17.604 -0.859 9.561 1.00 54.56 316 TYR A C 1
ATOM 2509 O O . TYR A 1 316 ? -18.738 -1.093 9.129 1.00 54.56 316 TYR A O 1
ATOM 2517 N N . VAL A 1 317 ? -17.366 -0.130 10.656 1.00 58.47 317 VAL A N 1
ATOM 2518 C CA . VAL A 1 317 ? -18.367 0.591 11.457 1.00 58.47 317 VAL A CA 1
ATOM 2519 C C . VAL A 1 317 ? -17.956 2.062 11.516 1.00 58.47 317 VAL A C 1
ATOM 2521 O O . VAL A 1 317 ? -16.791 2.350 11.780 1.00 58.47 317 VAL A O 1
ATOM 2524 N N . LEU A 1 318 ? -18.886 2.979 11.264 1.00 60.81 318 LEU A N 1
ATOM 2525 C CA . LEU A 1 318 ? -18.688 4.420 11.421 1.00 60.81 318 LEU A CA 1
ATOM 2526 C C . LEU A 1 318 ? -19.528 4.919 12.589 1.00 60.81 318 LEU A C 1
ATOM 2528 O O . LEU A 1 318 ? -20.706 4.592 12.683 1.00 60.81 318 LEU A O 1
ATOM 2532 N N . VAL A 1 319 ? -18.932 5.732 13.448 1.00 63.09 319 VAL A N 1
ATOM 2533 C CA . VAL A 1 319 ? -19.601 6.451 14.535 1.00 63.09 319 VAL A CA 1
ATOM 2534 C C . VAL A 1 319 ? -18.955 7.826 14.635 1.00 63.09 319 VAL A C 1
ATOM 2536 O O . VAL A 1 319 ? -17.761 7.961 14.348 1.00 63.09 319 VAL A O 1
ATOM 2539 N N . ARG A 1 320 ? -19.716 8.859 15.006 1.00 64.81 320 ARG A N 1
ATOM 2540 C CA . ARG A 1 320 ? -19.099 10.154 15.304 1.00 64.81 320 ARG A CA 1
ATOM 2541 C C . ARG A 1 320 ? -18.232 10.021 16.544 1.00 64.81 320 ARG A C 1
ATOM 2543 O O . ARG A 1 320 ? -18.592 9.356 17.514 1.00 64.81 320 ARG A O 1
ATOM 2550 N N . LEU A 1 321 ? -17.094 10.692 16.510 1.00 64.38 321 LEU A N 1
ATOM 2551 C CA . LEU A 1 321 ? -16.134 10.610 17.591 1.00 64.38 321 LEU A CA 1
ATOM 2552 C C . LEU A 1 321 ? -16.673 11.216 18.896 1.00 64.38 321 LEU A C 1
ATOM 2554 O O . LEU A 1 321 ? -16.519 10.609 19.950 1.00 64.38 321 LEU A O 1
ATOM 2558 N N . ASP A 1 322 ? -17.373 12.350 18.816 1.00 66.19 322 ASP A N 1
ATOM 2559 C CA . ASP A 1 322 ? -17.982 13.004 19.984 1.00 66.19 322 ASP A CA 1
ATOM 2560 C C . ASP A 1 322 ? -18.970 12.076 20.694 1.00 66.19 322 ASP A C 1
ATOM 2562 O O . ASP A 1 322 ? -18.963 11.960 21.914 1.00 66.19 322 ASP A O 1
ATOM 2566 N N . ASP A 1 323 ? -19.776 11.351 19.922 1.00 65.81 323 ASP A N 1
ATOM 2567 C CA . ASP A 1 323 ? -20.793 10.445 20.446 1.00 65.81 323 ASP A CA 1
ATOM 2568 C C . ASP A 1 323 ? -20.195 9.213 21.139 1.00 65.81 323 ASP A C 1
ATOM 2570 O O . ASP A 1 323 ? -20.780 8.661 22.078 1.00 65.81 323 ASP A O 1
ATOM 2574 N N . LEU A 1 324 ? -19.015 8.783 20.681 1.00 68.31 324 LEU A N 1
ATOM 2575 C CA . LEU A 1 324 ? -18.264 7.689 21.284 1.00 68.31 324 LEU A CA 1
ATOM 2576 C C . LEU A 1 324 ? -17.662 8.085 22.645 1.00 68.31 324 LEU A C 1
ATOM 2578 O O . LEU A 1 324 ? -17.572 7.245 23.548 1.00 68.31 324 LEU A O 1
ATOM 2582 N N . LEU A 1 325 ? -17.265 9.353 22.777 1.00 68.38 325 LEU A N 1
ATOM 2583 C CA . LEU A 1 325 ? -16.533 9.905 23.921 1.00 68.38 325 LEU A CA 1
ATOM 2584 C C . LEU A 1 325 ? -17.426 10.628 24.941 1.00 68.38 325 LEU A C 1
ATOM 2586 O O . LEU A 1 325 ? -17.020 10.801 26.089 1.00 68.38 325 LEU A O 1
ATOM 2590 N N . ALA A 1 326 ? -18.623 11.073 24.551 1.00 64.62 326 ALA A N 1
ATOM 2591 C CA . ALA A 1 326 ? -19.501 11.864 25.405 1.00 64.62 326 ALA A CA 1
ATOM 2592 C C . ALA A 1 326 ? -19.933 11.089 26.663 1.00 64.62 326 ALA A C 1
ATOM 2594 O O . ALA A 1 326 ? -20.521 10.009 26.585 1.00 64.62 326 ALA A O 1
ATOM 2595 N N . VAL A 1 327 ? -19.694 11.680 27.838 1.00 52.47 327 VAL A N 1
ATOM 2596 C CA . VAL A 1 327 ? -20.094 11.115 29.142 1.00 52.47 327 VAL A CA 1
ATOM 2597 C C . VAL A 1 327 ? -21.621 11.111 29.299 1.00 52.47 327 VAL A C 1
ATOM 2599 O O . VAL A 1 327 ? -22.191 10.160 29.832 1.00 52.47 327 VAL A O 1
ATOM 2602 N N . SER A 1 328 ? -22.298 12.118 28.745 1.00 51.59 328 SER A N 1
ATOM 2603 C CA . SER A 1 328 ? -23.753 12.170 28.604 1.00 51.59 328 SER A CA 1
ATOM 2604 C C . SER A 1 328 ? -24.106 12.660 27.209 1.00 51.59 328 SER A C 1
ATOM 2606 O O . SER A 1 328 ? -23.612 13.693 26.761 1.00 51.59 328 SER A O 1
ATOM 2608 N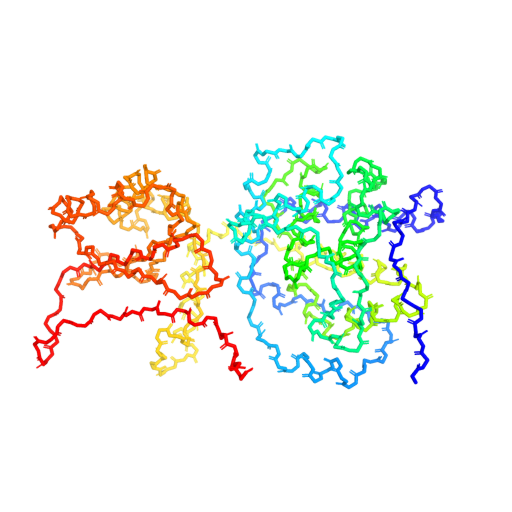 N . CYS A 1 329 ? -24.977 11.930 26.530 1.00 49.31 329 CYS A N 1
ATOM 2609 C CA . CYS A 1 329 ? -25.568 12.372 25.281 1.00 49.31 329 CYS A CA 1
ATOM 2610 C C . CYS A 1 329 ? -27.061 12.091 25.407 1.00 49.31 329 CYS A C 1
ATOM 2612 O O . CYS A 1 329 ? -27.464 10.927 25.354 1.00 49.31 329 CYS A O 1
ATOM 2614 N N . ASP A 1 330 ? -27.842 13.147 25.630 1.00 53.31 330 ASP A N 1
ATOM 2615 C CA . ASP A 1 330 ? -29.306 13.106 25.513 1.00 53.31 330 ASP A CA 1
ATOM 2616 C C . ASP A 1 330 ? -29.734 13.042 24.036 1.00 53.31 330 ASP A C 1
ATOM 2618 O O . ASP A 1 330 ? -30.909 12.863 23.721 1.00 53.31 330 ASP A O 1
ATOM 2622 N N . THR A 1 331 ? -28.772 13.182 23.116 1.00 50.84 331 THR A N 1
ATOM 2623 C CA . THR A 1 331 ? -28.980 13.096 21.676 1.00 50.84 331 THR A CA 1
ATOM 2624 C C . THR A 1 331 ? -28.633 11.716 21.112 1.00 50.84 331 THR A C 1
ATOM 2626 O O . THR A 1 331 ? -27.688 11.060 21.558 1.00 50.84 331 THR A O 1
ATOM 2629 N N . PRO A 1 332 ? -29.374 11.271 20.086 1.00 55.66 332 PRO A N 1
ATOM 2630 C CA . PRO A 1 332 ? -29.075 10.059 19.351 1.00 55.66 332 PRO A CA 1
ATOM 2631 C C . PRO A 1 332 ? -27.670 9.985 18.762 1.00 55.66 332 PRO A C 1
ATOM 2633 O O . PRO A 1 332 ? -27.241 10.907 18.075 1.00 55.66 332 PRO A O 1
ATOM 2636 N N . VAL A 1 333 ? -27.030 8.824 18.908 1.00 55.91 333 VAL A N 1
ATOM 2637 C CA . VAL A 1 333 ? -25.763 8.506 18.243 1.00 55.91 333 VAL A CA 1
ATOM 2638 C C . VAL A 1 333 ? -26.031 7.795 16.910 1.00 55.91 333 VAL A C 1
ATOM 2640 O O . VAL A 1 333 ? -26.543 6.671 16.927 1.00 55.91 333 VAL A O 1
ATOM 2643 N N . PRO A 1 334 ? -25.710 8.398 15.752 1.00 58.03 334 PRO A N 1
ATOM 2644 C CA . PRO A 1 334 ? -25.702 7.694 14.483 1.00 58.03 334 PRO A CA 1
ATOM 2645 C C . PRO A 1 334 ? -24.484 6.765 14.397 1.00 58.03 334 PRO A C 1
ATOM 2647 O O . PRO A 1 334 ? -23.336 7.172 14.580 1.00 58.03 334 PRO A O 1
ATOM 2650 N N . VAL A 1 335 ? -24.741 5.506 14.063 1.00 58.78 335 VAL A N 1
ATOM 2651 C CA . VAL A 1 335 ? -23.737 4.486 13.772 1.00 58.78 335 VAL A CA 1
ATOM 2652 C C . VAL A 1 335 ? -24.070 3.858 12.428 1.00 58.78 335 VAL A C 1
ATOM 2654 O O . VAL A 1 335 ? -25.206 3.477 12.195 1.00 58.78 335 VAL A O 1
ATOM 2657 N N . ALA A 1 336 ? -23.100 3.676 11.545 1.00 61.81 336 ALA A N 1
ATOM 2658 C CA . ALA A 1 336 ? -23.300 2.997 10.272 1.00 61.81 336 ALA A CA 1
ATOM 2659 C C . ALA A 1 336 ? -22.447 1.729 10.172 1.00 61.81 336 ALA A C 1
ATOM 2661 O O . ALA A 1 336 ? -21.227 1.781 10.299 1.00 61.81 336 ALA A O 1
ATOM 2662 N N . TYR A 1 337 ? -23.085 0.592 9.905 1.00 63.16 337 TYR A N 1
ATOM 2663 C CA . TYR A 1 337 ? -22.440 -0.683 9.603 1.00 63.16 337 TYR A CA 1
ATOM 2664 C C . TYR A 1 337 ? -22.450 -0.925 8.108 1.00 63.16 337 TYR A C 1
ATOM 2666 O O . TYR A 1 337 ? -23.494 -0.852 7.461 1.00 63.16 337 TYR A O 1
ATOM 2674 N N . PHE A 1 338 ? -21.296 -1.307 7.581 1.00 60.06 338 PHE A N 1
ATOM 2675 C CA . PHE A 1 338 ? -21.145 -1.678 6.184 1.00 60.06 338 PHE A CA 1
ATOM 2676 C C . PHE A 1 338 ? -20.951 -3.180 6.098 1.00 60.06 338 PHE A C 1
ATOM 2678 O O . PHE A 1 338 ? -19.961 -3.713 6.609 1.00 60.06 338 PHE A O 1
ATOM 2685 N N . ILE A 1 339 ? -21.901 -3.869 5.468 1.00 63.53 339 ILE A N 1
ATOM 2686 C CA . ILE A 1 339 ? -21.959 -5.330 5.487 1.00 63.53 339 ILE A CA 1
ATOM 2687 C C . ILE A 1 339 ? -22.072 -5.849 4.074 1.00 63.53 339 ILE A C 1
ATOM 2689 O O . ILE A 1 339 ? -22.924 -5.422 3.299 1.00 63.53 339 ILE A O 1
ATOM 2693 N N . HIS A 1 340 ? -21.212 -6.805 3.766 1.00 64.06 340 HIS A N 1
ATOM 2694 C CA . HIS A 1 340 ? -21.361 -7.642 2.596 1.00 64.06 340 HIS A CA 1
ATOM 2695 C C . HIS A 1 340 ? -22.226 -8.839 2.981 1.00 64.06 340 HIS A C 1
ATOM 2697 O O . HIS A 1 340 ? -21.790 -9.672 3.777 1.00 64.06 340 HIS A O 1
ATOM 2703 N N . LEU A 1 341 ? -23.469 -8.874 2.501 1.00 65.81 341 LEU A N 1
ATOM 2704 C CA . LEU A 1 341 ? -24.413 -9.928 2.856 1.00 65.81 341 LEU A CA 1
ATOM 2705 C C . LEU A 1 341 ? -24.149 -11.185 2.028 1.00 65.81 341 LEU A C 1
ATOM 2707 O O . LEU A 1 341 ? -24.258 -11.160 0.809 1.00 65.81 341 LEU A O 1
ATOM 2711 N N . GLU A 1 342 ? -23.883 -12.295 2.708 1.00 70.56 342 GLU A N 1
ATOM 2712 C CA . GLU A 1 342 ? -23.758 -13.623 2.091 1.00 70.56 342 GLU A CA 1
ATOM 2713 C C . GLU A 1 342 ? -25.110 -14.359 2.093 1.00 70.56 342 GLU A C 1
ATOM 2715 O O . GLU A 1 342 ? -25.334 -15.279 1.312 1.00 70.56 342 GLU A O 1
ATOM 2720 N N . ARG A 1 343 ? -26.030 -13.955 2.983 1.00 69.94 343 ARG A N 1
ATOM 2721 C CA . ARG A 1 343 ? -27.348 -14.577 3.191 1.00 69.94 343 ARG A CA 1
ATOM 2722 C C . ARG A 1 343 ? -28.460 -13.524 3.169 1.00 69.94 343 ARG A C 1
ATOM 2724 O O . ARG A 1 343 ? -29.087 -13.242 4.193 1.00 69.94 343 ARG A O 1
ATOM 2731 N N . LYS A 1 344 ? -28.683 -12.909 2.006 1.00 63.09 344 LYS A N 1
ATOM 2732 C CA . LYS A 1 344 ? -29.556 -11.733 1.829 1.00 63.09 344 LYS A CA 1
ATOM 2733 C C . LYS A 1 344 ? -31.018 -11.981 2.225 1.00 63.09 344 LYS A C 1
ATOM 2735 O O . LYS A 1 344 ? -31.626 -11.131 2.879 1.00 63.09 344 LYS A O 1
ATOM 2740 N N . GLU A 1 345 ? -31.589 -13.125 1.859 1.00 63.44 345 GLU A N 1
ATOM 2741 C CA . GLU A 1 345 ? -32.987 -13.466 2.153 1.00 63.44 345 GLU A CA 1
ATOM 2742 C C . GLU A 1 345 ? -33.187 -13.686 3.655 1.00 63.44 345 GLU A C 1
ATOM 2744 O O . GLU A 1 345 ? -34.102 -13.121 4.256 1.00 63.44 345 GLU A O 1
ATOM 2749 N N . ALA A 1 346 ? -32.279 -14.443 4.281 1.00 68.88 346 ALA A N 1
ATOM 2750 C CA . ALA A 1 346 ? -32.293 -14.692 5.721 1.00 68.88 346 ALA A CA 1
ATOM 2751 C C . ALA A 1 346 ? -32.132 -13.389 6.515 1.00 68.88 346 ALA A C 1
ATOM 2753 O O . ALA A 1 346 ? -32.868 -13.151 7.471 1.00 68.88 346 ALA A O 1
ATOM 2754 N N . PHE A 1 347 ? -31.220 -12.519 6.072 1.00 67.31 347 PHE A N 1
ATOM 2755 C CA . PHE A 1 347 ? -31.034 -11.200 6.660 1.00 67.31 347 PHE A CA 1
ATOM 2756 C C . PHE A 1 347 ? -32.322 -10.377 6.603 1.00 67.31 347 PHE A C 1
ATOM 2758 O O . PHE A 1 347 ? -32.757 -9.846 7.618 1.00 67.31 347 PHE A O 1
ATOM 2765 N N . THR A 1 348 ? -32.978 -10.324 5.441 1.00 60.38 348 THR A N 1
ATOM 2766 C CA . THR A 1 348 ? -34.188 -9.516 5.222 1.00 60.38 348 THR A CA 1
ATOM 2767 C C . THR A 1 348 ? -35.373 -9.985 6.076 1.00 60.38 348 THR A C 1
ATOM 2769 O O . THR A 1 348 ? -36.198 -9.169 6.487 1.00 60.38 348 THR A O 1
ATOM 2772 N N . LEU A 1 349 ? -35.459 -11.281 6.390 1.00 66.31 349 LEU A N 1
ATOM 2773 C CA . LEU A 1 349 ? -36.458 -11.818 7.319 1.00 66.31 349 LEU A CA 1
ATOM 2774 C C . LEU A 1 349 ? -36.145 -11.438 8.774 1.00 66.31 349 LEU A C 1
ATOM 2776 O O . LEU A 1 349 ? -37.035 -11.003 9.505 1.00 66.31 349 LEU A O 1
ATOM 2780 N N . HIS A 1 350 ? -34.880 -11.549 9.185 1.00 72.62 350 HIS A N 1
ATOM 2781 C CA . HIS A 1 350 ? -34.473 -11.359 10.581 1.00 72.62 350 HIS A CA 1
ATOM 2782 C C . HIS A 1 350 ? -34.280 -9.893 10.980 1.00 72.62 350 HIS A C 1
ATOM 2784 O O . HIS A 1 350 ? -34.343 -9.532 12.154 1.00 72.62 350 HIS A O 1
ATOM 2790 N N . VAL A 1 351 ? -34.106 -9.013 9.997 1.00 65.44 351 VAL A N 1
ATOM 2791 C CA . VAL A 1 351 ? -33.877 -7.584 10.206 1.00 65.44 351 VAL A CA 1
ATOM 2792 C C . VAL A 1 351 ? -34.998 -6.910 11.007 1.00 65.44 351 VAL A C 1
ATOM 2794 O O . VAL A 1 351 ? -34.760 -6.007 11.812 1.00 65.44 351 VAL A O 1
ATOM 2797 N N . ARG A 1 352 ? -36.240 -7.371 10.817 1.00 63.41 352 ARG A N 1
ATOM 2798 C CA . ARG A 1 352 ? -37.415 -6.875 11.544 1.00 63.41 352 ARG A CA 1
ATOM 2799 C C . ARG A 1 352 ? -37.379 -7.296 13.008 1.00 63.41 352 ARG A C 1
ATOM 2801 O O . ARG A 1 352 ? -37.723 -6.498 13.877 1.00 63.41 352 ARG A O 1
ATOM 2808 N N . GLU A 1 353 ? -36.929 -8.519 13.271 1.00 72.75 353 GLU A N 1
ATOM 2809 C CA . GLU A 1 353 ? -36.772 -9.055 14.619 1.00 72.75 353 GLU A CA 1
ATOM 2810 C C . GLU A 1 353 ? -35.658 -8.318 15.368 1.00 72.75 353 GLU A C 1
ATOM 2812 O O . GLU A 1 353 ? -35.893 -7.826 16.470 1.00 72.75 353 GLU A O 1
ATOM 2817 N N . MET A 1 354 ? -34.501 -8.118 14.723 1.00 69.75 354 MET A N 1
ATOM 2818 C CA . MET A 1 354 ? -33.415 -7.278 15.242 1.00 69.75 354 MET A CA 1
ATOM 2819 C C . MET A 1 354 ? -33.911 -5.880 15.601 1.00 69.75 354 MET A C 1
ATOM 2821 O O . MET A 1 354 ? -33.669 -5.393 16.705 1.00 69.75 354 MET A O 1
ATOM 2825 N N . ARG A 1 355 ? -34.655 -5.238 14.688 1.00 65.12 355 ARG A N 1
ATOM 2826 C CA . ARG A 1 355 ? -35.220 -3.906 14.928 1.00 65.12 355 ARG A CA 1
ATOM 2827 C C . ARG A 1 355 ? -36.124 -3.889 16.150 1.00 65.12 355 ARG A C 1
ATOM 2829 O O . ARG A 1 355 ? -36.040 -2.949 16.925 1.00 65.12 355 ARG A O 1
ATOM 2836 N N . SER A 1 356 ? -36.944 -4.918 16.349 1.00 68.00 356 SER A N 1
ATOM 2837 C CA . SER A 1 356 ? -37.803 -5.029 17.530 1.00 68.00 356 SER A CA 1
ATOM 2838 C C . SER A 1 356 ? -37.014 -5.297 18.813 1.00 68.00 356 SER A C 1
ATOM 2840 O O . SER A 1 356 ? -37.352 -4.741 19.855 1.00 68.00 356 SER A O 1
ATOM 2842 N N . ARG A 1 357 ? -35.977 -6.139 18.750 1.00 72.19 357 ARG A N 1
ATOM 2843 C CA . ARG A 1 357 ? -35.168 -6.552 19.905 1.00 72.19 357 ARG A CA 1
ATOM 2844 C C . ARG A 1 357 ? -34.330 -5.403 20.457 1.00 72.19 357 ARG A C 1
ATOM 2846 O O . ARG A 1 357 ? -34.226 -5.254 21.668 1.00 72.19 357 ARG A O 1
ATOM 2853 N N . TYR A 1 358 ? -33.774 -4.577 19.572 1.00 64.75 358 TYR A N 1
ATOM 2854 C CA . TYR A 1 358 ? -32.916 -3.458 19.957 1.00 64.75 358 TYR A CA 1
ATOM 2855 C C . TYR A 1 358 ? -33.629 -2.105 19.992 1.00 64.75 358 TYR A C 1
ATOM 2857 O O . TYR A 1 358 ? -32.976 -1.127 20.327 1.00 64.75 358 TYR A O 1
ATOM 2865 N N . LYS A 1 359 ? -34.938 -2.019 19.706 1.00 63.91 359 LYS A N 1
ATOM 2866 C CA . LYS A 1 359 ? -35.670 -0.738 19.574 1.00 63.91 359 LYS A CA 1
ATOM 2867 C C . LYS A 1 359 ? -35.526 0.221 20.762 1.00 63.91 359 LYS A C 1
ATOM 2869 O O . LYS A 1 359 ? -35.585 1.428 20.562 1.00 63.91 359 LYS A O 1
ATOM 2874 N N . GLU A 1 360 ? -35.354 -0.317 21.970 1.00 53.75 360 GLU A N 1
ATOM 2875 C CA . GLU A 1 360 ? -35.226 0.453 23.219 1.00 53.75 360 GLU A CA 1
ATOM 2876 C C . GLU A 1 360 ? -33.834 1.085 23.384 1.00 53.75 360 GLU A C 1
ATOM 2878 O O . GLU A 1 360 ? -33.652 2.008 24.168 1.00 53.75 360 GLU A O 1
ATOM 2883 N N . VAL A 1 361 ? -32.841 0.582 22.645 1.00 51.12 361 VAL A N 1
ATOM 2884 C CA . VAL A 1 361 ? -31.430 0.986 22.746 1.00 51.12 361 VAL A CA 1
ATOM 2885 C C . VAL A 1 361 ? -30.938 1.600 21.428 1.00 51.12 361 VAL A C 1
ATOM 2887 O O . VAL A 1 361 ? -30.012 2.406 21.416 1.00 51.12 361 VAL A O 1
ATOM 2890 N N . ILE A 1 362 ? -31.541 1.209 20.300 1.00 51.97 362 ILE A N 1
ATOM 2891 C CA . ILE A 1 362 ? -31.073 1.473 18.942 1.00 51.97 362 ILE A CA 1
ATOM 2892 C C . ILE A 1 362 ? -32.257 1.500 17.959 1.00 51.97 362 ILE A C 1
ATOM 2894 O O . ILE A 1 362 ? -32.998 0.528 17.810 1.00 51.97 362 ILE A O 1
ATOM 2898 N N . HIS A 1 363 ? -32.385 2.569 17.178 1.00 49.78 363 HIS A N 1
ATOM 2899 C CA . HIS A 1 363 ? -33.264 2.634 16.013 1.00 49.78 363 HIS A CA 1
ATOM 2900 C C . HIS A 1 363 ? -32.522 2.227 14.727 1.00 49.78 363 HIS A C 1
ATOM 2902 O O . HIS A 1 363 ? -31.927 3.024 14.002 1.00 49.78 363 HIS A O 1
ATOM 2908 N N . LEU A 1 364 ? -32.624 0.943 14.400 1.00 51.28 364 LEU A N 1
ATOM 2909 C CA . LEU A 1 364 ? -32.088 0.377 13.165 1.00 51.28 364 LEU A CA 1
ATOM 2910 C C . LEU A 1 364 ? -32.815 0.935 11.921 1.00 51.28 364 LEU A C 1
ATOM 2912 O O . LEU A 1 364 ? -34.007 0.683 11.721 1.00 51.28 364 LEU A O 1
ATOM 2916 N N . GLN A 1 365 ? -32.091 1.662 11.070 1.00 50.06 365 GLN A N 1
ATOM 2917 C CA . GLN A 1 365 ? -32.487 2.019 9.709 1.00 50.06 365 GLN A CA 1
ATOM 2918 C C . GLN A 1 365 ? -31.626 1.281 8.685 1.00 50.06 365 GLN A C 1
ATOM 2920 O O . GLN A 1 365 ? -30.419 1.099 8.833 1.00 50.06 365 GLN A O 1
ATOM 2925 N N . PHE A 1 366 ? -32.276 0.854 7.611 1.00 50.59 366 PHE A N 1
ATOM 2926 C CA . PHE A 1 366 ? -31.652 0.080 6.550 1.00 50.59 366 PHE A CA 1
ATOM 2927 C C . PHE A 1 366 ? -31.718 0.901 5.279 1.00 50.59 366 PHE A C 1
ATOM 2929 O O . PHE A 1 366 ? -32.809 1.226 4.814 1.00 50.59 366 PHE A O 1
ATOM 2936 N N . ALA A 1 367 ? -30.554 1.218 4.725 1.00 44.50 367 ALA A N 1
ATOM 2937 C CA . ALA A 1 367 ? -30.447 1.734 3.377 1.00 44.50 367 ALA A CA 1
ATOM 2938 C C . ALA A 1 367 ? -29.820 0.627 2.529 1.00 44.50 367 ALA A C 1
ATOM 2940 O O . ALA A 1 367 ? -28.629 0.324 2.617 1.00 44.50 367 ALA A O 1
ATOM 2941 N N . VAL A 1 368 ? -30.661 -0.038 1.740 1.00 42.28 368 VAL A N 1
ATOM 2942 C CA . VAL A 1 368 ? -30.193 -0.983 0.731 1.00 42.28 368 VAL A CA 1
ATOM 2943 C C . VAL A 1 368 ? -29.881 -0.162 -0.514 1.00 42.28 368 VAL A C 1
ATOM 2945 O O . VAL A 1 368 ? -30.793 0.285 -1.203 1.00 42.28 368 VAL A O 1
ATOM 2948 N N . PHE A 1 369 ? -28.599 0.068 -0.782 1.00 42.31 369 PHE A N 1
ATOM 2949 C CA . PHE A 1 369 ? -28.171 0.679 -2.034 1.00 42.31 369 PHE A CA 1
ATOM 2950 C C . PHE A 1 369 ? -28.045 -0.425 -3.082 1.00 42.31 369 PHE A C 1
ATOM 2952 O O . PHE A 1 369 ? -27.115 -1.224 -3.044 1.00 42.31 369 PHE A O 1
ATOM 2959 N N . THR A 1 370 ? -29.009 -0.494 -3.998 1.00 36.16 370 THR A N 1
ATOM 2960 C CA . THR A 1 370 ? -28.901 -1.275 -5.237 1.00 36.16 370 THR A CA 1
ATOM 2961 C C . THR A 1 370 ? -28.717 -0.299 -6.393 1.00 36.16 370 THR A C 1
ATOM 2963 O O . THR A 1 370 ? -29.675 0.038 -7.080 1.00 36.16 370 THR A O 1
ATOM 2966 N N . GLY A 1 371 ? -27.502 0.227 -6.535 1.00 29.62 371 GLY A N 1
ATOM 2967 C CA . GLY A 1 371 ? -27.058 0.935 -7.736 1.00 29.62 371 GLY A CA 1
ATOM 2968 C C . GLY A 1 371 ? -26.009 0.079 -8.441 1.00 29.62 371 GLY A C 1
ATOM 2969 O O . GLY A 1 371 ? -25.134 -0.475 -7.775 1.00 29.62 371 GLY A O 1
ATOM 2970 N N . ASP A 1 372 ? -26.155 -0.088 -9.752 1.00 32.25 372 ASP A N 1
ATOM 2971 C CA . ASP A 1 372 ? -25.416 -1.052 -10.570 1.00 32.25 372 ASP A CA 1
ATOM 2972 C C . ASP A 1 372 ? -23.881 -0.876 -10.595 1.00 32.25 372 ASP A C 1
ATOM 2974 O O . ASP A 1 372 ? -23.323 0.192 -10.352 1.00 32.25 372 ASP A O 1
ATOM 2978 N N . VAL A 1 373 ? -23.221 -1.991 -10.942 1.00 30.61 373 VAL A N 1
ATOM 2979 C CA . VAL A 1 373 ? -21.784 -2.241 -11.222 1.00 30.61 373 VAL A CA 1
ATOM 2980 C C . VAL A 1 373 ? -20.823 -2.316 -10.025 1.00 30.61 373 VAL A C 1
ATOM 2982 O O . VAL A 1 373 ? -19.711 -2.829 -10.165 1.00 30.61 373 VAL A O 1
ATOM 2985 N N . VAL A 1 374 ? -21.245 -1.986 -8.804 1.00 31.27 374 VAL A N 1
ATOM 2986 C CA . VAL A 1 374 ? -20.413 -2.222 -7.611 1.00 31.27 374 VAL A CA 1
ATOM 2987 C C . VAL A 1 374 ? -21.144 -3.086 -6.574 1.00 31.27 374 VAL A C 1
ATOM 2989 O O . VAL A 1 374 ? -21.634 -2.602 -5.561 1.00 31.27 374 VAL A O 1
ATOM 2992 N N . ILE A 1 375 ? -21.029 -4.405 -6.797 1.00 32.19 375 ILE A N 1
ATOM 2993 C CA . ILE A 1 375 ? -20.946 -5.478 -5.784 1.00 32.19 375 ILE A CA 1
ATOM 2994 C C . ILE A 1 375 ? -22.276 -6.115 -5.347 1.00 32.19 375 ILE A C 1
ATOM 2996 O O . ILE A 1 375 ? -23.213 -5.440 -4.934 1.00 32.19 375 ILE A O 1
ATOM 3000 N N . ASP A 1 376 ? -22.279 -7.454 -5.352 1.00 34.72 376 ASP A N 1
ATOM 3001 C CA . ASP A 1 376 ? -23.010 -8.333 -4.428 1.00 34.72 376 ASP A CA 1
ATOM 3002 C C . ASP A 1 376 ? -23.489 -7.602 -3.158 1.00 34.72 376 ASP A C 1
ATOM 3004 O O . ASP A 1 376 ? -22.712 -7.351 -2.233 1.00 34.72 376 ASP A O 1
ATOM 3008 N N . ALA A 1 377 ? -24.770 -7.222 -3.158 1.00 32.75 377 ALA A N 1
ATOM 3009 C CA . ALA A 1 377 ? -25.540 -6.602 -2.076 1.00 32.75 377 ALA A CA 1
ATOM 3010 C C . ALA A 1 377 ? -24.717 -6.136 -0.852 1.00 32.75 377 ALA A C 1
ATOM 3012 O O . ALA A 1 377 ? -24.704 -6.775 0.206 1.00 32.75 377 ALA A O 1
ATOM 3013 N N . LYS A 1 378 ? -24.057 -4.979 -0.970 1.00 39.41 378 LYS A N 1
ATOM 3014 C CA . LYS A 1 378 ? -23.585 -4.243 0.206 1.00 39.41 378 LYS A CA 1
ATOM 3015 C C . LYS A 1 378 ? -24.781 -3.543 0.840 1.00 39.41 378 LYS A C 1
ATOM 3017 O O . LYS A 1 378 ? -25.341 -2.618 0.261 1.00 39.41 378 LYS A O 1
ATOM 3022 N N . VAL A 1 379 ? -25.185 -3.982 2.026 1.00 40.88 379 VAL A N 1
ATOM 3023 C CA . VAL A 1 379 ? -26.226 -3.294 2.796 1.00 40.88 379 VAL A CA 1
ATOM 3024 C C . VAL A 1 379 ? -25.559 -2.357 3.792 1.00 40.88 379 VAL A C 1
ATOM 3026 O O . VAL A 1 379 ? -24.726 -2.779 4.600 1.00 40.88 379 VAL A O 1
ATOM 3029 N N . LEU A 1 380 ? -25.930 -1.076 3.715 1.00 42.97 380 LEU A N 1
ATOM 3030 C CA . LEU A 1 380 ? -25.650 -0.093 4.750 1.00 42.97 380 LEU A CA 1
ATOM 3031 C C . LEU A 1 380 ? -26.734 -0.219 5.820 1.00 42.97 380 LEU A C 1
ATOM 3033 O O . LEU A 1 380 ? -27.918 0.012 5.561 1.00 42.97 380 LEU A O 1
ATOM 3037 N N . ILE A 1 381 ? -26.336 -0.562 7.038 1.00 47.09 381 ILE A N 1
ATOM 3038 C CA . ILE A 1 381 ? -27.231 -0.519 8.192 1.00 47.09 381 ILE A CA 1
ATOM 3039 C C . ILE A 1 381 ? -26.855 0.704 9.014 1.00 47.09 381 ILE A C 1
ATOM 3041 O O . ILE A 1 381 ? -25.865 0.689 9.741 1.00 47.09 381 ILE A O 1
ATOM 3045 N N . GLY A 1 382 ? -27.635 1.772 8.882 1.00 43.53 382 GLY A N 1
ATOM 3046 C CA . GLY A 1 382 ? -27.537 2.945 9.741 1.00 43.53 382 GLY A CA 1
ATOM 3047 C C . GLY A 1 382 ? -28.333 2.715 11.022 1.00 43.53 382 GLY A C 1
ATOM 3048 O O . GLY A 1 382 ? -29.555 2.737 11.014 1.00 43.53 382 GLY A O 1
ATOM 3049 N N . LEU A 1 383 ? -27.673 2.490 12.146 1.00 43.09 383 LEU A N 1
ATOM 3050 C CA . LEU A 1 383 ? -28.282 2.616 13.461 1.00 43.09 383 LEU A CA 1
ATOM 3051 C C . LEU A 1 383 ? -28.388 4.106 13.807 1.00 43.09 383 LEU A C 1
ATOM 3053 O O . LEU A 1 383 ? -27.382 4.747 14.073 1.00 43.09 383 LEU A O 1
ATOM 3057 N N . ALA A 1 384 ? -29.582 4.680 13.822 1.00 35.72 384 ALA A N 1
ATOM 3058 C CA . ALA A 1 384 ? -29.809 5.932 14.544 1.00 35.72 384 ALA A CA 1
ATOM 3059 C C . ALA A 1 384 ? -30.287 5.573 15.958 1.00 35.72 384 ALA A C 1
ATOM 3061 O O . ALA A 1 384 ? -30.901 4.535 16.137 1.00 35.72 384 ALA A O 1
ATOM 3062 N N . SER A 1 385 ? -30.052 6.376 16.987 1.00 34.78 385 SER A N 1
ATOM 3063 C CA . SER A 1 385 ? -30.826 6.259 18.238 1.00 34.78 385 SER A CA 1
ATOM 3064 C C . SER A 1 385 ? -32.123 7.081 18.118 1.00 34.78 385 SER A C 1
ATOM 3066 O O . SER A 1 385 ? -32.232 7.971 17.276 1.00 34.78 385 SER A O 1
ATOM 3068 N N . LEU A 1 386 ? -33.150 6.762 18.902 1.00 31.33 386 LEU A N 1
ATOM 3069 C CA . LEU A 1 386 ? -34.420 7.497 18.912 1.00 31.33 386 LEU A CA 1
ATOM 3070 C C . LEU A 1 386 ? -34.304 8.789 19.738 1.00 31.33 386 LEU A C 1
ATOM 3072 O O . LEU A 1 386 ? -33.614 8.809 20.750 1.00 31.33 386 LEU A O 1
ATOM 3076 N N . TYR A 1 387 ? -35.051 9.804 19.288 1.00 32.84 387 TYR A N 1
ATOM 3077 C CA . TYR A 1 387 ? -35.279 11.159 19.821 1.00 32.84 387 TYR A CA 1
ATOM 3078 C C . TYR A 1 387 ? -34.499 12.317 19.185 1.00 32.84 387 TYR A C 1
ATOM 3080 O O . TYR A 1 387 ? -33.601 12.913 19.765 1.00 32.84 387 TYR A O 1
ATOM 3088 N N . SER A 1 388 ? -35.001 12.763 18.034 1.00 32.31 388 SER A N 1
ATOM 3089 C CA . SER A 1 388 ? -35.234 14.191 17.809 1.00 32.31 388 SER A CA 1
ATOM 3090 C C . SER A 1 388 ? -36.540 14.366 17.027 1.00 32.31 388 SER A C 1
ATOM 3092 O O . SER A 1 388 ? -36.715 13.840 15.929 1.00 32.31 388 SER A O 1
ATOM 3094 N N . LYS A 1 389 ? -37.509 15.076 17.613 1.00 35.06 389 LYS A N 1
ATOM 3095 C CA . LYS A 1 389 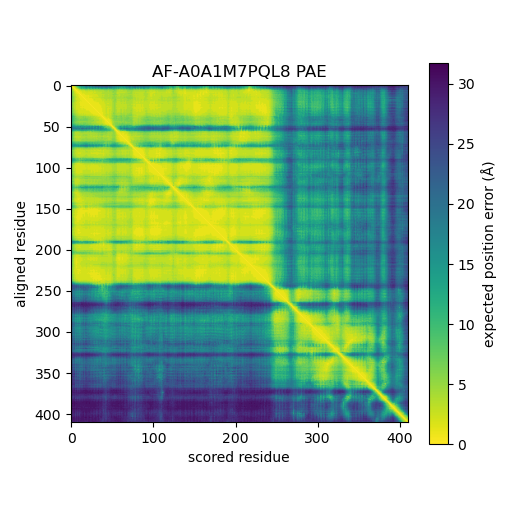? -38.487 15.811 16.807 1.00 35.06 389 LYS A CA 1
ATOM 3096 C C . LYS A 1 389 ? -37.755 17.070 16.352 1.00 35.06 389 LYS A C 1
ATOM 3098 O O . LYS A 1 389 ? -37.366 17.868 17.200 1.00 35.06 389 LYS A O 1
ATOM 3103 N N . GLY A 1 390 ? -37.529 17.222 15.049 1.00 38.97 390 GLY A N 1
ATOM 3104 C CA . GLY A 1 390 ? -37.156 18.518 14.484 1.00 38.97 390 GLY A CA 1
ATOM 3105 C C . GLY A 1 390 ? -38.273 19.543 14.714 1.00 38.97 390 GLY A C 1
ATOM 3106 O O . GLY A 1 390 ? -39.413 19.170 15.007 1.00 38.97 390 GLY A O 1
ATOM 3107 N N . ALA A 1 391 ? -37.963 20.833 14.564 1.00 41.56 391 ALA A N 1
ATOM 3108 C CA . ALA A 1 391 ? -38.929 21.932 14.696 1.00 41.56 391 ALA A CA 1
ATOM 3109 C C . ALA A 1 391 ? -40.137 21.827 13.729 1.00 41.56 391 ALA A C 1
ATOM 3111 O O . ALA A 1 391 ? -41.142 22.503 13.918 1.00 41.56 391 ALA A O 1
ATOM 3112 N N . ASP A 1 392 ? -40.059 20.954 12.724 1.00 42.38 392 ASP A N 1
ATOM 3113 C CA . ASP A 1 392 ? -41.063 20.663 11.697 1.00 42.38 392 ASP A CA 1
ATOM 3114 C C . ASP A 1 392 ? -41.772 19.299 11.877 1.00 42.38 392 ASP A C 1
ATOM 3116 O O . ASP A 1 392 ? -42.577 18.895 11.036 1.00 42.38 392 ASP A O 1
ATOM 3120 N N . ASN A 1 393 ? -41.506 18.583 12.977 1.00 42.53 393 ASN A N 1
ATOM 3121 C CA . ASN A 1 393 ? -42.131 17.301 13.326 1.00 42.53 393 ASN A CA 1
ATOM 3122 C C . ASN A 1 393 ? -41.906 16.173 12.286 1.00 42.53 393 ASN A C 1
ATOM 3124 O O . ASN A 1 393 ? -42.641 15.182 12.285 1.00 42.53 393 ASN A O 1
ATOM 3128 N N . ARG A 1 394 ? -40.890 16.289 11.414 1.00 34.91 394 ARG A N 1
ATOM 3129 C CA . ARG A 1 394 ? -40.482 15.232 10.474 1.00 34.91 394 ARG A CA 1
ATOM 3130 C C . ARG A 1 394 ? -39.203 14.539 10.951 1.00 34.91 394 ARG A C 1
ATOM 3132 O O . ARG A 1 394 ? -38.264 15.163 11.428 1.00 34.91 394 ARG A O 1
ATOM 3139 N N . SER A 1 395 ? -39.188 13.212 10.829 1.00 33.44 395 SER A N 1
ATOM 3140 C CA . SER A 1 395 ? -38.016 12.365 11.064 1.00 33.44 395 SER A CA 1
ATOM 3141 C C . SER A 1 395 ? -37.262 12.217 9.745 1.00 33.44 395 SER A C 1
ATOM 3143 O O . SER A 1 395 ? -37.698 11.476 8.866 1.00 33.44 395 SER A O 1
ATOM 3145 N N . THR A 1 396 ? -36.141 12.916 9.590 1.00 31.30 396 THR A N 1
ATOM 3146 C CA . THR A 1 396 ? -35.196 12.660 8.495 1.00 31.30 396 THR A CA 1
ATOM 3147 C C . THR A 1 396 ? -33.849 12.263 9.081 1.00 31.30 396 THR A C 1
ATOM 3149 O O . THR A 1 396 ? -33.215 13.085 9.743 1.00 31.30 396 THR A O 1
ATOM 3152 N N . PRO A 1 397 ? -33.391 11.018 8.877 1.00 31.33 397 PRO A N 1
ATOM 3153 C CA . PRO A 1 397 ? -32.017 10.671 9.189 1.00 31.33 397 PRO A CA 1
ATOM 3154 C C . PRO A 1 397 ? -31.087 11.419 8.226 1.00 31.33 397 PRO A C 1
ATOM 3156 O O . PRO A 1 397 ? -31.393 11.488 7.031 1.00 31.33 397 PRO A O 1
ATOM 3159 N N . PRO A 1 398 ? -29.939 11.945 8.675 1.00 29.09 398 PRO A N 1
ATOM 3160 C CA . PRO A 1 398 ? -28.879 12.274 7.743 1.00 29.09 398 PRO A CA 1
ATOM 3161 C C . PRO A 1 398 ? -28.374 10.950 7.158 1.00 29.09 398 PRO A C 1
ATOM 3163 O O . PRO A 1 398 ? -27.638 10.201 7.800 1.00 29.09 398 PRO A O 1
ATOM 3166 N N . ALA A 1 399 ? -28.811 10.619 5.946 1.00 28.34 399 ALA A N 1
ATOM 3167 C CA . ALA A 1 399 ? -28.128 9.616 5.152 1.00 28.34 399 ALA A CA 1
ATOM 3168 C C . ALA A 1 399 ? -26.748 10.189 4.810 1.00 28.34 399 ALA A C 1
ATOM 3170 O O . ALA A 1 399 ? -26.640 11.109 4.003 1.00 28.34 399 ALA A O 1
ATOM 3171 N N . ILE A 1 400 ? -25.690 9.669 5.434 1.00 32.31 400 ILE A N 1
ATOM 3172 C CA . ILE A 1 400 ? -24.326 9.943 4.981 1.00 32.31 400 ILE A CA 1
ATOM 3173 C C . ILE A 1 400 ? -24.079 9.016 3.796 1.00 32.31 400 ILE A C 1
ATOM 3175 O O . ILE A 1 400 ? -23.640 7.874 3.937 1.00 32.31 400 ILE A O 1
ATOM 3179 N N . VAL A 1 401 ? -24.438 9.507 2.615 1.00 24.78 401 VAL A N 1
ATOM 3180 C CA . VAL A 1 401 ? -23.986 8.947 1.349 1.00 24.78 401 VAL A CA 1
ATOM 3181 C C . VAL A 1 401 ? -22.578 9.484 1.143 1.00 24.78 401 VAL A C 1
ATOM 3183 O O . VAL A 1 401 ? -22.399 10.642 0.777 1.00 24.78 401 VAL A O 1
ATOM 3186 N N . HIS A 1 402 ? -21.562 8.656 1.375 1.00 25.42 402 HIS A N 1
ATOM 3187 C CA . HIS A 1 402 ? -20.300 8.898 0.690 1.00 25.42 402 HIS A CA 1
ATOM 3188 C C . HIS A 1 402 ? -20.539 8.590 -0.787 1.00 25.42 402 HIS A C 1
ATOM 3190 O O . HIS A 1 402 ? -20.521 7.430 -1.200 1.00 25.42 402 HIS A O 1
ATOM 3196 N N . GLY A 1 403 ? -20.798 9.639 -1.566 1.00 19.73 403 GLY A N 1
ATOM 3197 C CA . GLY A 1 403 ? -20.572 9.602 -2.998 1.00 19.73 403 GLY A CA 1
ATOM 3198 C C . GLY A 1 403 ? -19.073 9.437 -3.204 1.00 19.73 403 GLY A C 1
ATOM 3199 O O . GLY A 1 403 ? -18.301 10.356 -2.954 1.00 19.73 403 GLY A O 1
ATOM 3200 N N . PHE A 1 404 ? -18.643 8.244 -3.596 1.00 25.14 404 PHE A N 1
ATOM 3201 C CA . PHE A 1 404 ? -17.514 8.196 -4.509 1.00 25.14 404 PHE A CA 1
ATOM 3202 C C . PHE A 1 404 ? -18.112 8.599 -5.849 1.00 25.14 404 PHE A C 1
ATOM 3204 O O . PHE A 1 404 ? -18.986 7.883 -6.332 1.00 25.14 404 PHE A O 1
ATOM 3211 N N . ASP A 1 405 ? -17.721 9.767 -6.365 1.00 21.30 405 ASP A N 1
ATOM 3212 C CA . ASP A 1 405 ? -18.121 10.244 -7.688 1.00 21.30 405 ASP A CA 1
ATOM 3213 C C . ASP A 1 405 ? -17.993 9.101 -8.701 1.00 21.30 405 ASP A C 1
ATOM 3215 O O . ASP A 1 405 ? -16.893 8.680 -9.069 1.00 21.30 405 ASP A O 1
ATOM 3219 N N . ALA A 1 406 ? -19.140 8.577 -9.126 1.00 26.25 406 ALA A N 1
ATOM 3220 C CA . ALA A 1 406 ? -19.259 7.930 -10.412 1.00 26.25 406 ALA A CA 1
ATOM 3221 C C . ALA A 1 406 ? -19.445 9.085 -11.389 1.00 26.25 406 ALA A C 1
ATOM 3223 O O . ALA A 1 406 ? -20.495 9.724 -11.399 1.00 26.25 406 ALA A O 1
ATOM 3224 N N . GLY A 1 407 ? -18.376 9.402 -12.117 1.00 23.89 407 GLY A N 1
ATOM 3225 C CA . GLY A 1 407 ? -18.423 10.394 -13.176 1.00 23.89 407 GLY A CA 1
ATOM 3226 C C . GLY A 1 407 ? -19.575 10.112 -14.135 1.00 23.89 407 GLY A C 1
ATOM 3227 O O . GLY A 1 407 ? -19.902 8.955 -14.417 1.00 23.89 407 GLY A O 1
ATOM 3228 N N . ASP A 1 408 ? -20.162 11.203 -14.613 1.00 26.75 408 ASP A N 1
ATOM 3229 C CA . ASP A 1 408 ? -21.108 11.233 -15.714 1.00 26.75 408 ASP A CA 1
ATOM 3230 C C . ASP A 1 408 ? -20.673 10.272 -16.827 1.00 26.75 408 ASP A C 1
ATOM 3232 O O . ASP A 1 408 ? -19.577 10.379 -17.383 1.00 26.75 408 ASP A O 1
ATOM 3236 N N . THR A 1 409 ? -21.551 9.330 -17.162 1.00 26.95 409 THR A N 1
ATOM 3237 C CA . THR A 1 409 ? -21.466 8.568 -18.406 1.00 26.95 409 THR A CA 1
ATOM 3238 C C . THR A 1 409 ? -22.695 8.902 -19.236 1.00 26.95 409 THR A C 1
ATOM 3240 O O . THR A 1 409 ? -23.824 8.597 -18.854 1.00 26.95 409 THR A O 1
ATOM 3243 N N . ASN A 1 410 ? -22.441 9.576 -20.360 1.00 27.41 410 ASN A N 1
ATOM 3244 C CA . ASN A 1 410 ? -23.159 9.280 -21.596 1.00 27.41 410 ASN A CA 1
ATOM 3245 C C . ASN A 1 410 ? -22.716 7.910 -22.108 1.00 27.41 410 ASN A C 1
ATOM 3247 O O . ASN A 1 410 ? -21.501 7.617 -21.982 1.00 27.41 410 ASN A O 1
#

Foldseek 3Di:
DPPQQFQADDQDDLVPDDPVVLVLLVVLLVLLLLLQVFFADDVVLLVVQDDFDDDDDDFDPLLVVLLVPDDPDDPLQVLLLVLLVVCLVVPDDQQAFLLVSLQVSVCSSQVHGDQFDQDWAADSSGRVDTQHGADCPQNSRHGLNVLLDGRLQSSLLSQLSNLVRNVRDNDCSNSSSQSSSLNSSCVVSVHSNYRDPLVSLCVNPRRPLVSLSVVCRRPVVCVVSSVSSSSSSSSVSVSSSPDPDDNQALLNSLVVLQVVVCVVDVDDDDPVPDDARDHDLVSLVVCVVVVQFPVLVNVVVVVVQVVLVVFFDWSDKDWDSCNGRPPDDPAKTKMKIKGQGPHVVVCVVCVVVVCVVCVQPWRWDKDFDPDPDRDRTTIIIIIIHDDDCDPPRDDDDPPPDPDPDPDDDD

Secondary structure (DSSP, 8-state):
-------PPPPPPGGGS-HHHHHHHHHHHHHHHHHHTSPPPPHHHHHTPPPPPPP--PPPHHHHHHHHTS-S--THHHHHHHHHHHHHTSPPPTTSBHHHHHHHHHHHHHSS--PPP-S-EEETTEEEEEEPPPPTTSGGGSBHHHH--SSHHHHHHHHHHHHHHH--SSS-HHHHHHHHHHHHHHHHHT--S----HHHHHTTSTTHHHHHHHHHHHH--HHHHHHHHHHHHHHHHHHHHT-------HHHHHHHHHHHHHHH--S---TTTSPP----HHHHHHHHHTTSS-HHHHHHHHHHHHHHTTTEEEEEEEE-HHHHH-S--SS---EEEEEEES-HHHHHHHHHHHHHHHTTT-EEEEEE---TTS-TTEEEEEEEPS----TTS-----------------

InterPro domains:
  IPR003812 Fido domain [PF02661] (127-185)
  IPR003812 Fido domain [PS51459] (93-239)
  IPR036597 Fido-like domain superfamily [G3DSA:1.10.3290.10] (140-254)
  IPR036597 Fido-like domain superfamily [SSF140931] (116-239)